Protein AF-0000000079810523 (afdb_homodimer)

InterPro domains:
  IPR029095 NarX-like, N-terminal [PF13675] (162-219)

Sequence (560 aa):
MQNQRPVPTPPSVAACRRGRRTAVRALATVLLVPALPLSAQARMALATAINRTARFRALSQRTAKVYGQLYLNVGAARARDALEHTRRQVHSGFEDMDRQSWPPEVARLLADVRRNADRLDALTAQAPTKEGFQAVSAQADQMLAAANTTTEALERLAQAPTARLVNTAGRQRMLSQRLAKNYELLAAGLDSRTVREQMTGDADEFQRALAQLNKAPISTLAIRSALELGQAQWVFFEAALKRQPDPRGLENVATTSERLLEVTDSLTSLYEVALQDVLGMQNQRPVPTPPSVAACRRGRRTAVRALATVLLVPALPLSAQARMALATAINRTARFRALSQRTAKVYGQLYLNVGAARARDALEHTRRQVHSGFEDMDRQSWPPEVARLLADVRRNADRLDALTAQAPTKEGFQAVSAQADQMLAAANTTTEALERLAQAPTARLVNTAGRQRMLSQRLAKNYELLAAGLDSRTVREQMTGDADEFQRALAQLNKAPISTLAIRSALELGQAQWVFFEAALKRQPDPRGLENVATTSERLLEVTDSLTSLYEVALQDVLG

Nearest PDB structures (foldseek):
  4akk-assembly1_B  TM=6.401E-01  e=1.748E-02  Klebsiella oxytoca
  4k0d-assembly1_B  TM=6.071E-01  e=2.007E+00  Anaeromyxobacter dehalogenans 2CP-C
  4tvq-assembly2_C  TM=4.045E-01  e=5.209E-01  Homo sapiens
  8th4-assembly1_A  TM=2.883E-01  e=1.840E+00  Homo sapiens
  4akk-assembly1_B  TM=6.401E-01  e=1.972E-02  Klebsiella oxytoca

Solvent-accessible surface area (backbone atoms only — not comparable to full-atom values): 29320 Å² total; per-residue (Å²): 137,88,84,77,80,84,81,83,83,84,87,84,85,81,83,81,81,81,77,79,77,78,77,76,75,76,75,74,73,73,73,76,68,70,80,65,35,69,44,51,67,55,46,46,52,40,45,51,48,30,43,51,32,28,43,45,26,18,47,25,25,39,46,29,28,31,48,38,26,48,52,69,61,48,56,47,68,62,22,53,52,49,42,53,52,47,52,51,48,53,51,50,48,50,54,58,61,64,75,54,89,63,60,69,69,58,46,52,34,51,50,50,25,49,54,32,47,52,53,35,53,59,57,64,72,49,80,66,37,72,69,48,40,53,50,32,41,52,36,18,52,52,21,23,52,33,18,47,52,37,27,52,52,44,41,62,71,54,69,35,43,56,40,52,51,36,46,54,36,24,45,45,26,22,41,39,23,40,43,42,26,48,50,48,32,42,55,71,70,63,62,47,71,66,53,52,51,47,43,54,50,40,53,52,48,47,54,52,49,54,53,50,58,71,65,35,44,64,31,39,73,66,46,52,51,36,52,52,50,41,52,55,42,43,55,55,33,52,55,27,67,72,42,68,69,41,74,67,29,48,50,45,30,58,52,36,32,51,52,43,33,52,40,29,49,50,40,26,51,48,46,54,53,41,47,42,58,46,50,78,136,85,81,73,79,78,81,80,83,87,86,83,84,77,81,78,82,80,76,80,76,78,76,77,75,76,76,74,74,75,74,75,68,69,80,64,35,69,44,50,68,53,46,48,52,39,43,53,48,29,43,50,33,28,43,46,25,18,48,26,24,38,46,29,27,30,47,37,25,47,51,69,61,47,56,47,68,61,23,52,52,48,42,52,51,45,52,51,50,53,53,51,45,52,56,59,60,64,75,54,90,63,61,71,70,56,46,52,34,51,50,48,25,50,54,32,47,53,53,36,53,60,56,64,73,48,81,66,38,73,68,49,40,53,50,31,42,54,37,18,51,51,21,22,52,33,18,48,53,38,28,52,52,44,42,62,71,54,69,32,43,56,39,50,52,37,48,54,36,23,45,45,26,21,41,40,24,41,42,42,26,48,50,48,32,42,57,72,69,61,63,47,71,66,52,53,51,48,41,55,49,39,54,52,48,46,53,52,49,53,53,51,56,71,65,35,41,65,31,40,74,68,46,51,52,35,51,51,51,43,54,55,42,46,55,55,33,52,56,27,66,71,42,68,68,41,74,66,29,48,50,45,32,59,52,35,31,51,52,42,34,52,38,29,49,50,39,26,51,46,48,53,52,43,49,43,58,46,50,80

pLDDT: mean 87.55, std 20.69, range [26.06, 98.94]

Organism: NCBI:txid164759

Radius of gyration: 38.06 Å; Cα contacts (8 Å, |Δi|>4): 674; chains: 2; bounding box: 135×91×124 Å

Foldseek 3Di:
DCPDDPDDDDDDDPDPPPPPPPPPPPPPPPPPPPPDDDALVRLLVLLVLLLLLLLLLLLLLLLLLLLLCCQVVQPNVVSVVSNVVSLVSNVVSVVVVVVDDDPPVLVVLSVQLVVLSVVLNVLSVDRRDLVSSVVSNVSSVSSNVSSVVSSVVSCVVSVDVLSVLLNLLSNLSNLLSLLSSLLSCVVSVVDDPVSVVSNVVSLVSNVVSLVVNVPDPQDDPVLVVLSVVLVVLSVQLVVLSPDRPDSVSNNSSVVSSVVNSVSSSVNSVVSSVSSSVVSD/DCPPPDPDDDDDPPPPDPPPPPPPPPPPPPPPPPPPDDALVRLLVLLVLLLLLLLLLLLLLLLLLLLLCCQVVQPNVVSVVSNVVSLVSNVVSVVVVVVDDDDPVLVVLSVQLVVLSVVLNVLSVDRRDLVSSVVSNVSSVSSNVSSVVSSVVSCVVSVDVLSVLLNLLSNLSNLLSLLSSLLSCVVSVVDDPVSVVSNVVSLVSNVVSLVVNVPDPQDDPQLVVLSVVLVVLSVQLVVLSPDRPDSVSNNSSVVSSVVNSVSSSVNSVVSSVSSSVVSD

Structure (mmCIF, N/CA/C/O backbone):
data_AF-0000000079810523-model_v1
#
loop_
_entity.id
_entity.type
_entity.pdbx_description
1 polymer 'PilJ/NarX-like methyl-accepting chemotaxis transducer'
#
loop_
_atom_site.group_PDB
_atom_site.id
_atom_site.type_symbol
_atom_site.label_atom_id
_atom_site.label_alt_id
_atom_site.label_comp_id
_atom_site.label_asym_id
_atom_site.label_entity_id
_atom_site.label_seq_id
_atom_site.pdbx_PDB_ins_code
_atom_site.Cartn_x
_atom_site.Cartn_y
_atom_site.Cartn_z
_atom_site.occupancy
_atom_site.B_iso_or_equiv
_atom_site.auth_seq_id
_atom_site.auth_comp_id
_atom_site.auth_asym_id
_atom_site.auth_atom_id
_atom_site.pdbx_PDB_model_num
ATOM 1 N N . MET A 1 1 ? -113.562 -27.031 -37.625 1 29.75 1 MET A N 1
ATOM 2 C CA . MET A 1 1 ? -113.375 -26.75 -36.188 1 29.75 1 MET A CA 1
ATOM 3 C C . MET A 1 1 ? -111.938 -26.484 -35.844 1 29.75 1 MET A C 1
ATOM 5 O O . MET A 1 1 ? -111.062 -27.219 -36.281 1 29.75 1 MET A O 1
ATOM 9 N N . GLN A 1 2 ? -111.625 -25.156 -35.406 1 27.56 2 GLN A N 1
ATOM 10 C CA . GLN A 1 2 ? -110.625 -24.047 -35.438 1 27.56 2 GLN A CA 1
ATOM 11 C C . GLN A 1 2 ? -109.5 -24.281 -34.469 1 27.56 2 GLN A C 1
ATOM 13 O O . GLN A 1 2 ? -109.688 -24.109 -33.25 1 27.56 2 GLN A O 1
ATOM 18 N N . ASN A 1 3 ? -108.75 -25.406 -34.656 1 32.06 3 ASN A N 1
ATOM 19 C CA . ASN A 1 3 ? -107.75 -26.047 -33.812 1 32.06 3 ASN A CA 1
ATOM 20 C C . ASN A 1 3 ? -106.562 -25.109 -33.562 1 32.06 3 ASN A C 1
ATOM 22 O O . ASN A 1 3 ? -105.688 -24.938 -34.406 1 32.06 3 ASN A O 1
ATOM 26 N N . GLN A 1 4 ? -106.875 -23.875 -32.812 1 29.27 4 GLN A N 1
ATOM 27 C CA . GLN A 1 4 ? -106.125 -22.672 -32.562 1 29.27 4 GLN A CA 1
ATOM 28 C C . GLN A 1 4 ? -104.875 -22.984 -31.766 1 29.27 4 GLN A C 1
ATOM 30 O O . GLN A 1 4 ? -104.875 -23.734 -30.797 1 29.27 4 GLN A O 1
ATOM 35 N N . ARG A 1 5 ? -103.625 -22.812 -32.375 1 35.59 5 ARG A N 1
ATOM 36 C CA . ARG A 1 5 ? -102.188 -23.078 -32.281 1 35.59 5 ARG A CA 1
ATOM 37 C C . ARG A 1 5 ? -101.562 -22.328 -31.109 1 35.59 5 ARG A C 1
ATOM 39 O O . ARG A 1 5 ? -101.5 -21.094 -31.109 1 35.59 5 ARG A O 1
ATOM 46 N N . PRO A 1 6 ? -101.625 -22.812 -29.703 1 33.97 6 PRO A N 1
ATOM 47 C CA . PRO A 1 6 ? -101.312 -21.938 -28.547 1 33.97 6 PRO A CA 1
ATOM 48 C C . PRO A 1 6 ? -99.875 -21.516 -28.484 1 33.97 6 PRO A C 1
ATOM 50 O O . PRO A 1 6 ? -98.938 -22.344 -28.703 1 33.97 6 PRO A O 1
ATOM 53 N N . VAL A 1 7 ? -99.375 -20.25 -28.828 1 36.75 7 VAL A N 1
ATOM 54 C CA . VAL A 1 7 ? -98.062 -19.625 -29.047 1 36.75 7 VAL A CA 1
ATOM 55 C C . VAL A 1 7 ? -97.375 -19.516 -27.719 1 36.75 7 VAL A C 1
ATOM 57 O O . VAL A 1 7 ? -97.812 -18.891 -26.781 1 36.75 7 VAL A O 1
ATOM 60 N N . PRO A 1 8 ? -96.438 -20.547 -27.391 1 32.78 8 PRO A N 1
ATOM 61 C CA . PRO A 1 8 ? -95.812 -20.672 -26.047 1 32.78 8 PRO A CA 1
ATOM 62 C C . PRO A 1 8 ? -95 -19.469 -25.656 1 32.78 8 PRO A C 1
ATOM 64 O O . PRO A 1 8 ? -94.562 -18.703 -26.516 1 32.78 8 PRO A O 1
ATOM 67 N N . THR A 1 9 ? -94.938 -19.062 -24.266 1 32.5 9 THR A N 1
ATOM 68 C CA . THR A 1 9 ? -94.625 -18 -23.328 1 32.5 9 THR A CA 1
ATOM 69 C C . THR A 1 9 ? -93.125 -17.797 -23.25 1 32.5 9 THR A C 1
ATOM 71 O O . THR A 1 9 ? -92.375 -18.766 -23.25 1 32.5 9 THR A O 1
ATOM 74 N N . PRO A 1 10 ? -92.562 -16.531 -23.469 1 34.78 10 PRO A N 1
ATOM 75 C CA . PRO A 1 10 ? -91.25 -15.969 -23.719 1 34.78 10 PRO A CA 1
ATOM 76 C C . PRO A 1 10 ? -90.312 -16.109 -22.531 1 34.78 10 PRO A C 1
ATOM 78 O O . PRO A 1 10 ? -90.75 -16.141 -21.375 1 34.78 10 PRO A O 1
ATOM 81 N N . PRO A 1 11 ? -89.062 -16.875 -22.656 1 30.28 11 PRO A N 1
ATOM 82 C CA . PRO A 1 11 ? -88.125 -17.281 -21.609 1 30.28 11 PRO A CA 1
ATOM 83 C C . PRO A 1 11 ? -87.5 -16.094 -20.891 1 30.28 11 PRO A C 1
ATOM 85 O O . PRO A 1 11 ? -87.438 -14.992 -21.438 1 30.28 11 PRO A O 1
ATOM 88 N N . SER A 1 12 ? -87.438 -16.078 -19.5 1 26.06 12 SER A N 1
ATOM 89 C CA . SER A 1 12 ? -87.062 -15.203 -18.406 1 26.06 12 SER A CA 1
ATOM 90 C C . SER A 1 12 ? -85.562 -14.898 -18.453 1 26.06 12 SER A C 1
ATOM 92 O O . SER A 1 12 ? -84.75 -15.758 -18.828 1 26.06 12 SER A O 1
ATOM 94 N N . VAL A 1 13 ? -85.062 -13.539 -18.391 1 27.91 13 VAL A N 1
ATOM 95 C CA . VAL A 1 13 ? -83.875 -12.711 -18.578 1 27.91 13 VAL A CA 1
ATOM 96 C C . VAL A 1 13 ? -82.938 -12.93 -17.422 1 27.91 13 VAL A C 1
ATOM 98 O O . VAL A 1 13 ? -83.188 -12.539 -16.281 1 27.91 13 VAL A O 1
ATOM 101 N N . ALA A 1 14 ? -82.312 -14.164 -17.125 1 31.27 14 ALA A N 1
ATOM 102 C CA . ALA A 1 14 ? -81.438 -14.289 -15.961 1 31.27 14 ALA A CA 1
ATOM 103 C C . ALA A 1 14 ? -80.25 -13.328 -16.047 1 31.27 14 ALA A C 1
ATOM 105 O O . ALA A 1 14 ? -79.562 -13.242 -17.078 1 31.27 14 ALA A O 1
ATOM 106 N N . ALA A 1 15 ? -80.125 -12.172 -15.266 1 28.94 15 ALA A N 1
ATOM 107 C CA . ALA A 1 15 ? -79.188 -11.062 -15.062 1 28.94 15 ALA A CA 1
ATOM 108 C C . ALA A 1 15 ? -77.812 -11.555 -14.516 1 28.94 15 ALA A C 1
ATOM 110 O O . ALA A 1 15 ? -77.75 -12.156 -13.438 1 28.94 15 ALA A O 1
ATOM 111 N N . CYS A 1 16 ? -76.812 -12.078 -15.305 1 27.58 16 CYS A N 1
ATOM 112 C CA . CYS A 1 16 ? -75.5 -12.508 -14.898 1 27.58 16 CYS A CA 1
ATOM 113 C C . CYS A 1 16 ? -74.688 -11.359 -14.281 1 27.58 16 CYS A C 1
ATOM 115 O O . CYS A 1 16 ? -74.562 -10.305 -14.906 1 27.58 16 CYS A O 1
ATOM 117 N N . ARG A 1 17 ? -74.562 -11.164 -12.914 1 26.25 17 ARG A N 1
ATOM 118 C CA . ARG A 1 17 ? -73.812 -10.25 -12.062 1 26.25 17 ARG A CA 1
ATOM 119 C C . ARG A 1 17 ? -72.312 -10.375 -12.305 1 26.25 17 ARG A C 1
ATOM 121 O O . ARG A 1 17 ? -71.75 -11.469 -12.266 1 26.25 17 ARG A O 1
ATOM 128 N N . ARG A 1 18 ? -71.688 -9.492 -13.102 1 28.91 18 ARG A N 1
ATOM 129 C CA . ARG A 1 18 ? -70.25 -9.281 -13.445 1 28.91 18 ARG A CA 1
ATOM 130 C C . ARG A 1 18 ? -69.438 -8.945 -12.203 1 28.91 18 ARG A C 1
ATOM 132 O O . ARG A 1 18 ? -69.625 -7.891 -11.594 1 28.91 18 ARG A O 1
ATOM 139 N N . GLY A 1 19 ? -69.188 -9.852 -11.25 1 27.91 19 GLY A N 1
ATOM 140 C CA . GLY A 1 19 ? -68.312 -9.57 -10.125 1 27.91 19 GLY A CA 1
ATOM 141 C C . GLY A 1 19 ? -66.938 -9.125 -10.547 1 27.91 19 GLY A C 1
ATOM 142 O O . GLY A 1 19 ? -66.312 -9.766 -11.383 1 27.91 19 GLY A O 1
ATOM 143 N N . ARG A 1 20 ? -66.562 -7.758 -10.617 1 34.97 20 ARG A N 1
ATOM 144 C CA . ARG A 1 20 ? -65.312 -7.09 -10.852 1 34.97 20 ARG A CA 1
ATOM 145 C C . ARG A 1 20 ? -64.25 -7.547 -9.844 1 34.97 20 ARG A C 1
ATOM 147 O O . ARG A 1 20 ? -64.375 -7.32 -8.641 1 34.97 20 ARG A O 1
ATOM 154 N N . ARG A 1 21 ? -63.625 -8.734 -9.898 1 34.66 21 ARG A N 1
ATOM 155 C CA . ARG A 1 21 ? -62.469 -9.094 -9.102 1 34.66 21 ARG A CA 1
ATOM 156 C C . ARG A 1 21 ? -61.344 -8.086 -9.281 1 34.66 21 ARG A C 1
ATOM 158 O O . ARG A 1 21 ? -60.906 -7.824 -10.406 1 34.66 21 ARG A O 1
ATOM 165 N N . THR A 1 22 ? -61.375 -7.016 -8.492 1 33.88 22 THR A N 1
ATOM 166 C CA . THR A 1 22 ? -60.219 -6.125 -8.43 1 33.88 22 THR A CA 1
ATOM 167 C C . THR A 1 22 ? -58.969 -6.906 -8.109 1 33.88 22 THR A C 1
ATOM 169 O O . THR A 1 22 ? -58.906 -7.629 -7.109 1 33.88 22 THR A O 1
ATOM 172 N N . ALA A 1 23 ? -58.188 -7.395 -9.094 1 41.56 23 ALA A N 1
ATOM 173 C CA . ALA A 1 23 ? -56.844 -7.93 -8.977 1 41.56 23 ALA A CA 1
ATOM 174 C C . ALA A 1 23 ? -55.938 -6.957 -8.242 1 41.56 23 ALA A C 1
ATOM 176 O O . ALA A 1 23 ? -55.688 -5.848 -8.719 1 41.56 23 ALA A O 1
ATOM 177 N N . VAL A 1 24 ? -55.906 -6.957 -6.918 1 39.84 24 VAL A N 1
ATOM 178 C CA . VAL A 1 24 ? -54.906 -6.234 -6.145 1 39.84 24 VAL A CA 1
ATOM 179 C C . VAL A 1 24 ? -53.5 -6.668 -6.582 1 39.84 24 VAL A C 1
ATOM 181 O O . VAL A 1 24 ? -53.156 -7.844 -6.469 1 39.84 24 VAL A O 1
ATOM 184 N N . ARG A 1 25 ? -52.906 -6.086 -7.547 1 40.44 25 ARG A N 1
ATOM 185 C CA . ARG A 1 25 ? -51.469 -6.203 -7.879 1 40.44 25 ARG A CA 1
ATOM 186 C C . ARG A 1 25 ? -50.594 -5.945 -6.656 1 40.44 25 ARG A C 1
ATOM 188 O O . ARG A 1 25 ? -50.625 -4.848 -6.102 1 40.44 25 ARG A O 1
ATOM 195 N N . ALA A 1 26 ? -50.406 -6.906 -5.828 1 41.88 26 ALA A N 1
ATOM 196 C CA . ALA A 1 26 ? -49.344 -6.832 -4.824 1 41.88 26 ALA A CA 1
ATOM 197 C C . ALA A 1 26 ? -48.031 -6.395 -5.445 1 41.88 26 ALA A C 1
ATOM 199 O O . ALA A 1 26 ? -47.469 -7.109 -6.273 1 41.88 26 ALA A O 1
ATOM 200 N N . LEU A 1 27 ? -47.812 -5.137 -5.66 1 42.69 27 LEU A N 1
ATOM 201 C CA . LEU A 1 27 ? -46.5 -4.637 -5.965 1 42.69 27 LEU A CA 1
ATOM 202 C C . LEU A 1 27 ? -45.5 -5.102 -4.914 1 42.69 27 LEU A C 1
ATOM 204 O O . LEU A 1 27 ? -45.562 -4.684 -3.756 1 42.69 27 LEU A O 1
ATOM 208 N N . ALA A 1 28 ? -45 -6.285 -5.008 1 42.84 28 ALA A N 1
ATOM 209 C CA . ALA A 1 28 ? -43.812 -6.684 -4.25 1 42.84 28 ALA A CA 1
ATOM 210 C C . ALA A 1 28 ? -42.688 -5.672 -4.426 1 42.84 28 ALA A C 1
ATOM 212 O O . ALA A 1 28 ? -42.156 -5.52 -5.52 1 42.84 28 ALA A O 1
ATOM 213 N N 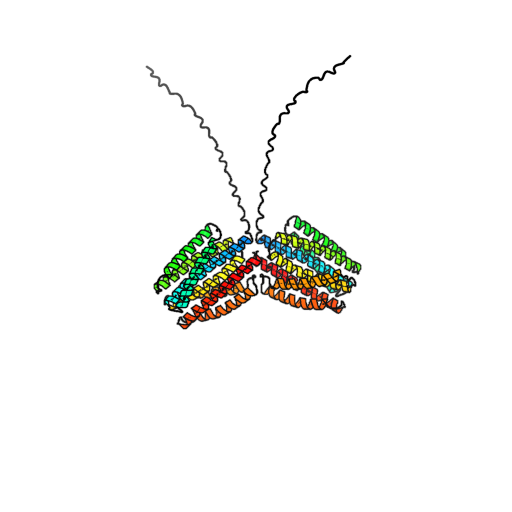. THR A 1 29 ? -42.625 -4.645 -3.682 1 43.81 29 THR A N 1
ATOM 214 C CA . THR A 1 29 ? -41.438 -3.816 -3.607 1 43.81 29 THR A CA 1
ATOM 215 C C . THR A 1 29 ? -40.188 -4.68 -3.389 1 43.81 29 THR A C 1
ATOM 217 O O . THR A 1 29 ? -40.062 -5.336 -2.354 1 43.81 29 THR A O 1
ATOM 220 N N . VAL A 1 30 ? -39.656 -5.195 -4.422 1 42.81 30 VAL A N 1
ATOM 221 C CA . VAL A 1 30 ? -38.312 -5.742 -4.301 1 42.81 30 VAL A CA 1
ATOM 222 C C . VAL A 1 30 ? -37.406 -4.746 -3.572 1 42.81 30 VAL A C 1
ATOM 224 O O . VAL A 1 30 ? -37.125 -3.664 -4.09 1 42.81 30 VAL A O 1
ATOM 227 N N . LEU A 1 31 ? -37.469 -4.766 -2.303 1 42.66 31 LEU A N 1
ATOM 228 C CA . LEU A 1 31 ? -36.438 -4.055 -1.562 1 42.66 31 LEU A CA 1
ATOM 229 C C . LEU A 1 31 ? -35.031 -4.406 -2.094 1 42.66 31 LEU A C 1
ATOM 231 O O . LEU A 1 31 ? -34.562 -5.531 -1.91 1 42.66 31 LEU A O 1
ATOM 235 N N . LEU A 1 32 ? -34.625 -3.701 -3.145 1 43.41 32 LEU A N 1
ATOM 236 C CA . LEU A 1 32 ? -33.219 -3.746 -3.471 1 43.41 32 LEU A CA 1
ATOM 237 C C . LEU A 1 32 ? -32.344 -3.482 -2.232 1 43.41 32 LEU A C 1
ATOM 239 O O . LEU A 1 32 ? -32.25 -2.342 -1.776 1 43.41 32 LEU A O 1
ATOM 243 N N . VAL A 1 33 ? -32.219 -4.422 -1.438 1 45.78 33 VAL A N 1
ATOM 244 C CA . VAL A 1 33 ? -31.234 -4.297 -0.375 1 45.78 33 VAL A CA 1
ATOM 245 C C . VAL A 1 33 ? -29.891 -3.883 -0.97 1 45.78 33 VAL A C 1
ATOM 247 O O . VAL A 1 33 ? -29.312 -4.609 -1.784 1 45.78 33 VAL A O 1
ATOM 250 N N . PRO A 1 34 ? -29.531 -2.67 -1.006 1 49.44 34 PRO A N 1
ATOM 251 C CA . PRO A 1 34 ? -28.203 -2.301 -1.472 1 49.44 34 PRO A CA 1
ATOM 252 C C . PRO A 1 34 ? -27.109 -3.215 -0.919 1 49.44 34 PRO A C 1
ATOM 254 O O . PRO A 1 34 ? -27.234 -3.725 0.198 1 49.44 34 PRO A O 1
ATOM 257 N N . ALA A 1 35 ? -26.453 -3.805 -1.784 1 51.62 35 ALA A N 1
ATOM 258 C CA . ALA A 1 35 ? -25.297 -4.609 -1.4 1 51.62 35 ALA A CA 1
ATOM 259 C C . ALA A 1 35 ? -24.469 -3.904 -0.334 1 51.62 35 ALA A C 1
ATOM 261 O O . ALA A 1 35 ? -23.891 -2.842 -0.587 1 51.62 35 ALA A O 1
ATOM 262 N N . LEU A 1 36 ? -24.656 -4.117 0.828 1 58.84 36 LEU A N 1
ATOM 263 C CA . LEU A 1 36 ? -23.891 -3.598 1.953 1 58.84 36 LEU A CA 1
ATOM 264 C C . LEU A 1 36 ? -22.391 -3.775 1.719 1 58.84 36 LEU A C 1
ATOM 266 O O . LEU A 1 36 ? -21.953 -4.836 1.271 1 58.84 36 LEU A O 1
ATOM 270 N N . PRO A 1 37 ? -21.625 -2.688 1.693 1 64.88 37 PRO A N 1
ATOM 271 C CA . PRO A 1 37 ? -20.172 -2.816 1.516 1 64.88 37 PRO A CA 1
ATOM 272 C C . PRO A 1 37 ? -19.547 -3.83 2.473 1 64.88 37 PRO A C 1
ATOM 274 O O . PRO A 1 37 ? -20 -3.969 3.611 1 64.88 37 PRO A O 1
ATOM 277 N N . LEU A 1 38 ? -18.625 -4.637 1.929 1 71.5 38 LEU A N 1
ATOM 278 C CA . LEU A 1 38 ? -17.953 -5.656 2.721 1 71.5 38 LEU A CA 1
ATOM 279 C C . LEU A 1 38 ? -17.125 -5.023 3.838 1 71.5 38 LEU A C 1
ATOM 281 O O . LEU A 1 38 ? -16.5 -3.984 3.635 1 71.5 38 LEU A O 1
ATOM 285 N N . SER A 1 39 ? -17.141 -5.602 5.031 1 75 39 SER A N 1
ATOM 286 C CA . SER A 1 39 ? -16.297 -5.207 6.156 1 75 39 SER A CA 1
ATOM 287 C C . SER A 1 39 ? -14.828 -5.461 5.859 1 75 39 SER A C 1
ATOM 289 O O . SER A 1 39 ? -14.492 -6.195 4.93 1 75 39 SER A O 1
ATOM 291 N N . ALA A 1 40 ? -13.93 -4.883 6.605 1 73.94 40 ALA A N 1
ATOM 292 C CA . ALA A 1 40 ? -12.5 -5.133 6.508 1 73.94 40 ALA A CA 1
ATOM 293 C C . ALA A 1 40 ? -12.18 -6.613 6.715 1 73.94 40 ALA A C 1
ATOM 295 O O . ALA A 1 40 ? -11.336 -7.176 6.02 1 73.94 40 ALA A O 1
ATOM 296 N N . GLN A 1 41 ? -12.82 -7.195 7.633 1 76.25 41 GLN A N 1
ATOM 297 C CA . GLN A 1 41 ? -12.617 -8.609 7.934 1 76.25 41 GLN A CA 1
ATOM 298 C C . GLN A 1 41 ? -13.008 -9.484 6.75 1 76.25 41 GLN A C 1
ATOM 300 O O . GLN A 1 41 ? -12.312 -10.453 6.426 1 76.25 41 GLN A O 1
ATOM 305 N N . ALA A 1 42 ? -14.07 -9.094 6.152 1 80.69 42 ALA A N 1
ATOM 306 C CA . ALA A 1 42 ? -14.516 -9.844 4.984 1 80.69 42 ALA A CA 1
ATOM 307 C C . ALA A 1 42 ? -13.531 -9.711 3.828 1 80.69 42 ALA A C 1
ATOM 309 O O . ALA A 1 42 ? -13.266 -10.68 3.109 1 80.69 42 ALA A O 1
ATOM 310 N N . ARG A 1 43 ? -12.984 -8.648 3.672 1 82.19 43 ARG A N 1
ATOM 311 C CA . ARG A 1 43 ? -12.023 -8.414 2.598 1 82.19 43 ARG A CA 1
ATOM 312 C C . ARG A 1 43 ? -10.734 -9.203 2.834 1 82.19 43 ARG A C 1
ATOM 314 O O . ARG A 1 43 ? -10.164 -9.766 1.895 1 82.19 43 ARG A O 1
ATOM 321 N N . MET A 1 44 ? -10.352 -9.273 4.113 1 81.69 44 MET A N 1
ATOM 322 C CA . MET A 1 44 ? -9.164 -10.047 4.457 1 81.69 44 MET A CA 1
ATOM 323 C C . MET A 1 44 ? -9.391 -11.531 4.211 1 81.69 44 MET A C 1
ATOM 325 O O . MET A 1 44 ? -8.516 -12.227 3.693 1 81.69 44 MET A O 1
ATOM 329 N N . ALA A 1 45 ? -10.492 -11.938 4.535 1 85.06 45 ALA A N 1
ATOM 330 C CA . ALA A 1 45 ? -10.828 -13.344 4.328 1 85.06 45 ALA A CA 1
ATOM 331 C C . ALA A 1 45 ? -10.852 -13.688 2.84 1 85.06 45 ALA A C 1
ATOM 333 O O . ALA A 1 45 ? -10.422 -14.766 2.441 1 85.06 45 ALA A O 1
ATOM 334 N N . LEU A 1 46 ? -11.297 -12.797 2.09 1 87.44 46 LEU A N 1
ATOM 335 C CA . LEU A 1 46 ? -11.367 -13.023 0.65 1 87.44 46 LEU A CA 1
ATOM 336 C C . LEU A 1 46 ? -9.969 -13.023 0.036 1 87.44 46 LEU A C 1
ATOM 338 O O . LEU A 1 46 ? -9.68 -13.812 -0.867 1 87.44 46 LEU A O 1
ATOM 342 N N . ALA A 1 47 ? -9.125 -12.156 0.524 1 87.69 47 ALA A N 1
ATOM 343 C CA . ALA A 1 47 ? -7.742 -12.148 0.041 1 87.69 47 ALA A CA 1
ATOM 344 C C . ALA A 1 47 ? -7.051 -13.469 0.344 1 87.69 47 ALA A C 1
ATOM 346 O O . ALA A 1 47 ? -6.332 -14.016 -0.502 1 87.69 47 ALA A O 1
ATOM 347 N N . THR A 1 48 ? -7.309 -13.984 1.501 1 90.62 48 THR A N 1
ATOM 348 C CA . THR A 1 48 ? -6.727 -15.266 1.894 1 90.62 48 THR A CA 1
ATOM 349 C C . THR A 1 48 ? -7.27 -16.391 1.023 1 90.62 48 THR A C 1
ATOM 351 O O . THR A 1 48 ? -6.512 -17.266 0.586 1 90.62 48 THR A O 1
ATOM 354 N N . ALA A 1 49 ? -8.523 -16.328 0.756 1 94.12 49 ALA A N 1
ATOM 355 C CA . ALA A 1 49 ? -9.141 -17.344 -0.089 1 94.12 49 ALA A CA 1
ATOM 356 C C . ALA A 1 49 ? -8.594 -17.281 -1.512 1 94.12 49 ALA A C 1
ATOM 358 O O . ALA A 1 49 ? -8.352 -18.312 -2.137 1 94.12 49 ALA A O 1
ATOM 359 N N . ILE A 1 50 ? -8.422 -16.125 -2.008 1 95 50 ILE A N 1
ATOM 360 C CA . ILE A 1 50 ? -7.859 -15.938 -3.34 1 95 50 ILE A CA 1
ATOM 361 C C . ILE A 1 50 ? -6.449 -16.516 -3.391 1 95 50 ILE A C 1
ATOM 363 O O . ILE A 1 50 ? -6.094 -17.219 -4.34 1 95 50 ILE A O 1
ATOM 367 N N . ASN A 1 51 ? -5.668 -16.281 -2.346 1 95.88 51 ASN A N 1
ATOM 368 C CA . ASN A 1 51 ? -4.324 -16.844 -2.285 1 95.88 51 ASN A CA 1
ATOM 369 C C . ASN A 1 51 ? -4.359 -18.375 -2.309 1 95.88 51 ASN A C 1
ATOM 371 O O . ASN A 1 51 ? -3.582 -19 -3.025 1 95.88 51 ASN A O 1
ATOM 375 N N . ARG A 1 52 ? -5.246 -18.906 -1.604 1 96.06 52 ARG A N 1
ATOM 376 C CA . ARG A 1 52 ? -5.316 -20.359 -1.493 1 96.06 52 ARG A CA 1
ATOM 377 C C . ARG A 1 52 ? -5.777 -20.984 -2.805 1 96.06 52 ARG A C 1
ATOM 379 O O . ARG A 1 52 ? -5.188 -21.953 -3.273 1 96.06 52 ARG A O 1
ATOM 386 N N . THR A 1 53 ? -6.754 -20.422 -3.387 1 97.44 53 THR A N 1
ATOM 387 C CA . THR A 1 53 ? -7.262 -21 -4.629 1 97.44 53 THR A CA 1
ATOM 388 C C . THR A 1 53 ? -6.273 -20.781 -5.77 1 97.44 53 THR A C 1
ATOM 390 O O . THR A 1 53 ? -6.125 -21.641 -6.641 1 97.44 53 THR A O 1
ATOM 393 N N . ALA A 1 54 ? -5.641 -19.625 -5.742 1 97.81 54 ALA A N 1
ATOM 394 C CA . ALA A 1 54 ? -4.59 -19.391 -6.727 1 97.81 54 ALA A CA 1
ATOM 395 C C . ALA A 1 54 ? -3.463 -20.406 -6.586 1 97.81 54 ALA A C 1
ATOM 397 O O . ALA A 1 54 ? -2.865 -20.828 -7.578 1 97.81 54 ALA A O 1
ATOM 398 N N . ARG A 1 55 ? -3.189 -20.859 -5.391 1 98.44 55 ARG A N 1
ATOM 399 C CA . ARG A 1 55 ? -2.141 -21.844 -5.168 1 98.44 55 ARG A CA 1
ATOM 400 C C . ARG A 1 55 ? -2.498 -23.172 -5.816 1 98.44 55 ARG A C 1
ATOM 402 O O . ARG A 1 55 ? -1.617 -23.906 -6.27 1 98.44 55 ARG A O 1
ATOM 409 N N . PHE A 1 56 ? -3.797 -23.469 -5.844 1 98.81 56 PHE A N 1
ATOM 410 C CA . PHE A 1 56 ? -4.211 -24.703 -6.496 1 98.81 56 PHE A CA 1
ATOM 411 C C . PHE A 1 56 ? -3.801 -24.703 -7.965 1 98.81 56 PHE A C 1
ATOM 413 O O . PHE A 1 56 ? -3.473 -25.75 -8.523 1 98.81 56 PHE A O 1
ATOM 420 N N . ARG A 1 57 ? -3.781 -23.5 -8.586 1 98.88 57 ARG A N 1
ATOM 421 C CA . ARG A 1 57 ? -3.318 -23.406 -9.961 1 98.88 57 ARG A CA 1
ATOM 422 C C . ARG A 1 57 ? -1.879 -23.891 -10.094 1 98.88 57 ARG A C 1
ATOM 424 O O . ARG A 1 57 ? -1.576 -24.734 -10.938 1 98.88 57 ARG A O 1
ATOM 431 N N . ALA A 1 58 ? -1.07 -23.406 -9.18 1 98.94 58 ALA A N 1
ATOM 432 C CA . ALA A 1 58 ? 0.345 -23.766 -9.227 1 98.94 58 ALA A CA 1
ATOM 433 C C . ALA A 1 58 ? 0.548 -25.234 -8.898 1 98.94 58 ALA A C 1
ATOM 435 O O . ALA A 1 58 ? 1.352 -25.922 -9.539 1 98.94 58 ALA A O 1
ATOM 436 N N . LEU A 1 59 ? -0.214 -25.734 -7.945 1 98.94 59 LEU A N 1
ATOM 437 C CA . LEU A 1 59 ? -0.027 -27.109 -7.484 1 98.94 59 LEU A CA 1
ATOM 438 C C . LEU A 1 59 ? -0.456 -28.094 -8.562 1 98.94 59 LEU A C 1
ATOM 440 O O . LEU A 1 59 ? 0.133 -29.172 -8.688 1 98.94 59 LEU A O 1
ATOM 444 N N . SER A 1 60 ? -1.474 -27.734 -9.352 1 98.94 60 SER A N 1
ATOM 445 C CA . SER A 1 60 ? -1.876 -28.594 -10.469 1 98.94 60 SER A CA 1
ATOM 446 C C . SER A 1 60 ? -0.741 -28.766 -11.477 1 98.94 60 SER A C 1
ATOM 448 O O . SER A 1 60 ? -0.42 -29.875 -11.875 1 98.94 60 SER A O 1
ATOM 450 N N . GLN A 1 61 ? -0.091 -27.672 -11.758 1 98.94 61 GLN A N 1
ATOM 451 C CA . GLN A 1 61 ? 0.987 -27.703 -12.742 1 98.94 61 GLN A CA 1
ATOM 452 C C . GLN A 1 61 ? 2.242 -28.344 -12.172 1 98.94 61 GLN A C 1
ATOM 454 O O . GLN A 1 61 ? 2.951 -29.062 -12.875 1 98.94 61 GLN A O 1
ATOM 459 N N . ARG A 1 62 ? 2.445 -28.094 -10.898 1 98.94 62 ARG A N 1
ATOM 460 C CA . ARG A 1 62 ? 3.588 -28.719 -10.234 1 98.94 62 ARG A CA 1
ATOM 461 C C . ARG A 1 62 ? 3.451 -30.234 -10.219 1 98.94 62 ARG A C 1
ATOM 463 O O . ARG A 1 62 ? 4.434 -30.953 -10.406 1 98.94 62 ARG A O 1
ATOM 470 N N . THR A 1 63 ? 2.283 -30.719 -10.016 1 98.94 63 THR A N 1
ATOM 471 C CA . THR A 1 63 ? 2.037 -32.156 -10.039 1 98.94 63 THR A CA 1
ATOM 472 C C . THR A 1 63 ? 2.438 -32.75 -11.383 1 98.94 63 THR A C 1
ATOM 474 O O . THR A 1 63 ? 3.176 -33.75 -11.43 1 98.94 63 THR A O 1
ATOM 477 N N . ALA A 1 64 ? 1.957 -32.125 -12.43 1 98.88 64 ALA A N 1
ATOM 478 C CA . ALA A 1 64 ? 2.281 -32.625 -13.766 1 98.88 64 ALA A CA 1
ATOM 479 C C . ALA A 1 64 ? 3.777 -32.5 -14.047 1 98.88 64 ALA A C 1
ATOM 481 O O . ALA A 1 64 ? 4.379 -33.406 -14.617 1 98.88 64 ALA A O 1
ATOM 482 N N . LYS A 1 65 ? 4.344 -31.422 -13.648 1 98.81 65 LYS A N 1
ATOM 483 C CA . LYS A 1 65 ? 5.773 -31.203 -13.828 1 98.81 65 LYS A CA 1
ATOM 484 C C . LYS A 1 65 ? 6.594 -32.312 -13.164 1 98.81 65 LYS A C 1
ATOM 486 O O . LYS A 1 65 ? 7.461 -32.906 -13.797 1 98.81 65 LYS A O 1
ATOM 491 N N . VAL A 1 66 ? 6.281 -32.594 -11.93 1 98.69 66 VAL A N 1
ATOM 492 C CA . VAL A 1 66 ? 7.094 -33.531 -11.18 1 98.69 66 VAL A CA 1
ATOM 493 C C . VAL A 1 66 ? 6.836 -34.938 -11.695 1 98.69 66 VAL A C 1
ATOM 495 O O . VAL A 1 66 ? 7.742 -35.781 -11.711 1 98.69 66 VAL A O 1
ATOM 498 N N . TYR A 1 67 ? 5.645 -35.25 -12.125 1 98.69 67 TYR A N 1
ATOM 499 C CA . TYR A 1 67 ? 5.375 -36.531 -12.789 1 98.69 67 TYR A CA 1
ATOM 500 C C . TYR A 1 67 ? 6.207 -36.656 -14.055 1 98.69 67 TYR A C 1
ATOM 502 O O . TYR A 1 67 ? 6.762 -37.75 -14.32 1 98.69 67 TYR A O 1
ATOM 510 N N . GLY A 1 68 ? 6.23 -35.594 -14.82 1 98.5 68 GLY A N 1
ATOM 511 C CA . GLY A 1 68 ? 7.07 -35.594 -16 1 98.5 68 GLY A CA 1
ATOM 512 C C . GLY A 1 68 ? 8.531 -35.844 -15.703 1 98.5 68 GLY A C 1
ATOM 513 O O . GLY A 1 68 ? 9.219 -36.531 -16.453 1 98.5 68 GLY A O 1
ATOM 514 N N . GLN A 1 69 ? 8.984 -35.312 -14.641 1 98.69 69 GLN A N 1
ATOM 515 C CA . GLN A 1 69 ? 10.367 -35.562 -14.227 1 98.69 69 GLN A CA 1
ATOM 516 C C . GLN A 1 69 ? 10.609 -37.031 -13.898 1 98.69 69 GLN A C 1
ATOM 518 O O . GLN A 1 69 ? 11.688 -37.562 -14.188 1 98.69 69 GLN A O 1
ATOM 523 N N . LEU A 1 70 ? 9.641 -37.625 -13.281 1 98.31 70 LEU A N 1
ATOM 524 C CA . LEU A 1 70 ? 9.75 -39.062 -13.008 1 98.31 70 LEU A CA 1
ATOM 525 C C . LEU A 1 70 ? 9.82 -39.844 -14.312 1 98.31 70 LEU A C 1
ATOM 527 O O . LEU A 1 70 ? 10.633 -40.75 -14.438 1 98.31 70 LEU A O 1
ATOM 531 N N . TYR A 1 71 ? 8.992 -39.469 -15.25 1 98.31 71 TYR A N 1
ATOM 532 C CA . TYR A 1 71 ? 8.984 -40.156 -16.547 1 98.31 71 TYR A CA 1
ATOM 533 C C . TYR A 1 71 ? 10.328 -39.969 -17.25 1 98.31 71 TYR A C 1
ATOM 535 O O . TYR A 1 71 ? 10.867 -40.938 -17.797 1 98.31 71 TYR A O 1
ATOM 543 N N . LEU A 1 72 ? 10.891 -38.75 -17.141 1 98 72 LEU A N 1
ATOM 544 C CA . LEU A 1 72 ? 12.109 -38.438 -17.875 1 98 72 LEU A CA 1
ATOM 545 C C . LEU A 1 72 ? 13.344 -38.781 -17.062 1 98 72 LEU A C 1
ATOM 547 O O . LEU A 1 72 ? 14.477 -38.594 -17.516 1 98 72 LEU A O 1
ATOM 551 N N . ASN A 1 73 ? 13.141 -39.312 -15.82 1 97.12 73 ASN A N 1
ATOM 552 C CA . ASN A 1 73 ? 14.203 -39.719 -14.906 1 97.12 73 ASN A CA 1
ATOM 553 C C . ASN A 1 73 ? 15.125 -38.531 -14.57 1 97.12 73 ASN A C 1
ATOM 555 O O . ASN A 1 73 ? 16.344 -38.656 -14.688 1 97.12 73 ASN A O 1
ATOM 559 N N . VAL A 1 74 ? 14.547 -37.469 -14.305 1 97.69 74 VAL A N 1
ATOM 560 C CA . VAL A 1 74 ? 15.242 -36.25 -13.867 1 97.69 74 VAL A CA 1
ATOM 561 C C . VAL A 1 74 ? 15.094 -36.094 -12.359 1 97.69 74 VAL A C 1
ATOM 563 O O . VAL A 1 74 ? 14.031 -35.719 -11.867 1 97.69 74 VAL A O 1
ATOM 566 N N . GLY A 1 75 ? 16.141 -36.406 -11.648 1 95.94 75 GLY A N 1
ATOM 567 C CA . GLY A 1 75 ? 16.078 -36.281 -10.203 1 95.94 75 GLY A CA 1
ATOM 568 C C . GLY A 1 75 ? 14.953 -37.094 -9.586 1 95.94 75 GLY A C 1
ATOM 569 O O . GLY A 1 75 ? 14.133 -36.562 -8.836 1 95.94 75 GLY A O 1
ATOM 570 N N . ALA A 1 76 ? 15 -38.344 -9.797 1 95.56 76 ALA A N 1
ATOM 571 C CA . ALA A 1 76 ? 13.883 -39.219 -9.477 1 95.56 76 ALA A CA 1
ATOM 572 C C . ALA A 1 76 ? 13.523 -39.125 -7.996 1 95.56 76 ALA A C 1
ATOM 574 O O . ALA A 1 76 ? 12.344 -39.031 -7.641 1 95.56 76 ALA A O 1
ATOM 575 N N . ALA A 1 77 ? 14.461 -39.156 -7.113 1 96.69 77 ALA A N 1
ATOM 576 C CA . ALA A 1 77 ? 14.18 -39.094 -5.684 1 96.69 77 ALA A CA 1
ATOM 577 C C . ALA A 1 77 ? 13.562 -37.75 -5.293 1 96.69 77 ALA A C 1
ATOM 579 O O . ALA A 1 77 ? 12.562 -37.719 -4.57 1 96.69 77 ALA A O 1
ATOM 580 N N . ARG A 1 78 ? 14.211 -36.719 -5.789 1 97.31 78 ARG A N 1
ATOM 581 C CA . ARG A 1 78 ? 13.695 -35.375 -5.539 1 97.31 78 ARG A CA 1
ATOM 582 C C . ARG A 1 78 ? 12.281 -35.219 -6.09 1 97.31 78 ARG A C 1
ATOM 584 O O . ARG A 1 78 ? 11.43 -34.594 -5.465 1 97.31 78 ARG A O 1
ATOM 591 N N . ALA A 1 79 ? 12.039 -35.75 -7.234 1 98.06 79 ALA A N 1
ATOM 592 C CA . ALA A 1 79 ? 10.727 -35.656 -7.875 1 98.06 79 ALA A CA 1
ATOM 593 C C . ALA A 1 79 ? 9.664 -36.375 -7.062 1 98.06 79 ALA A C 1
ATOM 595 O O . ALA A 1 79 ? 8.539 -35.875 -6.914 1 98.06 79 ALA A O 1
ATOM 596 N N . ARG A 1 80 ? 9.992 -37.562 -6.547 1 97.38 80 ARG A N 1
ATOM 597 C CA . ARG A 1 80 ? 9.055 -38.312 -5.715 1 97.38 80 ARG A CA 1
ATOM 598 C C . ARG A 1 80 ? 8.703 -37.531 -4.453 1 97.38 80 ARG A C 1
ATOM 600 O O . ARG A 1 80 ? 7.531 -37.469 -4.074 1 97.38 80 ARG A O 1
ATOM 607 N N . ASP A 1 81 ? 9.695 -37 -3.865 1 97.94 81 ASP A N 1
ATOM 608 C CA . ASP A 1 81 ? 9.461 -36.156 -2.678 1 97.94 81 ASP A CA 1
ATOM 609 C C . ASP A 1 81 ? 8.57 -34.969 -3.004 1 97.94 81 ASP A C 1
ATOM 611 O O . ASP A 1 81 ? 7.664 -34.625 -2.242 1 97.94 81 ASP A O 1
ATOM 615 N N . ALA A 1 82 ? 8.852 -34.312 -4.105 1 98.38 82 ALA A N 1
ATOM 616 C CA . ALA A 1 82 ? 8.086 -33.156 -4.52 1 98.38 82 ALA A CA 1
ATOM 617 C C . ALA A 1 82 ? 6.633 -33.531 -4.809 1 98.38 82 ALA A C 1
ATOM 619 O O . ALA A 1 82 ? 5.723 -32.75 -4.512 1 98.38 82 ALA A O 1
ATOM 620 N N . LEU A 1 83 ? 6.406 -34.656 -5.383 1 98.19 83 LEU A N 1
ATOM 621 C CA . LEU A 1 83 ? 5.047 -35.125 -5.668 1 98.19 83 LEU A CA 1
ATOM 622 C C . LEU A 1 83 ? 4.262 -35.312 -4.375 1 98.19 83 LEU A C 1
ATOM 624 O O . LEU A 1 83 ? 3.111 -34.875 -4.273 1 98.19 83 LEU A O 1
ATOM 628 N N . GLU A 1 84 ? 4.91 -35.906 -3.414 1 97.88 84 GLU A N 1
ATOM 629 C CA . GLU A 1 84 ? 4.262 -36.125 -2.123 1 97.88 84 GLU A CA 1
ATOM 630 C C . GLU A 1 84 ? 3.996 -34.812 -1.413 1 97.88 84 GLU A C 1
ATOM 632 O O . GLU A 1 84 ? 2.932 -34.594 -0.824 1 97.88 84 GLU A O 1
ATOM 637 N N . HIS A 1 85 ? 4.984 -33.938 -1.449 1 98.31 85 HIS A N 1
ATOM 638 C CA . HIS A 1 85 ? 4.82 -32.625 -0.856 1 98.31 85 HIS A CA 1
ATOM 639 C C . HIS A 1 85 ? 3.652 -31.875 -1.493 1 98.31 85 HIS A C 1
ATOM 641 O O . HIS A 1 85 ? 2.852 -31.266 -0.792 1 98.31 85 HIS A O 1
ATOM 647 N N . THR A 1 86 ? 3.547 -31.953 -2.801 1 98.69 86 THR A N 1
ATOM 648 C CA . THR A 1 86 ? 2.475 -31.281 -3.529 1 98.69 86 THR A CA 1
ATOM 649 C C . THR A 1 86 ? 1.115 -31.844 -3.129 1 98.69 86 THR A C 1
ATOM 651 O O . THR A 1 86 ? 0.161 -31.094 -2.92 1 98.69 86 THR A O 1
ATOM 654 N N . ARG A 1 87 ? 1.047 -33.156 -2.986 1 98.19 87 ARG A N 1
ATOM 655 C CA . ARG A 1 87 ? -0.185 -33.812 -2.549 1 98.19 87 ARG A CA 1
ATOM 656 C C . ARG A 1 87 ? -0.62 -33.281 -1.181 1 98.19 87 ARG A C 1
ATOM 658 O O . ARG A 1 87 ? -1.796 -33 -0.971 1 98.19 87 ARG A O 1
ATOM 665 N N . ARG A 1 88 ? 0.312 -33.188 -0.311 1 98.25 88 ARG A N 1
ATOM 666 C CA . ARG A 1 88 ? 0.012 -32.688 1.033 1 98.25 88 ARG A CA 1
ATOM 667 C C . ARG A 1 88 ? -0.472 -31.25 0.999 1 98.25 88 ARG A C 1
ATOM 669 O O . ARG A 1 88 ? -1.387 -30.875 1.736 1 98.25 88 ARG A O 1
ATOM 676 N N . GLN A 1 89 ? 0.141 -30.5 0.146 1 98.44 89 GLN A N 1
ATOM 677 C CA . GLN A 1 89 ? -0.251 -29.094 0.034 1 98.44 89 GLN A CA 1
ATOM 678 C C . GLN A 1 89 ? -1.664 -28.969 -0.527 1 98.44 89 GLN A C 1
ATOM 680 O O . GLN A 1 89 ? -2.428 -28.094 -0.1 1 98.44 89 GLN A O 1
ATOM 685 N N . VAL A 1 90 ? -2.031 -29.766 -1.48 1 98.62 90 VAL A N 1
ATOM 686 C CA . VAL A 1 90 ? -3.383 -29.766 -2.027 1 98.62 90 VAL A CA 1
ATOM 687 C C . VAL A 1 90 ? -4.387 -30.109 -0.929 1 98.62 90 VAL A C 1
ATOM 689 O O . VAL A 1 90 ? -5.391 -29.406 -0.754 1 98.62 90 VAL A O 1
ATOM 692 N N . HIS A 1 91 ? -4.066 -31.109 -0.198 1 97.69 91 HIS A N 1
ATOM 693 C CA . HIS A 1 91 ? -4.949 -31.531 0.881 1 97.69 91 HIS A CA 1
ATOM 694 C C . HIS A 1 91 ? -5.113 -30.438 1.928 1 97.69 91 HIS A C 1
ATOM 696 O O . HIS A 1 91 ? -6.238 -30.094 2.305 1 97.69 91 HIS A O 1
ATOM 702 N N . SER A 1 92 ? -4.004 -29.906 2.363 1 97.56 92 SER A N 1
ATOM 703 C CA . SER A 1 92 ? -4.039 -28.844 3.363 1 97.56 92 SER A CA 1
ATOM 704 C C . SER A 1 92 ? -4.797 -27.625 2.848 1 97.56 92 SER A C 1
ATOM 706 O O . SER A 1 92 ? -5.465 -26.938 3.617 1 97.56 92 SER A O 1
ATOM 708 N N . GLY A 1 93 ? -4.641 -27.312 1.541 1 97.25 93 GLY A N 1
ATOM 709 C CA . GLY A 1 93 ? -5.371 -26.219 0.938 1 97.25 93 GLY A CA 1
ATOM 710 C C . GLY A 1 93 ? -6.879 -26.359 1.054 1 97.25 93 GLY A C 1
ATOM 711 O O . GLY A 1 93 ? -7.574 -25.422 1.414 1 97.25 93 GLY A O 1
ATOM 712 N N . PHE A 1 94 ? -7.371 -27.531 0.815 1 97.56 94 PHE A N 1
ATOM 713 C CA . PHE A 1 94 ? -8.805 -27.781 0.915 1 97.56 94 PHE A CA 1
ATOM 714 C C . PHE A 1 94 ? -9.266 -27.719 2.367 1 97.56 94 PHE A C 1
ATOM 716 O O . PHE A 1 94 ? -10.352 -27.234 2.66 1 97.56 94 PHE A O 1
ATOM 723 N N . GLU A 1 95 ? -8.461 -28.219 3.299 1 96.56 95 GLU A N 1
ATOM 724 C CA . GLU A 1 95 ? -8.797 -28.109 4.715 1 96.56 95 GLU A CA 1
ATOM 725 C C . GLU A 1 95 ? -8.969 -26.656 5.148 1 96.56 95 GLU A C 1
ATOM 727 O O . GLU A 1 95 ? -9.891 -26.328 5.891 1 96.56 95 GLU A O 1
ATOM 732 N N . ASP A 1 96 ? -8.055 -25.875 4.68 1 94.19 96 ASP A N 1
ATOM 733 C CA . ASP A 1 96 ? -8.125 -24.453 4.996 1 94.19 96 ASP A CA 1
ATOM 734 C C . ASP A 1 96 ? -9.406 -23.828 4.453 1 94.19 96 ASP A C 1
ATOM 736 O O . ASP A 1 96 ? -10.07 -23.062 5.148 1 94.19 96 ASP A O 1
ATOM 740 N N . MET A 1 97 ? -9.758 -24.141 3.201 1 95.5 97 MET A N 1
ATOM 741 C CA . MET A 1 97 ? -10.945 -23.578 2.568 1 95.5 97 MET A CA 1
ATOM 742 C C . MET A 1 97 ? -12.211 -24.062 3.271 1 95.5 97 MET A C 1
ATOM 744 O O . MET A 1 97 ? -13.219 -23.344 3.301 1 95.5 97 MET A O 1
ATOM 748 N N . ASP A 1 98 ? -12.164 -25.172 3.877 1 94.94 98 ASP A N 1
ATOM 749 C CA . ASP A 1 98 ? -13.336 -25.781 4.496 1 94.94 98 ASP A CA 1
ATOM 750 C C . ASP A 1 98 ? -13.609 -25.188 5.871 1 94.94 98 ASP A C 1
ATOM 752 O O . ASP A 1 98 ? -14.656 -25.438 6.469 1 94.94 98 ASP A O 1
ATOM 756 N N . ARG A 1 99 ? -12.688 -24.391 6.406 1 91.88 99 ARG A N 1
ATOM 757 C CA . ARG A 1 99 ? -12.828 -23.828 7.742 1 91.88 99 ARG A CA 1
ATOM 758 C C . ARG A 1 99 ? -13.852 -22.688 7.754 1 91.88 99 ARG A C 1
ATOM 760 O O . ARG A 1 99 ? -14.273 -22.234 8.82 1 91.88 99 ARG A O 1
ATOM 767 N N . GLN A 1 100 ? -14.297 -22.219 6.625 1 88 100 GLN A N 1
ATOM 768 C CA . GLN A 1 100 ? -15.281 -21.141 6.566 1 88 100 GLN A CA 1
ATOM 769 C C . GLN A 1 100 ? -16.406 -21.484 5.598 1 88 100 GLN A C 1
ATOM 771 O O . GLN A 1 100 ? -16.297 -22.422 4.805 1 88 100 GLN A O 1
ATOM 776 N N . SER A 1 101 ? -17.5 -20.719 5.777 1 90.62 101 SER A N 1
ATOM 777 C CA . SER A 1 101 ? -18.641 -20.906 4.883 1 90.62 101 SER A CA 1
ATOM 778 C C . SER A 1 101 ? -18.547 -19.984 3.666 1 90.62 101 SER A C 1
ATOM 780 O O . SER A 1 101 ? -18.062 -18.859 3.771 1 90.62 101 SER A O 1
ATOM 782 N N . TRP A 1 102 ? -18.891 -20.609 2.57 1 93.69 102 TRP A N 1
ATOM 783 C CA . TRP A 1 102 ? -18.828 -19.859 1.318 1 93.69 102 TRP A CA 1
ATOM 784 C C . TRP A 1 102 ? -20.219 -19.75 0.694 1 93.69 102 TRP A C 1
ATOM 786 O O . TRP A 1 102 ? -21.078 -20.609 0.903 1 93.69 102 TRP A O 1
ATOM 796 N N . PRO A 1 103 ? -20.484 -18.578 -0.099 1 93.31 103 PRO A N 1
ATOM 797 C CA . PRO A 1 103 ? -21.688 -18.562 -0.918 1 93.31 103 PRO A CA 1
ATOM 798 C C . PRO A 1 103 ? -21.828 -19.797 -1.804 1 93.31 103 PRO A C 1
ATOM 800 O O . PRO A 1 103 ? -20.828 -20.391 -2.191 1 93.31 103 PRO A O 1
ATOM 803 N N . PRO A 1 104 ? -23.016 -20.188 -2.127 1 96.06 104 PRO A N 1
ATOM 804 C CA . PRO A 1 104 ? -23.266 -21.422 -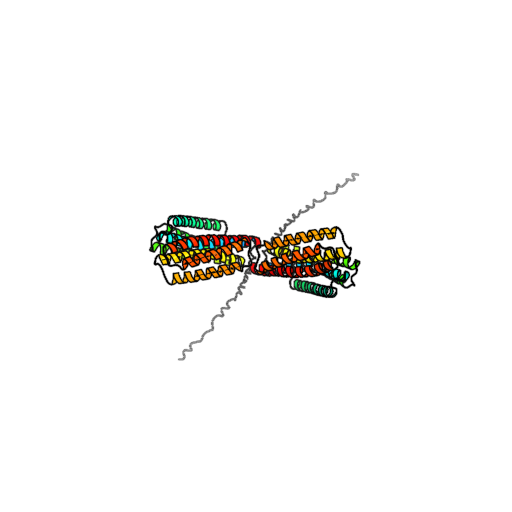2.854 1 96.06 104 PRO A CA 1
ATOM 805 C C . PRO A 1 104 ? -22.453 -21.531 -4.148 1 96.06 104 PRO A C 1
ATOM 807 O O . PRO A 1 104 ? -21.953 -22.594 -4.48 1 96.06 104 PRO A O 1
ATOM 810 N N . GLU A 1 105 ? -22.281 -20.469 -4.883 1 96.75 105 GLU A N 1
ATOM 811 C CA . GLU A 1 105 ? -21.531 -20.5 -6.133 1 96.75 105 GLU A CA 1
ATOM 812 C C . GLU A 1 105 ? -20.078 -20.859 -5.891 1 96.75 105 GLU A C 1
ATOM 814 O O . GLU A 1 105 ? -19.516 -21.719 -6.574 1 96.75 105 GLU A O 1
ATOM 819 N N . VAL A 1 106 ? -19.453 -20.266 -4.902 1 97.12 106 VAL A N 1
ATOM 820 C CA . VAL A 1 106 ? -18.047 -20.516 -4.594 1 97.12 106 VAL A CA 1
ATOM 821 C C . VAL A 1 106 ? -17.875 -21.938 -4.086 1 97.12 106 VAL A C 1
ATOM 823 O O . VAL A 1 106 ? -16.906 -22.625 -4.445 1 97.12 106 VAL A O 1
ATOM 826 N N . ALA A 1 107 ? -18.844 -22.375 -3.307 1 97.38 107 ALA A N 1
ATOM 827 C CA . ALA A 1 107 ? -18.781 -23.734 -2.787 1 97.38 107 ALA A CA 1
ATOM 828 C C . ALA A 1 107 ? -18.797 -24.75 -3.92 1 97.38 107 ALA A C 1
ATOM 830 O O . ALA A 1 107 ? -18.062 -25.734 -3.893 1 97.38 107 ALA A O 1
ATOM 831 N N . ARG A 1 108 ? -19.625 -24.484 -4.859 1 98.25 108 ARG A N 1
ATOM 832 C CA . ARG A 1 108 ? -19.734 -25.375 -6.008 1 98.25 108 ARG A CA 1
ATOM 833 C C . ARG A 1 108 ? -18.422 -25.391 -6.809 1 98.25 108 ARG A C 1
ATOM 835 O O . ARG A 1 108 ? -17.969 -26.453 -7.227 1 98.25 108 ARG A O 1
ATOM 842 N N . LEU A 1 109 ? -17.844 -24.234 -7.008 1 98.56 109 LEU A N 1
ATOM 843 C CA . LEU A 1 109 ? -16.609 -24.125 -7.762 1 98.56 109 LEU A CA 1
ATOM 844 C C . LEU A 1 109 ? -15.461 -24.828 -7.031 1 98.56 109 LEU A C 1
ATOM 846 O O . LEU A 1 109 ? -14.633 -25.5 -7.656 1 98.56 109 LEU A O 1
ATOM 850 N N . LEU A 1 110 ? -15.445 -24.734 -5.691 1 98.25 110 LEU A N 1
ATOM 851 C CA . LEU A 1 110 ? -14.422 -25.406 -4.895 1 98.25 110 LEU A CA 1
ATOM 852 C C . LEU A 1 110 ? -14.562 -26.922 -4.996 1 98.25 110 LEU A C 1
ATOM 854 O O . LEU A 1 110 ? -13.562 -27.625 -5.055 1 98.25 110 LEU A O 1
ATOM 858 N N . ALA A 1 111 ? -15.789 -27.359 -5.051 1 98.5 111 ALA A N 1
ATOM 859 C CA . ALA A 1 111 ? -16.031 -28.797 -5.223 1 98.5 111 ALA A CA 1
ATOM 860 C C . ALA A 1 111 ? -15.492 -29.281 -6.566 1 98.5 111 ALA A C 1
ATOM 862 O O . ALA A 1 111 ? -14.961 -30.391 -6.668 1 98.5 111 ALA A O 1
ATOM 863 N N . ASP A 1 112 ? -15.641 -28.453 -7.543 1 98.81 112 ASP A N 1
ATOM 864 C CA . ASP A 1 112 ? -15.117 -28.797 -8.859 1 98.81 112 ASP A CA 1
ATOM 865 C C . ASP A 1 112 ? -13.594 -28.906 -8.844 1 98.81 112 ASP A C 1
ATOM 867 O O . ASP A 1 112 ? -13.016 -29.797 -9.461 1 98.81 112 ASP A O 1
ATOM 871 N N . VAL A 1 113 ? -12.953 -27.953 -8.164 1 98.88 113 VAL A N 1
ATOM 872 C CA . VAL A 1 113 ? -11.5 -28.031 -8.031 1 98.88 113 VAL A CA 1
ATOM 873 C C . VAL A 1 113 ? -11.102 -29.328 -7.355 1 98.88 113 VAL A C 1
ATOM 875 O O . VAL A 1 113 ? -10.172 -30.016 -7.793 1 98.88 113 VAL A O 1
ATOM 878 N N . ARG A 1 114 ? -11.844 -29.688 -6.336 1 98.75 114 ARG A N 1
ATOM 879 C CA . ARG A 1 114 ? -11.539 -30.891 -5.574 1 98.75 114 ARG A CA 1
ATOM 880 C C . ARG A 1 114 ? -11.672 -32.156 -6.445 1 98.75 114 ARG A C 1
ATOM 882 O O . ARG A 1 114 ? -10.812 -33.031 -6.41 1 98.75 114 ARG A O 1
ATOM 889 N N . ARG A 1 115 ? -12.703 -32.188 -7.215 1 98.81 115 ARG A N 1
ATOM 890 C CA . ARG A 1 115 ? -12.906 -33.312 -8.102 1 98.81 115 ARG A CA 1
ATOM 891 C C . ARG A 1 115 ? -11.758 -33.438 -9.102 1 98.81 115 ARG A C 1
ATOM 893 O O . ARG A 1 115 ? -11.258 -34.531 -9.344 1 98.81 115 ARG A O 1
ATOM 900 N N . ASN A 1 116 ? -11.391 -32.344 -9.617 1 98.94 116 ASN A N 1
ATOM 901 C CA . ASN A 1 116 ? -10.289 -32.344 -10.57 1 98.94 116 ASN A CA 1
ATOM 902 C C . ASN A 1 116 ? -8.977 -32.75 -9.898 1 98.94 116 ASN A C 1
ATOM 904 O O . ASN A 1 116 ? -8.156 -33.438 -10.492 1 98.94 116 ASN A O 1
ATOM 908 N N . ALA A 1 117 ? -8.797 -32.281 -8.672 1 98.94 117 ALA A N 1
ATOM 909 C CA . ALA A 1 117 ? -7.594 -32.625 -7.922 1 98.94 117 ALA A CA 1
ATOM 910 C C . ALA A 1 117 ? -7.539 -34.125 -7.637 1 98.94 117 ALA A C 1
ATOM 912 O O . ALA A 1 117 ? -6.477 -34.75 -7.738 1 98.94 117 ALA A O 1
ATOM 913 N N . ASP A 1 118 ? -8.672 -34.688 -7.316 1 98.75 118 ASP A N 1
ATOM 914 C CA . ASP A 1 118 ? -8.742 -36.125 -7.039 1 98.75 118 ASP A CA 1
ATOM 915 C C . ASP A 1 118 ? -8.406 -36.938 -8.289 1 98.75 118 ASP A C 1
ATOM 917 O O . ASP A 1 118 ? -7.68 -37.938 -8.203 1 98.75 118 ASP A O 1
ATOM 921 N N . ARG A 1 119 ? -8.945 -36.5 -9.383 1 98.75 119 ARG A N 1
ATOM 922 C CA . ARG A 1 119 ? -8.648 -37.188 -10.633 1 98.75 119 ARG A CA 1
ATOM 923 C C . ARG A 1 119 ? -7.164 -37.094 -10.969 1 98.75 119 ARG A C 1
ATOM 925 O O . ARG A 1 119 ? -6.566 -38.062 -11.422 1 98.75 119 ARG A O 1
ATOM 932 N N . LEU A 1 120 ? -6.613 -35.938 -10.781 1 98.81 120 LEU A N 1
ATOM 933 C CA . LEU A 1 120 ? -5.191 -35.75 -11.047 1 98.81 120 LEU A CA 1
ATOM 934 C C . LEU A 1 120 ? -4.34 -36.656 -10.164 1 98.81 120 LEU A C 1
ATOM 936 O O . LEU A 1 120 ? -3.414 -37.312 -10.641 1 98.81 120 LEU A O 1
ATOM 940 N N . ASP A 1 121 ? -4.703 -36.688 -8.914 1 98.56 121 ASP A N 1
ATOM 941 C CA . ASP A 1 121 ? -3.971 -37.531 -7.965 1 98.56 121 ASP A CA 1
ATOM 942 C C . ASP A 1 121 ? -4.039 -39 -8.367 1 98.56 121 ASP A C 1
ATOM 944 O O . ASP A 1 121 ? -3.031 -39.719 -8.32 1 98.56 121 ASP A O 1
ATOM 948 N N . ALA A 1 122 ? -5.152 -39.469 -8.828 1 98.25 122 ALA A N 1
ATOM 949 C CA . ALA A 1 122 ? -5.34 -40.844 -9.234 1 98.25 122 ALA A CA 1
ATOM 950 C C . ALA A 1 122 ? -4.453 -41.188 -10.422 1 98.25 122 ALA A C 1
ATOM 952 O O . ALA A 1 122 ? -3.908 -42.312 -10.5 1 98.25 122 ALA A O 1
ATOM 953 N N . LEU A 1 123 ? -4.309 -40.281 -11.312 1 98.25 123 LEU A N 1
ATOM 954 C CA . LEU A 1 123 ? -3.498 -40.5 -12.5 1 98.25 123 LEU A CA 1
ATOM 955 C C . LEU A 1 123 ? -2.023 -40.656 -12.133 1 98.25 123 LEU A C 1
ATOM 957 O O . LEU A 1 123 ? -1.278 -41.375 -12.789 1 98.25 123 LEU A O 1
ATOM 961 N N . THR A 1 124 ? -1.607 -39.969 -11.07 1 97.94 124 THR A N 1
ATOM 962 C CA . THR A 1 124 ? -0.188 -39.938 -10.734 1 97.94 124 THR A CA 1
ATOM 963 C C . THR A 1 124 ? 0.2 -41.188 -9.922 1 97.94 124 THR A C 1
ATOM 965 O O . THR A 1 124 ? 1.38 -41.375 -9.633 1 97.94 124 THR A O 1
ATOM 968 N N . ALA A 1 125 ? -0.779 -41.969 -9.5 1 93.88 125 ALA A N 1
ATOM 969 C CA . ALA A 1 125 ? -0.511 -43.188 -8.727 1 93.88 125 ALA A CA 1
ATOM 970 C C . ALA A 1 125 ? 0.105 -44.281 -9.609 1 93.88 125 ALA A C 1
ATOM 972 O O . ALA A 1 125 ? 0.693 -45.219 -9.102 1 93.88 125 ALA A O 1
ATOM 973 N N . GLN A 1 126 ? 0.007 -44.125 -10.875 1 92 126 GLN A N 1
ATOM 974 C CA . GLN A 1 126 ? 0.538 -45.125 -11.812 1 92 126 GLN A CA 1
ATOM 975 C C . GLN A 1 126 ? 1.988 -44.812 -12.172 1 92 126 GLN A C 1
ATOM 977 O O . GLN A 1 126 ? 2.418 -43.656 -12.102 1 92 126 GLN A O 1
ATOM 982 N N . ALA A 1 127 ? 2.721 -45.875 -12.555 1 94.44 127 ALA A N 1
ATOM 983 C CA . ALA A 1 127 ? 4.09 -45.656 -13.023 1 94.44 127 ALA A CA 1
ATOM 984 C C . ALA A 1 127 ? 4.121 -44.75 -14.234 1 94.44 127 ALA A C 1
ATOM 986 O O . ALA A 1 127 ? 3.268 -44.844 -15.117 1 94.44 127 ALA A O 1
ATOM 987 N N . PRO A 1 128 ? 5.039 -43.875 -14.273 1 97.25 128 PRO A N 1
ATOM 988 C CA . PRO A 1 128 ? 5.066 -42.875 -15.352 1 97.25 128 PRO A CA 1
ATOM 989 C C . PRO A 1 128 ? 5.301 -43.5 -16.719 1 97.25 128 PRO A C 1
ATOM 991 O O . PRO A 1 128 ? 6.125 -44.406 -16.875 1 97.25 128 PRO A O 1
ATOM 994 N N . THR A 1 129 ? 4.559 -43.125 -17.656 1 97.75 129 THR A N 1
ATOM 995 C CA . THR A 1 129 ? 4.691 -43.406 -19.078 1 97.75 129 THR A CA 1
ATOM 996 C C . THR A 1 129 ? 4.461 -42.125 -19.906 1 97.75 129 THR A C 1
ATOM 998 O O . THR A 1 129 ? 4.055 -41.094 -19.375 1 97.75 129 THR A O 1
ATOM 1001 N N . LYS A 1 130 ? 4.828 -42.25 -21.156 1 97.62 130 LYS A N 1
ATOM 1002 C CA . LYS A 1 130 ? 4.594 -41.125 -22.031 1 97.62 130 LYS A CA 1
ATOM 1003 C C . LYS A 1 130 ? 3.111 -40.75 -22.078 1 97.62 130 LYS A C 1
ATOM 1005 O O . LYS A 1 130 ? 2.746 -39.594 -21.938 1 97.62 130 LYS A O 1
ATOM 1010 N N . GLU A 1 131 ? 2.281 -41.75 -22.266 1 97.38 131 GLU A N 1
ATOM 1011 C CA . GLU A 1 131 ? 0.835 -41.562 -22.297 1 97.38 131 GLU A CA 1
ATOM 1012 C C . GLU A 1 131 ? 0.324 -41.031 -20.953 1 97.38 131 GLU A C 1
ATOM 1014 O O . GLU A 1 131 ? -0.58 -40.219 -20.891 1 97.38 131 GLU A O 1
ATOM 1019 N N . GLY A 1 132 ? 0.898 -41.594 -19.922 1 98.06 132 GLY A N 1
ATOM 1020 C CA . GLY A 1 132 ? 0.558 -41.125 -18.594 1 98.06 132 GLY A CA 1
ATOM 1021 C C . GLY A 1 132 ? 0.878 -39.656 -18.391 1 98.06 132 GLY A C 1
ATOM 1022 O O . GLY A 1 132 ? 0.077 -38.906 -17.812 1 98.06 132 GLY A O 1
ATOM 1023 N N . PHE A 1 133 ? 2.109 -39.281 -18.875 1 98.5 133 PHE A N 1
ATOM 1024 C CA . PHE A 1 133 ? 2.516 -37.875 -18.75 1 98.5 133 PHE A CA 1
ATOM 1025 C C . PHE A 1 133 ? 1.556 -36.969 -19.516 1 98.5 133 PHE A C 1
ATOM 1027 O O . PHE A 1 133 ? 1.164 -35.906 -19.016 1 98.5 133 PHE A O 1
ATOM 1034 N N . GLN A 1 134 ? 1.16 -37.375 -20.672 1 98.06 134 GLN A N 1
ATOM 1035 C CA . GLN A 1 134 ? 0.201 -36.625 -21.453 1 98.06 134 GLN A CA 1
ATOM 1036 C C . GLN A 1 134 ? -1.134 -36.5 -20.734 1 98.06 134 GLN A C 1
ATOM 1038 O O . GLN A 1 134 ? -1.719 -35.406 -20.672 1 98.06 134 GLN A O 1
ATOM 1043 N N . ALA A 1 135 ? -1.613 -37.562 -20.156 1 98.44 135 ALA A N 1
ATOM 1044 C CA . ALA A 1 135 ? -2.893 -37.594 -19.453 1 98.44 135 ALA A CA 1
ATOM 1045 C C . ALA A 1 135 ? -2.834 -36.719 -18.188 1 98.44 135 ALA A C 1
ATOM 1047 O O . ALA A 1 135 ? -3.768 -35.969 -17.906 1 98.44 135 ALA A O 1
ATOM 1048 N N . VAL A 1 136 ? -1.756 -36.906 -17.453 1 98.81 136 VAL A N 1
ATOM 1049 C CA . VAL A 1 136 ? -1.568 -36.125 -16.219 1 98.81 136 VAL A CA 1
ATOM 1050 C C . VAL A 1 136 ? -1.517 -34.656 -16.562 1 98.81 136 VAL A C 1
ATOM 1052 O O . VAL A 1 136 ? -2.125 -33.812 -15.875 1 98.81 136 VAL A O 1
ATOM 1055 N N . SER A 1 137 ? -0.772 -34.281 -17.641 1 98.75 137 SER A N 1
ATOM 1056 C CA . SER A 1 137 ? -0.673 -32.875 -18.062 1 98.75 137 SER A CA 1
ATOM 1057 C C . SER A 1 137 ? -2.043 -32.312 -18.422 1 98.75 137 SER A C 1
ATOM 1059 O O . SER A 1 137 ? -2.387 -31.203 -18.016 1 98.75 137 SER A O 1
ATOM 1061 N N . ALA A 1 138 ? -2.812 -33.062 -19.141 1 98.56 138 ALA A N 1
ATOM 1062 C CA . ALA A 1 138 ? -4.145 -32.625 -19.531 1 98.56 138 ALA A CA 1
ATOM 1063 C C . ALA A 1 138 ? -5.055 -32.438 -18.328 1 98.56 138 ALA A C 1
ATOM 1065 O O . ALA A 1 138 ? -5.801 -31.453 -18.234 1 98.56 138 ALA A O 1
ATOM 1066 N N . GLN A 1 139 ? -4.984 -33.375 -17.422 1 98.81 139 GLN A N 1
ATOM 1067 C CA . GLN A 1 139 ? -5.805 -33.281 -16.219 1 98.81 139 GLN A CA 1
ATOM 1068 C C . GLN A 1 139 ? -5.367 -32.094 -15.344 1 98.81 139 GLN A C 1
ATOM 1070 O O . GLN A 1 139 ? -6.199 -31.469 -14.695 1 98.81 139 GLN A O 1
ATOM 1075 N N . ALA A 1 140 ? -4.055 -31.906 -15.227 1 98.94 140 ALA A N 1
ATOM 1076 C CA . ALA A 1 140 ? -3.545 -30.75 -14.508 1 98.94 140 ALA A CA 1
ATOM 1077 C C . ALA A 1 140 ? -4.117 -29.453 -15.078 1 98.94 140 ALA A C 1
ATOM 1079 O O . ALA A 1 140 ? -4.469 -28.531 -14.328 1 98.94 140 ALA A O 1
ATOM 1080 N N . ASP A 1 141 ? -4.223 -29.391 -16.422 1 98.88 141 ASP A N 1
ATOM 1081 C CA . ASP A 1 141 ? -4.793 -28.219 -17.078 1 98.88 141 ASP A CA 1
ATOM 1082 C C . ASP A 1 141 ? -6.27 -28.047 -16.719 1 98.88 141 ASP A C 1
ATOM 1084 O O . ASP A 1 141 ? -6.754 -26.922 -16.547 1 98.88 141 ASP A O 1
ATOM 1088 N N . GLN A 1 142 ? -6.949 -29.141 -16.594 1 98.88 142 GLN A N 1
ATOM 1089 C CA . GLN A 1 142 ? -8.352 -29.078 -16.188 1 98.88 142 GLN A CA 1
ATOM 1090 C C . GLN A 1 142 ? -8.484 -28.562 -14.758 1 98.88 142 GLN A C 1
ATOM 1092 O O . GLN A 1 142 ? -9.352 -27.734 -14.469 1 98.88 142 GLN A O 1
ATOM 1097 N N . MET A 1 143 ? -7.652 -29.031 -13.836 1 98.94 143 MET A N 1
ATOM 1098 C CA . MET A 1 143 ? -7.668 -28.547 -12.461 1 98.94 143 MET A CA 1
ATOM 1099 C C . MET A 1 143 ? -7.32 -27.062 -12.406 1 98.94 143 MET A C 1
ATOM 1101 O O . MET A 1 143 ? -7.926 -26.312 -11.633 1 98.94 143 MET A O 1
ATOM 1105 N N . LEU A 1 144 ? -6.348 -26.703 -13.195 1 98.94 144 LEU A N 1
ATOM 1106 C CA . LEU A 1 144 ? -5.969 -25.297 -13.266 1 98.94 144 LEU A CA 1
ATOM 1107 C C . LEU A 1 144 ? -7.152 -24.422 -13.688 1 98.94 144 LEU A C 1
ATOM 1109 O O . LEU A 1 144 ? -7.402 -23.375 -13.094 1 98.94 144 LEU A O 1
ATOM 1113 N N . ALA A 1 145 ? -7.855 -24.859 -14.711 1 98.81 145 ALA A N 1
ATOM 1114 C CA . ALA A 1 145 ? -9.008 -24.094 -15.203 1 98.81 145 ALA A CA 1
ATOM 1115 C C . ALA A 1 145 ? -10.07 -23.953 -14.117 1 98.81 145 ALA A C 1
ATOM 1117 O O . ALA A 1 145 ? -10.656 -22.891 -13.953 1 98.81 145 ALA A O 1
ATOM 1118 N N . ALA A 1 146 ? -10.328 -25.016 -13.414 1 98.81 146 ALA A N 1
ATOM 1119 C CA . ALA A 1 146 ? -11.297 -24.984 -12.328 1 98.81 146 ALA A CA 1
ATOM 1120 C C . ALA A 1 146 ? -10.844 -24.031 -11.227 1 98.81 146 ALA A C 1
ATOM 1122 O O . ALA A 1 146 ? -11.633 -23.219 -10.727 1 98.81 146 ALA A O 1
ATOM 1123 N N . ALA A 1 147 ? -9.594 -24.156 -10.844 1 98.81 147 ALA A N 1
ATOM 1124 C CA . ALA A 1 147 ? -9.039 -23.281 -9.812 1 98.81 147 ALA A CA 1
ATOM 1125 C C . ALA A 1 147 ? -9.086 -21.812 -10.258 1 98.81 147 ALA A C 1
ATOM 1127 O O . ALA A 1 147 ? -9.375 -20.922 -9.453 1 98.81 147 ALA A O 1
ATOM 1128 N N . ASN A 1 148 ? -8.797 -21.578 -11.516 1 98.62 148 ASN A N 1
ATOM 1129 C CA . ASN A 1 148 ? -8.844 -20.219 -12.062 1 98.62 148 ASN A CA 1
ATOM 1130 C C . ASN A 1 148 ? -10.258 -19.641 -11.992 1 98.62 148 ASN A C 1
ATOM 1132 O O . ASN A 1 148 ? -10.438 -18.484 -11.586 1 98.62 148 ASN A O 1
ATOM 1136 N N . THR A 1 149 ? -11.164 -20.422 -12.367 1 98.5 149 THR A N 1
ATOM 1137 C CA . THR A 1 149 ? -12.555 -19.969 -12.312 1 98.5 149 THR A CA 1
ATOM 1138 C C . THR A 1 149 ? -12.961 -19.641 -10.883 1 98.5 149 THR A C 1
ATOM 1140 O O . THR A 1 149 ? -13.633 -18.625 -10.641 1 98.5 149 THR A O 1
ATOM 1143 N N . THR A 1 150 ? -12.562 -20.422 -9.953 1 98.38 150 THR A N 1
ATOM 1144 C CA . THR A 1 150 ? -12.859 -20.203 -8.539 1 98.38 150 THR A CA 1
ATOM 1145 C C . THR A 1 150 ? -12.203 -18.906 -8.055 1 98.38 150 THR A C 1
ATOM 1147 O O . THR A 1 150 ? -12.836 -18.109 -7.375 1 98.38 150 THR A O 1
ATOM 1150 N N . THR A 1 151 ? -10.922 -18.734 -8.383 1 97.69 151 THR A N 1
ATOM 1151 C CA . THR A 1 151 ? -10.172 -17.547 -7.973 1 97.69 151 THR A CA 1
ATOM 1152 C C . THR A 1 151 ? -10.828 -16.281 -8.523 1 97.69 151 THR A C 1
ATOM 1154 O O . THR A 1 151 ? -10.969 -15.297 -7.812 1 97.69 151 THR A O 1
ATOM 1157 N N . GLU A 1 152 ? -11.266 -16.375 -9.773 1 96.5 152 GLU A N 1
ATOM 1158 C CA . GLU A 1 152 ? -11.922 -15.227 -10.398 1 96.5 152 GLU A CA 1
ATOM 1159 C C . GLU A 1 152 ? -13.258 -14.922 -9.727 1 96.5 152 GLU A C 1
ATOM 1161 O O . GLU A 1 152 ? -13.633 -13.758 -9.578 1 96.5 152 GLU A O 1
ATOM 1166 N N . ALA A 1 153 ? -13.984 -15.914 -9.352 1 96.06 153 ALA A N 1
ATOM 1167 C CA . ALA A 1 153 ? -15.242 -15.719 -8.633 1 96.06 153 ALA A CA 1
ATOM 1168 C C . ALA A 1 153 ? -15 -15.031 -7.297 1 96.06 153 ALA A C 1
ATOM 1170 O O . ALA A 1 153 ? -15.75 -14.125 -6.914 1 96.06 153 ALA A O 1
ATOM 1171 N N . LEU A 1 154 ? -14.008 -15.453 -6.582 1 95.38 154 LEU A N 1
ATOM 1172 C CA . LEU A 1 154 ? -13.656 -14.844 -5.301 1 95.38 154 LEU A CA 1
ATOM 1173 C C . LEU A 1 154 ? -13.227 -13.391 -5.492 1 95.38 154 LEU A C 1
ATOM 1175 O O . LEU A 1 154 ? -13.562 -12.531 -4.676 1 95.38 154 LEU A O 1
ATOM 1179 N N . GLU A 1 155 ? -12.469 -13.141 -6.559 1 93.06 155 GLU A N 1
ATOM 1180 C CA . GLU A 1 155 ? -12.047 -11.773 -6.859 1 93.06 155 GLU A CA 1
ATOM 1181 C C . GLU A 1 155 ? -13.242 -10.867 -7.129 1 93.06 155 GLU A C 1
ATOM 1183 O O . GLU A 1 155 ? -13.266 -9.711 -6.695 1 93.06 155 GLU A O 1
ATOM 1188 N N . ARG A 1 156 ? -14.219 -11.391 -7.82 1 90.94 156 ARG A N 1
ATOM 1189 C CA . ARG A 1 156 ? -15.43 -10.625 -8.102 1 90.94 156 ARG A CA 1
ATOM 1190 C C . ARG A 1 156 ? -16.188 -10.289 -6.816 1 90.94 156 ARG A C 1
ATOM 1192 O O . ARG A 1 156 ? -16.734 -9.195 -6.672 1 90.94 156 ARG A O 1
ATOM 1199 N N . LEU A 1 157 ? -16.188 -11.227 -5.891 1 88.62 157 LEU A N 1
ATOM 1200 C CA . LEU A 1 157 ? -16.828 -11.008 -4.602 1 88.62 157 LEU A CA 1
ATOM 1201 C C . LEU A 1 157 ? -16.109 -9.93 -3.805 1 88.62 157 LEU A C 1
ATOM 1203 O O . LEU A 1 157 ? -16.75 -9.133 -3.117 1 88.62 157 LEU A O 1
ATOM 1207 N N . ALA A 1 158 ? -14.812 -9.938 -3.82 1 84.88 158 ALA A N 1
ATOM 1208 C CA . ALA A 1 158 ? -14.008 -8.992 -3.045 1 84.88 158 ALA A CA 1
ATOM 1209 C C . ALA A 1 158 ? -14.141 -7.578 -3.596 1 84.88 158 ALA A C 1
ATOM 1211 O O . ALA A 1 158 ? -14.203 -6.609 -2.832 1 84.88 158 ALA A O 1
ATOM 1212 N N . GLN A 1 159 ? -14.211 -7.391 -4.949 1 78.25 159 GLN A N 1
ATOM 1213 C CA . GLN A 1 159 ? -14.359 -6.121 -5.656 1 78.25 159 GLN A CA 1
ATOM 1214 C C . GLN A 1 159 ? -13.328 -5.105 -5.176 1 78.25 159 GLN A C 1
ATOM 1216 O O . GLN A 1 159 ? -13.664 -3.955 -4.887 1 78.25 159 GLN A O 1
ATOM 1221 N N . ALA A 1 160 ? -12.148 -5.473 -4.965 1 78.5 160 ALA A N 1
ATOM 1222 C CA . ALA A 1 160 ? -11.094 -4.578 -4.488 1 78.5 160 ALA A CA 1
ATOM 1223 C C . ALA A 1 160 ? -9.805 -4.777 -5.281 1 78.5 160 ALA A C 1
ATOM 1225 O O . ALA A 1 160 ? -9.422 -5.91 -5.59 1 78.5 160 ALA A O 1
ATOM 1226 N N . PRO A 1 161 ? -9.172 -3.676 -5.645 1 80 161 PRO A N 1
ATOM 1227 C CA . PRO A 1 161 ? -7.883 -3.771 -6.328 1 80 161 PRO A CA 1
ATOM 1228 C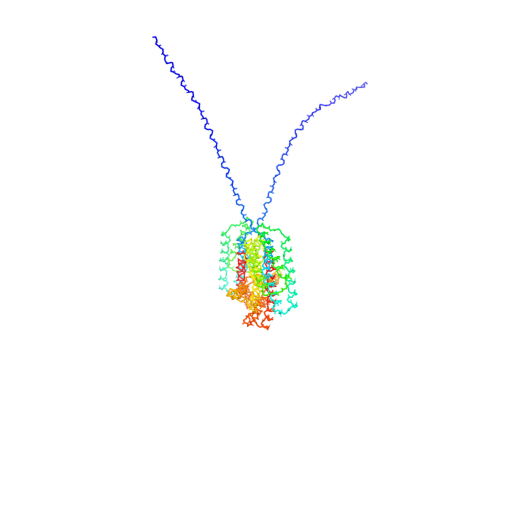 C . PRO A 1 161 ? -6.863 -4.598 -5.551 1 80 161 PRO A C 1
ATOM 1230 O O . PRO A 1 161 ? -5.98 -5.219 -6.148 1 80 161 PRO A O 1
ATOM 1233 N N . THR A 1 162 ? -7.039 -4.629 -4.301 1 81.25 162 THR A N 1
ATOM 1234 C CA . THR A 1 162 ? -6.102 -5.379 -3.475 1 81.25 162 THR A CA 1
ATOM 1235 C C . THR A 1 162 ? -6.23 -6.879 -3.734 1 81.25 162 THR A C 1
ATOM 1237 O O . THR A 1 162 ? -5.238 -7.609 -3.674 1 81.25 162 THR A O 1
ATOM 1240 N N . ALA A 1 163 ? -7.418 -7.301 -4.074 1 86.31 163 ALA A N 1
ATOM 1241 C CA . ALA A 1 163 ? -7.633 -8.703 -4.434 1 86.31 163 ALA A CA 1
ATOM 1242 C C . ALA A 1 163 ? -6.93 -9.047 -5.742 1 86.31 163 ALA A C 1
ATOM 1244 O O . ALA A 1 163 ? -6.363 -10.133 -5.883 1 86.31 163 ALA A O 1
ATOM 1245 N N . ARG A 1 164 ? -6.91 -8.125 -6.578 1 89.81 164 ARG A N 1
ATOM 1246 C CA . ARG A 1 164 ? -6.262 -8.32 -7.871 1 89.81 164 ARG A CA 1
ATOM 1247 C C . ARG A 1 164 ? -4.75 -8.469 -7.707 1 89.81 164 ARG A C 1
ATOM 1249 O O . ARG A 1 164 ? -4.113 -9.227 -8.438 1 89.81 164 ARG A O 1
ATOM 1256 N N . LEU A 1 165 ? -4.25 -7.719 -6.797 1 91.19 165 LEU A N 1
ATOM 1257 C CA . LEU A 1 165 ? -2.816 -7.785 -6.535 1 91.19 165 LEU A CA 1
ATOM 1258 C C . LEU A 1 165 ? -2.42 -9.172 -6.039 1 91.19 165 LEU A C 1
ATOM 1260 O O . LEU A 1 165 ? -1.446 -9.75 -6.523 1 91.19 165 LEU A O 1
ATOM 1264 N N . VAL A 1 166 ? -3.164 -9.781 -5.129 1 93.25 166 VAL A N 1
ATOM 1265 C CA . VAL A 1 166 ? -2.891 -11.109 -4.602 1 93.25 166 VAL A CA 1
ATOM 1266 C C . VAL A 1 166 ? -3.035 -12.148 -5.715 1 93.25 166 VAL A C 1
ATOM 1268 O O . VAL A 1 166 ? -2.207 -13.055 -5.84 1 93.25 166 VAL A O 1
ATOM 1271 N N . ASN A 1 167 ? -4.035 -11.93 -6.535 1 94.5 167 ASN A N 1
ATOM 1272 C CA . ASN A 1 167 ? -4.258 -12.844 -7.656 1 94.5 167 ASN A CA 1
ATOM 1273 C C . ASN A 1 167 ? -3.096 -12.812 -8.641 1 94.5 167 ASN A C 1
ATOM 1275 O O . ASN A 1 167 ? -2.646 -13.852 -9.117 1 94.5 167 ASN A O 1
ATOM 1279 N N . THR A 1 168 ? -2.617 -11.594 -8.914 1 96.25 168 THR A N 1
ATOM 1280 C CA . THR A 1 168 ? -1.502 -11.43 -9.844 1 96.25 168 THR A CA 1
ATOM 1281 C C . THR A 1 168 ? -0.242 -12.094 -9.289 1 96.25 168 THR A C 1
ATOM 1283 O O . THR A 1 168 ? 0.441 -12.828 -10.008 1 96.25 168 THR A O 1
ATOM 1286 N N . ALA A 1 169 ? 0.041 -11.891 -8.039 1 96.75 169 ALA A N 1
ATOM 1287 C CA . ALA A 1 169 ? 1.198 -12.516 -7.406 1 96.75 169 ALA A CA 1
ATOM 1288 C C . ALA A 1 169 ? 1.061 -14.031 -7.387 1 96.75 169 ALA A C 1
ATOM 1290 O O . ALA A 1 169 ? 2.014 -14.75 -7.695 1 96.75 169 ALA A O 1
ATOM 1291 N N . GLY A 1 170 ? -0.134 -14.477 -7.055 1 97.5 170 GLY A N 1
ATOM 1292 C CA . GLY A 1 170 ? -0.381 -15.914 -7.023 1 97.5 170 GLY A CA 1
ATOM 1293 C C . GLY A 1 170 ? -0.228 -16.578 -8.383 1 97.5 170 GLY A C 1
ATOM 1294 O O . GLY A 1 170 ? 0.228 -17.719 -8.477 1 97.5 170 GLY A O 1
ATOM 1295 N N . ARG A 1 171 ? -0.579 -15.875 -9.453 1 97.94 171 ARG A N 1
ATOM 1296 C CA . ARG A 1 171 ? -0.482 -16.406 -10.805 1 97.94 171 ARG A CA 1
ATOM 1297 C C . ARG A 1 171 ? 0.971 -16.656 -11.195 1 97.94 171 ARG A C 1
ATOM 1299 O O . ARG A 1 171 ? 1.257 -17.531 -12.008 1 97.94 171 ARG A O 1
ATOM 1306 N N . GLN A 1 172 ? 1.867 -15.922 -10.609 1 98.38 172 GLN A N 1
ATOM 1307 C CA . GLN A 1 172 ? 3.285 -16.094 -10.906 1 98.38 172 GLN A CA 1
ATOM 1308 C C . GLN A 1 172 ? 3.748 -17.516 -10.562 1 98.38 172 GLN A C 1
ATOM 1310 O O . GLN A 1 172 ? 4.562 -18.094 -11.281 1 98.38 172 GLN A O 1
ATOM 1315 N N . ARG A 1 173 ? 3.199 -18.031 -9.43 1 98.56 173 ARG A N 1
ATOM 1316 C CA . ARG A 1 173 ? 3.521 -19.406 -9.055 1 98.56 173 ARG A CA 1
ATOM 1317 C C . ARG A 1 173 ? 3.139 -20.375 -10.164 1 98.56 173 ARG A C 1
ATOM 1319 O O . ARG A 1 173 ? 3.963 -21.188 -10.602 1 98.56 173 ARG A O 1
ATOM 1326 N N . MET A 1 174 ? 1.895 -20.203 -10.586 1 98.81 174 MET A N 1
ATOM 1327 C CA . MET A 1 174 ? 1.348 -21.109 -11.602 1 98.81 174 MET A CA 1
ATOM 1328 C C . MET A 1 174 ? 2.15 -21.016 -12.891 1 98.81 174 MET A C 1
ATOM 1330 O O . MET A 1 174 ? 2.518 -22.031 -13.477 1 98.81 174 MET A O 1
ATOM 1334 N N . LEU A 1 175 ? 2.498 -19.797 -13.336 1 98.88 175 LEU A N 1
ATOM 1335 C CA . LEU A 1 175 ? 3.223 -19.594 -14.586 1 98.88 175 LEU A CA 1
ATOM 1336 C C . LEU A 1 175 ? 4.578 -20.297 -14.547 1 98.88 175 LEU A C 1
ATOM 1338 O O . LEU A 1 175 ? 4.984 -20.922 -15.531 1 98.88 175 LEU A O 1
ATOM 1342 N N . SER A 1 176 ? 5.273 -20.234 -13.422 1 98.81 176 SER A N 1
ATOM 1343 C CA . SER A 1 176 ? 6.59 -20.859 -13.289 1 98.81 176 SER A CA 1
ATOM 1344 C C . SER A 1 176 ? 6.504 -22.359 -13.453 1 98.81 176 SER A C 1
ATOM 1346 O O . SER A 1 176 ? 7.32 -22.969 -14.148 1 98.81 176 SER A O 1
ATOM 1348 N N . GLN A 1 177 ? 5.477 -22.922 -12.867 1 98.81 177 GLN A N 1
ATOM 1349 C CA . GLN A 1 177 ? 5.34 -24.375 -12.891 1 98.81 177 GLN A CA 1
ATOM 1350 C C . GLN A 1 177 ? 4.855 -24.875 -14.25 1 98.81 177 GLN A C 1
ATOM 1352 O O . GLN A 1 177 ? 5.32 -25.891 -14.742 1 98.81 177 GLN A O 1
ATOM 1357 N N . ARG A 1 178 ? 3.963 -24.078 -14.891 1 98.88 178 ARG A N 1
ATOM 1358 C CA . ARG A 1 178 ? 3.451 -24.5 -16.188 1 98.88 178 ARG A CA 1
ATOM 1359 C C . ARG A 1 178 ? 4.531 -24.406 -17.266 1 98.88 178 ARG A C 1
ATOM 1361 O O . ARG A 1 178 ? 4.605 -25.25 -18.156 1 98.88 178 ARG A O 1
ATOM 1368 N N . LEU A 1 179 ? 5.34 -23.422 -17.156 1 98.88 179 LEU A N 1
ATOM 1369 C CA . LEU A 1 179 ? 6.465 -23.297 -18.078 1 98.88 179 LEU A CA 1
ATOM 1370 C C . LEU A 1 179 ? 7.387 -24.5 -17.984 1 98.88 179 LEU A C 1
ATOM 1372 O O . LEU A 1 179 ? 7.793 -25.078 -19 1 98.88 179 LEU A O 1
ATOM 1376 N N . ALA A 1 180 ? 7.684 -24.875 -16.75 1 98.81 180 ALA A N 1
ATOM 1377 C CA . ALA A 1 180 ? 8.555 -26.031 -16.531 1 98.81 180 ALA A CA 1
ATOM 1378 C C . ALA A 1 180 ? 7.91 -27.312 -17.047 1 98.81 180 ALA A C 1
ATOM 1380 O O . ALA A 1 180 ? 8.562 -28.125 -17.703 1 98.81 180 ALA A O 1
ATOM 1381 N N . LYS A 1 181 ? 6.656 -27.5 -16.766 1 98.81 181 LYS A N 1
ATOM 1382 C CA . LYS A 1 181 ? 5.914 -28.656 -17.25 1 98.81 181 LYS A CA 1
ATOM 1383 C C . LYS A 1 181 ? 5.961 -28.734 -18.766 1 98.81 181 LYS A C 1
ATOM 1385 O O . LYS A 1 181 ? 6.254 -29.797 -19.328 1 98.81 181 LYS A O 1
ATOM 1390 N N . ASN A 1 182 ? 5.695 -27.625 -19.422 1 98.56 182 ASN A N 1
ATOM 1391 C CA . ASN A 1 182 ? 5.645 -27.594 -20.875 1 98.56 182 ASN A CA 1
ATOM 1392 C C . ASN A 1 182 ? 7.02 -27.844 -21.484 1 98.56 182 ASN A C 1
ATOM 1394 O O . ASN A 1 182 ? 7.133 -28.484 -22.531 1 98.56 182 ASN A O 1
ATOM 1398 N N . TYR A 1 183 ? 8.07 -27.391 -20.844 1 98.5 183 TYR A N 1
ATOM 1399 C CA . TYR A 1 183 ? 9.438 -27.703 -21.25 1 98.5 183 TYR A CA 1
ATOM 1400 C C . TYR A 1 183 ? 9.688 -29.203 -21.219 1 98.5 183 TYR A C 1
ATOM 1402 O O . TYR A 1 183 ? 10.297 -29.75 -22.141 1 98.5 183 TYR A O 1
ATOM 1410 N N . GLU A 1 184 ? 9.195 -29.812 -20.234 1 98.31 184 GLU A N 1
ATOM 1411 C CA . GLU A 1 184 ? 9.375 -31.266 -20.078 1 98.31 184 GLU A CA 1
ATOM 1412 C C . GLU A 1 184 ? 8.539 -32.031 -21.109 1 98.31 184 GLU A C 1
ATOM 1414 O O . GLU A 1 184 ? 8.938 -33.094 -21.547 1 98.31 184 GLU A O 1
ATOM 1419 N N . LEU A 1 185 ? 7.359 -31.453 -21.422 1 98.19 185 LEU A N 1
ATOM 1420 C CA . LEU A 1 185 ? 6.582 -32.062 -22.5 1 98.19 185 LEU A CA 1
ATOM 1421 C C . LEU A 1 185 ? 7.371 -32.062 -23.812 1 98.19 185 LEU A C 1
ATOM 1423 O O . LEU A 1 185 ? 7.367 -33.062 -24.531 1 98.19 185 LEU A O 1
ATOM 1427 N N . LEU A 1 186 ? 8.047 -31.016 -24.094 1 96.94 186 LEU A N 1
ATOM 1428 C CA . LEU A 1 186 ? 8.906 -30.969 -25.281 1 96.94 186 LEU A CA 1
ATOM 1429 C C . LEU A 1 186 ? 9.969 -32.062 -25.219 1 96.94 186 LEU A C 1
ATOM 1431 O O . LEU A 1 186 ? 10.195 -32.75 -26.203 1 96.94 186 LEU A O 1
ATOM 1435 N N . ALA A 1 187 ? 10.586 -32.188 -24.125 1 97.19 187 ALA A N 1
ATOM 1436 C CA . ALA A 1 187 ? 11.656 -33.156 -23.938 1 97.19 187 ALA A CA 1
ATOM 1437 C C . ALA A 1 187 ? 11.133 -34.594 -24.156 1 97.19 187 ALA A C 1
ATOM 1439 O O . ALA A 1 187 ? 11.875 -35.469 -24.594 1 97.19 187 ALA A O 1
ATOM 1440 N N . ALA A 1 188 ? 9.867 -34.781 -23.828 1 97.31 188 ALA A N 1
ATOM 1441 C CA . ALA A 1 188 ? 9.258 -36.125 -23.906 1 97.31 188 ALA A CA 1
ATOM 1442 C C . ALA A 1 188 ? 8.758 -36.406 -25.312 1 97.31 188 ALA A C 1
ATOM 1444 O O . ALA A 1 188 ? 8.18 -37.469 -25.578 1 97.31 188 ALA A O 1
ATOM 1445 N N . GLY A 1 189 ? 8.984 -35.406 -26.234 1 96.56 189 GLY A N 1
ATOM 1446 C CA . GLY A 1 189 ? 8.5 -35.594 -27.594 1 96.56 189 GLY A CA 1
ATOM 1447 C C . GLY A 1 189 ? 7.02 -35.312 -27.75 1 96.56 189 GLY A C 1
ATOM 1448 O O . GLY A 1 189 ? 6.391 -35.75 -28.703 1 96.56 189 GLY A O 1
ATOM 1449 N N . LEU A 1 190 ? 6.461 -34.688 -26.766 1 96.06 190 LEU A N 1
ATOM 1450 C CA . LEU A 1 190 ? 5.051 -34.312 -26.781 1 96.06 190 LEU A CA 1
ATOM 1451 C C . LEU A 1 190 ? 4.887 -32.844 -27.141 1 96.06 190 LEU A C 1
ATOM 1453 O O . LEU A 1 190 ? 4.008 -32.156 -26.609 1 96.06 190 LEU A O 1
ATOM 1457 N N . ASP A 1 191 ? 5.758 -32.438 -28 1 89.81 191 ASP A N 1
ATOM 1458 C CA . ASP A 1 191 ? 5.793 -31.062 -28.484 1 89.81 191 ASP A CA 1
ATOM 1459 C C . ASP A 1 191 ? 4.602 -30.766 -29.391 1 89.81 191 ASP A C 1
ATOM 1461 O O . ASP A 1 191 ? 4.137 -31.641 -30.109 1 89.81 191 ASP A O 1
ATOM 1465 N N . SER A 1 192 ? 3.988 -29.672 -29.281 1 94.25 192 SER A N 1
ATOM 1466 C CA . SER A 1 192 ? 2.941 -29.156 -30.156 1 94.25 192 SER A CA 1
ATOM 1467 C C . SER A 1 192 ? 3.002 -27.641 -30.266 1 94.25 192 SER A C 1
ATOM 1469 O O . SER A 1 192 ? 3.662 -26.984 -29.469 1 94.25 192 SER A O 1
ATOM 1471 N N . ARG A 1 193 ? 2.389 -27.125 -31.312 1 95.69 193 ARG A N 1
ATOM 1472 C CA . ARG A 1 193 ? 2.305 -25.688 -31.5 1 95.69 193 ARG A CA 1
ATOM 1473 C C . ARG A 1 193 ? 1.63 -25.031 -30.297 1 95.69 193 ARG A C 1
ATOM 1475 O O . ARG A 1 193 ? 2.059 -23.953 -29.844 1 95.69 193 ARG A O 1
ATOM 1482 N N . THR A 1 194 ? 0.645 -25.656 -29.797 1 95.56 194 THR A N 1
ATOM 1483 C CA . THR A 1 194 ? -0.099 -25.125 -28.656 1 95.56 194 THR A CA 1
ATOM 1484 C C . THR A 1 194 ? 0.802 -25 -27.422 1 95.56 194 THR A C 1
ATOM 1486 O O . THR A 1 194 ? 0.786 -23.984 -26.734 1 95.56 194 THR A O 1
ATOM 1489 N N . VAL A 1 195 ? 1.596 -26.016 -27.188 1 96.69 195 VAL A N 1
ATOM 1490 C CA . VAL A 1 195 ? 2.506 -26.016 -26.047 1 96.69 195 VAL A CA 1
ATOM 1491 C C . VAL A 1 195 ? 3.533 -24.891 -26.203 1 96.69 195 VAL A C 1
ATOM 1493 O O . VAL A 1 195 ? 3.789 -24.141 -25.25 1 96.69 195 VAL A O 1
ATOM 1496 N N . ARG A 1 196 ? 4.055 -24.734 -27.391 1 95.94 196 ARG A N 1
ATOM 1497 C CA . ARG A 1 196 ? 5.062 -23.703 -27.641 1 95.94 196 ARG A CA 1
ATOM 1498 C C . ARG A 1 196 ? 4.469 -22.312 -27.5 1 95.94 196 ARG A C 1
ATOM 1500 O O . ARG A 1 196 ? 5.09 -21.422 -26.906 1 95.94 196 ARG A O 1
ATOM 1507 N N . GLU A 1 197 ? 3.334 -22.141 -28.031 1 97.44 197 GLU A N 1
ATOM 1508 C CA . GLU A 1 197 ? 2.664 -20.844 -27.922 1 97.44 197 GLU A CA 1
ATOM 1509 C C . GLU A 1 197 ? 2.332 -20.516 -26.469 1 97.44 197 GLU A C 1
ATOM 1511 O O . GLU A 1 197 ? 2.453 -19.375 -26.047 1 97.44 197 GLU A O 1
ATOM 1516 N N . GLN A 1 198 ? 1.926 -21.5 -25.766 1 97.88 198 GLN A N 1
ATOM 1517 C CA . GLN A 1 198 ? 1.629 -21.297 -24.359 1 97.88 198 GLN A CA 1
ATOM 1518 C C . GLN A 1 198 ? 2.887 -20.938 -23.578 1 97.88 198 GLN A C 1
ATOM 1520 O O . GLN A 1 198 ? 2.846 -20.078 -22.688 1 97.88 198 GLN A O 1
ATOM 1525 N N . MET A 1 199 ? 4 -21.547 -23.859 1 98.06 199 MET A N 1
ATOM 1526 C CA . MET A 1 199 ? 5.258 -21.219 -23.188 1 98.06 199 MET A CA 1
ATOM 1527 C C . MET A 1 199 ? 5.656 -19.781 -23.438 1 98.06 199 MET A C 1
ATOM 1529 O O . MET A 1 199 ? 6.047 -19.062 -22.516 1 98.06 199 MET A O 1
ATOM 1533 N N . THR A 1 200 ? 5.523 -19.359 -24.703 1 97.88 200 THR A N 1
ATOM 1534 C CA . THR A 1 200 ? 5.848 -17.969 -25.047 1 97.88 200 THR A CA 1
ATOM 1535 C C . THR A 1 200 ? 4.922 -17 -24.312 1 97.88 200 THR A C 1
ATOM 1537 O O . THR A 1 200 ? 5.383 -16.031 -23.719 1 97.88 200 THR A O 1
ATOM 1540 N N . GLY A 1 201 ? 3.654 -17.328 -24.359 1 98.5 201 GLY A N 1
ATOM 1541 C CA . GLY A 1 201 ? 2.68 -16.5 -23.672 1 98.5 201 GLY A CA 1
ATOM 1542 C C . GLY A 1 201 ? 2.895 -16.453 -22.172 1 98.5 201 GLY A C 1
ATOM 1543 O O . GLY A 1 201 ? 2.793 -15.383 -21.562 1 98.5 201 GLY A O 1
ATOM 1544 N N . ASP A 1 202 ? 3.201 -17.578 -21.594 1 98.75 202 ASP A N 1
ATOM 1545 C CA . ASP A 1 202 ? 3.424 -17.656 -20.141 1 98.75 202 ASP A CA 1
ATOM 1546 C C . ASP A 1 202 ? 4.66 -16.859 -19.75 1 98.75 202 ASP A C 1
ATOM 1548 O O . ASP A 1 202 ? 4.648 -16.156 -18.734 1 98.75 202 ASP A O 1
ATOM 1552 N N . ALA A 1 203 ? 5.738 -16.953 -20.5 1 98.38 203 ALA A N 1
ATOM 1553 C CA . ALA A 1 203 ? 6.957 -16.203 -20.203 1 98.38 203 ALA A CA 1
ATOM 1554 C C . ALA A 1 203 ? 6.707 -14.695 -20.266 1 98.38 203 ALA A C 1
ATOM 1556 O O . ALA A 1 203 ? 7.133 -13.945 -19.391 1 98.38 203 ALA A O 1
ATOM 1557 N N . ASP A 1 204 ? 6.004 -14.297 -21.266 1 98.38 204 ASP A N 1
ATOM 1558 C CA . ASP A 1 204 ? 5.672 -12.883 -21.422 1 98.38 204 ASP A CA 1
ATOM 1559 C C . ASP A 1 204 ? 4.809 -12.391 -20.266 1 98.38 204 ASP A C 1
ATOM 1561 O O . ASP A 1 204 ? 5.047 -11.305 -19.719 1 98.38 204 ASP A O 1
ATOM 1565 N N . GLU A 1 205 ? 3.824 -13.156 -19.938 1 98.5 205 GLU A N 1
ATOM 1566 C CA . GLU A 1 205 ? 2.934 -12.781 -18.844 1 98.5 205 GLU A CA 1
ATOM 1567 C C . GLU A 1 205 ? 3.689 -12.695 -17.516 1 98.5 205 GLU A C 1
ATOM 1569 O O . GLU A 1 205 ? 3.439 -11.797 -16.719 1 98.5 205 GLU A O 1
ATOM 1574 N N . PHE A 1 206 ? 4.574 -13.602 -17.281 1 98.69 206 PHE A N 1
ATOM 1575 C CA . PHE A 1 206 ? 5.352 -13.609 -16.047 1 98.69 206 PHE A CA 1
ATOM 1576 C C . PHE A 1 206 ? 6.121 -12.297 -15.891 1 98.69 206 PHE A C 1
ATOM 1578 O O . PHE A 1 206 ? 6.051 -11.656 -14.836 1 98.69 206 PHE A O 1
ATOM 1585 N N . GLN A 1 207 ? 6.746 -11.891 -16.953 1 97.88 207 GLN A N 1
ATOM 1586 C CA . GLN A 1 207 ? 7.559 -10.68 -16.906 1 97.88 207 GLN A CA 1
ATOM 1587 C C . GLN A 1 207 ? 6.688 -9.438 -16.719 1 97.88 207 GLN A C 1
ATOM 1589 O O . GLN A 1 207 ? 7.012 -8.555 -15.93 1 97.88 207 GLN A O 1
ATOM 1594 N N . ARG A 1 208 ? 5.617 -9.406 -17.438 1 97.75 208 ARG A N 1
ATOM 1595 C CA . ARG A 1 208 ? 4.707 -8.273 -17.328 1 97.75 208 ARG A CA 1
ATOM 1596 C C . ARG A 1 208 ? 4.133 -8.172 -15.922 1 97.75 208 ARG A C 1
ATOM 1598 O O . ARG A 1 208 ? 4.02 -7.074 -15.367 1 97.75 208 ARG A O 1
ATOM 1605 N N . ALA A 1 209 ? 3.773 -9.273 -15.375 1 97.69 209 ALA A N 1
ATOM 1606 C CA . ALA A 1 209 ? 3.193 -9.297 -14.031 1 97.69 209 ALA A CA 1
ATOM 1607 C C . ALA A 1 209 ? 4.215 -8.867 -12.984 1 97.69 209 ALA A C 1
ATOM 1609 O O . ALA A 1 209 ? 3.881 -8.164 -12.031 1 97.69 209 ALA A O 1
ATOM 1610 N N . LEU A 1 210 ? 5.441 -9.305 -13.18 1 96.44 210 LEU A N 1
ATOM 1611 C CA . LEU A 1 210 ? 6.5 -8.891 -12.266 1 96.44 210 LEU A CA 1
ATOM 1612 C C . LEU A 1 210 ? 6.676 -7.375 -12.297 1 96.44 210 LEU A C 1
ATOM 1614 O O . LEU A 1 210 ? 6.816 -6.742 -11.242 1 96.44 210 LEU A O 1
ATOM 1618 N N . ALA A 1 211 ? 6.598 -6.809 -13.461 1 95.69 211 ALA A N 1
ATOM 1619 C CA . ALA A 1 211 ? 6.703 -5.359 -13.602 1 95.69 211 ALA A CA 1
ATOM 1620 C C . ALA A 1 211 ? 5.516 -4.652 -12.961 1 95.69 211 ALA A C 1
ATOM 1622 O O . ALA A 1 211 ? 5.684 -3.619 -12.305 1 95.69 211 ALA A O 1
ATOM 1623 N N . GLN A 1 212 ? 4.391 -5.207 -13.148 1 95 212 GLN A N 1
ATOM 1624 C CA . GLN A 1 212 ? 3.184 -4.645 -12.555 1 95 212 GLN A CA 1
ATOM 1625 C C . GLN A 1 212 ? 3.266 -4.656 -11.031 1 95 212 GLN A C 1
ATOM 1627 O O . GLN A 1 212 ? 2.92 -3.672 -10.375 1 95 212 GLN A O 1
ATOM 1632 N N . LEU A 1 213 ? 3.695 -5.715 -10.445 1 95.94 213 LEU A N 1
ATOM 1633 C CA . LEU A 1 213 ? 3.826 -5.84 -9 1 95.94 213 LEU A CA 1
ATOM 1634 C C . LEU A 1 213 ? 4.848 -4.844 -8.461 1 95.94 213 LEU A C 1
ATOM 1636 O O . LEU A 1 213 ? 4.66 -4.285 -7.379 1 95.94 213 LEU A O 1
ATOM 1640 N N . ASN A 1 214 ? 5.848 -4.617 -9.266 1 93.81 214 ASN A N 1
ATOM 1641 C CA . ASN A 1 214 ? 6.883 -3.67 -8.867 1 93.81 214 ASN A CA 1
ATOM 1642 C C . ASN A 1 214 ? 6.34 -2.244 -8.805 1 93.81 214 ASN A C 1
ATOM 1644 O O . ASN A 1 214 ? 6.844 -1.42 -8.031 1 93.81 214 ASN A O 1
ATOM 1648 N N . LYS A 1 215 ? 5.316 -1.979 -9.523 1 92.12 215 LYS A N 1
ATOM 1649 C CA . LYS A 1 215 ? 4.777 -0.625 -9.609 1 92.12 215 LYS A CA 1
ATOM 1650 C C . LYS A 1 215 ? 3.598 -0.445 -8.656 1 92.12 215 LYS A C 1
ATOM 1652 O O . LYS A 1 215 ? 3.082 0.665 -8.508 1 92.12 215 LYS A O 1
ATOM 1657 N N . ALA A 1 216 ? 3.15 -1.54 -8.039 1 91.81 216 ALA A N 1
ATOM 1658 C CA . ALA A 1 216 ? 1.971 -1.484 -7.18 1 91.81 216 ALA A CA 1
ATOM 1659 C C . ALA A 1 216 ? 2.229 -0.618 -5.949 1 91.81 216 ALA A C 1
ATOM 1661 O O . ALA A 1 216 ? 3.34 -0.596 -5.422 1 91.81 216 ALA A O 1
ATOM 1662 N N . PRO A 1 217 ? 1.2 0.038 -5.48 1 91.12 217 PRO A N 1
ATOM 1663 C CA . PRO A 1 217 ? 1.381 0.946 -4.344 1 91.12 217 PRO A CA 1
ATOM 1664 C C . PRO A 1 217 ? 1.397 0.217 -3.004 1 91.12 217 PRO A C 1
ATOM 1666 O O . PRO A 1 217 ? 1.457 0.856 -1.95 1 91.12 217 PRO A O 1
ATOM 1669 N N . ILE A 1 218 ? 1.311 -0.976 -2.953 1 91.19 218 ILE A N 1
ATOM 1670 C CA . ILE A 1 218 ? 1.523 -1.798 -1.767 1 91.19 218 ILE A CA 1
ATOM 1671 C C . ILE A 1 218 ? 2.928 -2.398 -1.8 1 91.19 218 ILE A C 1
ATOM 1673 O O . ILE A 1 218 ? 3.229 -3.24 -2.646 1 91.19 218 ILE A O 1
ATOM 1677 N N . SER A 1 219 ? 3.715 -1.884 -0.909 1 91.62 219 SER A N 1
ATOM 1678 C CA . SER A 1 219 ? 5.109 -2.309 -0.942 1 91.62 219 SER A CA 1
ATOM 1679 C C . SER A 1 219 ? 5.77 -2.152 0.425 1 91.62 219 SER A C 1
ATOM 1681 O O . SER A 1 219 ? 5.473 -1.204 1.156 1 91.62 219 SER A O 1
ATOM 1683 N N . THR A 1 220 ? 6.523 -3.057 0.801 1 91.88 220 THR A N 1
ATOM 1684 C CA . THR A 1 220 ? 7.414 -3.039 1.955 1 91.88 220 THR A CA 1
ATOM 1685 C C . THR A 1 220 ? 8.844 -3.391 1.543 1 91.88 220 THR A C 1
ATOM 1687 O O . THR A 1 220 ? 9.078 -3.785 0.4 1 91.88 220 THR A O 1
ATOM 1690 N N . LEU A 1 221 ? 9.758 -3.221 2.453 1 92.06 221 LEU A N 1
ATOM 1691 C CA . LEU A 1 221 ? 11.133 -3.623 2.17 1 92.06 221 LEU A CA 1
ATOM 1692 C C . LEU A 1 221 ? 11.203 -5.105 1.822 1 92.06 221 LEU A C 1
ATOM 1694 O O . LEU A 1 221 ? 11.93 -5.496 0.903 1 92.06 221 LEU A O 1
ATOM 1698 N N . ALA A 1 222 ? 10.422 -5.891 2.518 1 95.25 222 ALA A N 1
ATOM 1699 C CA . ALA A 1 222 ? 10.406 -7.328 2.27 1 95.25 222 ALA A CA 1
ATOM 1700 C C . ALA A 1 222 ? 9.852 -7.641 0.883 1 95.25 222 ALA A C 1
ATOM 1702 O O . ALA A 1 222 ? 10.375 -8.5 0.176 1 95.25 222 ALA A O 1
ATOM 1703 N N . ILE A 1 223 ? 8.781 -6.914 0.496 1 96.19 223 ILE A N 1
ATOM 1704 C CA . ILE A 1 223 ? 8.164 -7.121 -0.813 1 96.19 223 ILE A CA 1
ATOM 1705 C C . ILE A 1 223 ? 9.156 -6.742 -1.911 1 96.19 223 ILE A C 1
ATOM 1707 O O . ILE A 1 223 ? 9.344 -7.492 -2.873 1 96.19 223 ILE A O 1
ATOM 1711 N N . ARG A 1 224 ? 9.812 -5.668 -1.732 1 95.31 224 ARG A N 1
ATOM 1712 C CA . ARG A 1 224 ? 10.781 -5.223 -2.73 1 95.31 224 ARG A CA 1
ATOM 1713 C C . ARG A 1 224 ? 11.938 -6.207 -2.852 1 95.31 224 ARG A C 1
ATOM 1715 O O . ARG A 1 224 ? 12.398 -6.504 -3.959 1 95.31 224 ARG A O 1
ATOM 1722 N N . SER A 1 225 ? 12.414 -6.699 -1.75 1 96.94 225 SER A N 1
ATOM 1723 C CA . SER A 1 225 ? 13.484 -7.695 -1.756 1 96.94 225 SER A CA 1
ATOM 1724 C C . SER A 1 225 ? 13.039 -8.977 -2.461 1 96.94 225 SER A C 1
ATOM 1726 O O . SER A 1 225 ? 13.797 -9.547 -3.248 1 96.94 225 SER A O 1
ATOM 1728 N N . ALA A 1 226 ? 11.82 -9.383 -2.164 1 97.44 226 ALA A N 1
ATOM 1729 C CA . ALA A 1 226 ? 11.289 -10.578 -2.814 1 97.44 226 ALA A CA 1
ATOM 1730 C C . ALA A 1 226 ? 11.141 -10.367 -4.316 1 97.44 226 ALA A C 1
ATOM 1732 O O . ALA A 1 226 ? 11.414 -11.273 -5.109 1 97.44 226 ALA A O 1
ATOM 1733 N N . LEU A 1 227 ? 10.688 -9.156 -4.703 1 97.56 227 LEU A N 1
ATOM 1734 C CA . LEU A 1 227 ? 10.547 -8.836 -6.121 1 97.56 227 LEU A CA 1
ATOM 1735 C C . LEU A 1 227 ? 11.906 -8.859 -6.816 1 97.56 227 LEU A C 1
ATOM 1737 O O . LEU A 1 227 ? 12.031 -9.375 -7.93 1 97.56 227 LEU A O 1
ATOM 1741 N N . GLU A 1 228 ? 12.93 -8.375 -6.172 1 97.31 228 GLU A N 1
ATOM 1742 C CA . GLU A 1 228 ? 14.281 -8.398 -6.723 1 97.31 228 GLU A CA 1
ATOM 1743 C C . GLU A 1 228 ? 14.789 -9.828 -6.875 1 97.31 228 GLU A C 1
ATOM 1745 O O . GLU A 1 228 ? 15.367 -10.18 -7.906 1 97.31 228 GLU A O 1
ATOM 1750 N N . LEU A 1 229 ? 14.57 -10.562 -5.875 1 97.75 229 LEU A N 1
ATOM 1751 C CA . LEU A 1 229 ? 14.969 -11.969 -5.934 1 97.75 229 LEU A CA 1
ATOM 1752 C C . LEU A 1 229 ? 14.211 -12.703 -7.031 1 97.75 229 LEU A C 1
ATOM 1754 O O . LEU A 1 229 ? 14.781 -13.516 -7.758 1 97.75 229 LEU A O 1
ATOM 1758 N N . GLY A 1 230 ? 12.906 -12.414 -7.129 1 97.94 230 GLY A N 1
ATOM 1759 C CA . GLY A 1 230 ? 12.109 -13 -8.195 1 97.94 230 GLY A CA 1
ATOM 1760 C C . GLY A 1 230 ? 12.625 -12.664 -9.578 1 97.94 230 GLY A C 1
ATOM 1761 O O . GLY A 1 230 ? 12.688 -13.531 -10.453 1 97.94 230 GLY A O 1
ATOM 1762 N N . GLN A 1 231 ? 13.039 -11.43 -9.742 1 97.69 231 GLN A N 1
ATOM 1763 C CA . GLN A 1 231 ? 13.586 -11 -11.023 1 97.69 231 GLN A CA 1
ATOM 1764 C C . GLN A 1 231 ? 14.891 -11.727 -11.336 1 97.69 231 GLN A C 1
ATOM 1766 O O . GLN A 1 231 ? 15.102 -12.18 -12.469 1 97.69 231 GLN A O 1
ATOM 1771 N N . ALA A 1 232 ? 15.711 -11.867 -10.391 1 97.69 232 ALA A N 1
ATOM 1772 C CA . ALA A 1 232 ? 16.984 -12.57 -10.578 1 97.69 232 ALA A CA 1
ATOM 1773 C C . ALA A 1 232 ? 16.75 -14.039 -10.914 1 97.69 232 ALA A C 1
ATOM 1775 O O . ALA A 1 232 ? 17.359 -14.57 -11.836 1 97.69 232 ALA A O 1
ATOM 1776 N N . GLN A 1 233 ? 15.836 -14.625 -10.172 1 97.56 233 GLN A N 1
ATOM 1777 C CA . GLN A 1 233 ? 15.531 -16.031 -10.422 1 97.56 233 GLN A CA 1
ATOM 1778 C C . GLN A 1 233 ? 14.891 -16.219 -11.797 1 97.56 233 GLN A C 1
ATOM 1780 O O . GLN A 1 233 ? 15.117 -17.25 -12.453 1 97.56 233 GLN A O 1
ATOM 1785 N N . TRP A 1 234 ? 14.117 -15.281 -12.211 1 98.25 234 TRP A N 1
ATOM 1786 C CA . TRP A 1 234 ? 13.508 -15.359 -13.531 1 98.25 234 TRP A CA 1
ATOM 1787 C C . TRP A 1 234 ? 14.57 -15.406 -14.617 1 98.25 234 TRP A C 1
ATOM 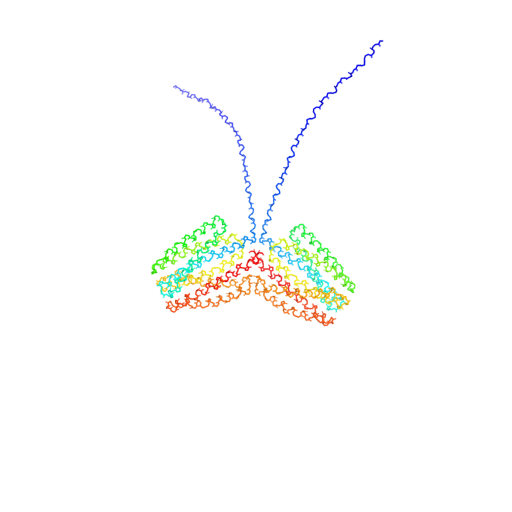1789 O O . TRP A 1 234 ? 14.469 -16.188 -15.562 1 98.25 234 TRP A O 1
ATOM 1799 N N . VAL A 1 235 ? 15.578 -14.633 -14.5 1 97.44 235 VAL A N 1
ATOM 1800 C CA . VAL A 1 235 ? 16.641 -14.586 -15.492 1 97.44 235 VAL A CA 1
ATOM 1801 C C . VAL A 1 235 ? 17.281 -15.969 -15.641 1 97.44 235 VAL A C 1
ATOM 1803 O O . VAL A 1 235 ? 17.469 -16.453 -16.75 1 97.44 235 VAL A O 1
ATOM 1806 N N . PHE A 1 236 ? 17.5 -16.609 -14.531 1 96.5 236 PHE A N 1
ATOM 1807 C CA . PHE A 1 236 ? 18.078 -17.953 -14.555 1 96.5 236 PHE A CA 1
ATOM 1808 C C . PHE A 1 236 ? 17.109 -18.953 -15.156 1 96.5 236 PHE A C 1
ATOM 1810 O O . PHE A 1 236 ? 17.484 -19.797 -15.969 1 96.5 236 PHE A O 1
ATOM 1817 N N . PHE A 1 237 ? 15.906 -18.844 -14.82 1 98.44 237 PHE A N 1
ATOM 1818 C CA . PHE A 1 237 ? 14.875 -19.75 -15.297 1 98.44 237 PHE A CA 1
ATOM 1819 C C . PHE A 1 237 ? 14.656 -19.594 -16.797 1 98.44 237 PHE A C 1
ATOM 1821 O O . PHE A 1 237 ? 14.578 -20.578 -17.531 1 98.44 237 PHE A O 1
ATOM 1828 N N . GLU A 1 238 ? 14.578 -18.375 -17.172 1 97.31 238 GLU A N 1
ATOM 1829 C CA . GLU A 1 238 ? 14.383 -18.094 -18.594 1 97.31 238 GLU A CA 1
ATOM 1830 C C . GLU A 1 238 ? 15.539 -18.641 -19.438 1 97.31 238 GLU A C 1
ATOM 1832 O O . GLU A 1 238 ? 15.32 -19.188 -20.516 1 97.31 238 GLU A O 1
ATOM 1837 N N . ALA A 1 239 ? 16.734 -18.484 -18.953 1 96.88 239 ALA A N 1
ATOM 1838 C CA . ALA A 1 239 ? 17.906 -19.031 -19.641 1 96.88 239 ALA A CA 1
ATOM 1839 C C . ALA A 1 239 ? 17.812 -20.547 -19.75 1 96.88 239 ALA A C 1
ATOM 1841 O O . ALA A 1 239 ? 18.156 -21.125 -20.781 1 96.88 239 ALA A O 1
ATOM 1842 N N . ALA A 1 240 ? 17.375 -21.156 -18.703 1 97.31 240 ALA A N 1
ATOM 1843 C CA . ALA A 1 240 ? 17.219 -22.609 -18.719 1 97.31 240 ALA A CA 1
ATOM 1844 C C . ALA A 1 240 ? 16.188 -23.031 -19.75 1 97.31 240 ALA A C 1
ATOM 1846 O O . ALA A 1 240 ? 16.375 -24.016 -20.469 1 97.31 240 ALA A O 1
ATOM 1847 N N . LEU A 1 241 ? 15.078 -22.281 -19.844 1 97.69 241 LEU A N 1
ATOM 1848 C CA . LEU A 1 241 ? 13.984 -22.609 -20.75 1 97.69 241 LEU A CA 1
ATOM 1849 C C . LEU A 1 241 ? 14.43 -22.484 -22.203 1 97.69 241 LEU A C 1
ATOM 1851 O O . LEU A 1 241 ? 13.852 -23.109 -23.094 1 97.69 241 LEU A O 1
ATOM 1855 N N . LYS A 1 242 ? 15.383 -21.672 -22.453 1 95.75 242 LYS A N 1
ATOM 1856 C CA . LYS A 1 242 ? 15.836 -21.406 -23.812 1 95.75 242 LYS A CA 1
ATOM 1857 C C . LYS A 1 242 ? 16.797 -22.484 -24.297 1 95.75 242 LYS A C 1
ATOM 1859 O O . LYS A 1 242 ? 17.062 -22.609 -25.484 1 95.75 242 LYS A O 1
ATOM 1864 N N . ARG A 1 243 ? 17.234 -23.25 -23.406 1 93.12 243 ARG A N 1
ATOM 1865 C CA . ARG A 1 243 ? 18.109 -24.359 -23.766 1 93.12 243 ARG A CA 1
ATOM 1866 C C . ARG A 1 243 ? 17.328 -25.516 -24.344 1 93.12 243 ARG A C 1
ATOM 1868 O O . ARG A 1 243 ? 16.188 -25.781 -23.922 1 93.12 243 ARG A O 1
ATOM 1875 N N . GLN A 1 244 ? 18.016 -26.281 -25.234 1 90.94 244 GLN A N 1
ATOM 1876 C CA . GLN A 1 244 ? 17.406 -27.516 -25.688 1 90.94 244 GLN A CA 1
ATOM 1877 C C . GLN A 1 244 ? 17.234 -28.516 -24.547 1 90.94 244 GLN A C 1
ATOM 1879 O O . GLN A 1 244 ? 18.094 -28.578 -23.656 1 90.94 244 GLN A O 1
ATOM 1884 N N . PRO A 1 245 ? 16.141 -29.25 -24.656 1 91.31 245 PRO A N 1
ATOM 1885 C CA . PRO A 1 245 ? 15.875 -30.156 -23.531 1 91.31 245 PRO A CA 1
ATOM 1886 C C . PRO A 1 245 ? 16.844 -31.344 -23.484 1 91.31 245 PRO A C 1
ATOM 1888 O O . PRO A 1 245 ? 16.484 -32.469 -23.859 1 91.31 245 PRO A O 1
ATOM 1891 N N . ASP A 1 246 ? 18.062 -31.156 -23.016 1 91.88 246 ASP A N 1
ATOM 1892 C CA . ASP A 1 246 ? 19.047 -32.188 -22.688 1 91.88 246 ASP A CA 1
ATOM 1893 C C . ASP A 1 246 ? 19.109 -32.406 -21.172 1 91.88 246 ASP A C 1
ATOM 1895 O O . ASP A 1 246 ? 18.391 -31.75 -20.406 1 91.88 246 ASP A O 1
ATOM 1899 N N . PRO A 1 247 ? 19.812 -33.375 -20.797 1 94 247 PRO A N 1
ATOM 1900 C CA . PRO A 1 247 ? 19.812 -33.688 -19.359 1 94 247 PRO A CA 1
ATOM 1901 C C . PRO A 1 247 ? 20.172 -32.5 -18.484 1 94 247 PRO A C 1
ATOM 1903 O O . PRO A 1 247 ? 19.547 -32.281 -17.438 1 94 247 PRO A O 1
ATOM 1906 N N . ARG A 1 248 ? 21.109 -31.719 -18.938 1 94.69 248 ARG A N 1
ATOM 1907 C CA . ARG A 1 248 ? 21.484 -30.547 -18.156 1 94.69 248 ARG A CA 1
ATOM 1908 C C . ARG A 1 248 ? 20.359 -29.516 -18.156 1 94.69 248 ARG A C 1
ATOM 1910 O O . ARG A 1 248 ? 20.062 -28.906 -17.125 1 94.69 248 ARG A O 1
ATOM 1917 N N . GLY A 1 249 ? 19.781 -29.25 -19.266 1 96.44 249 GLY A N 1
ATOM 1918 C CA . GLY A 1 249 ? 18.641 -28.344 -19.359 1 96.44 249 GLY A CA 1
ATOM 1919 C C . GLY A 1 249 ? 17.484 -28.766 -18.5 1 96.44 249 GLY A C 1
ATOM 1920 O O . GLY A 1 249 ? 16.891 -27.938 -17.797 1 96.44 249 GLY A O 1
ATOM 1921 N N . LEU A 1 250 ? 17.234 -30.062 -18.547 1 97.81 250 LEU A N 1
ATOM 1922 C CA . LEU A 1 250 ? 16.125 -30.609 -17.75 1 97.81 250 LEU A CA 1
ATOM 1923 C C . LEU A 1 250 ? 16.391 -30.406 -16.266 1 97.81 250 LEU A C 1
ATOM 1925 O O . LEU A 1 250 ? 15.484 -30.016 -15.516 1 97.81 250 LEU A O 1
ATOM 1929 N N . GLU A 1 251 ? 17.594 -30.625 -15.859 1 97.44 251 GLU A N 1
ATOM 1930 C CA . GLU A 1 251 ? 17.953 -30.453 -14.461 1 97.44 251 GLU A CA 1
ATOM 1931 C C . GLU A 1 251 ? 17.859 -28.984 -14.047 1 97.44 251 GLU A C 1
ATOM 1933 O O . GLU A 1 251 ? 17.344 -28.672 -12.977 1 97.44 251 GLU A O 1
ATOM 1938 N N . ASN A 1 252 ? 18.344 -28.109 -14.906 1 97.69 252 ASN A N 1
ATOM 1939 C CA . ASN A 1 252 ? 18.281 -26.688 -14.617 1 97.69 252 ASN A CA 1
ATOM 1940 C C . ASN A 1 252 ? 16.844 -26.188 -14.508 1 97.69 252 ASN A C 1
ATOM 1942 O O . ASN A 1 252 ? 16.516 -25.422 -13.594 1 97.69 252 ASN A O 1
ATOM 1946 N N . VAL A 1 253 ? 15.984 -26.594 -15.391 1 98.44 253 VAL A N 1
ATOM 1947 C CA . VAL A 1 253 ? 14.586 -26.188 -15.367 1 98.44 253 VAL A CA 1
ATOM 1948 C C . VAL A 1 253 ? 13.906 -26.75 -14.117 1 98.44 253 VAL A C 1
ATOM 1950 O O . VAL A 1 253 ? 13.133 -26.047 -13.453 1 98.44 253 VAL A O 1
ATOM 1953 N N . ALA A 1 254 ? 14.203 -28 -13.766 1 98.06 254 ALA A N 1
ATOM 1954 C CA . ALA A 1 254 ? 13.625 -28.625 -12.578 1 98.06 254 ALA A CA 1
ATOM 1955 C C . ALA A 1 254 ? 13.969 -27.844 -11.32 1 98.06 254 ALA A C 1
ATOM 1957 O O . ALA A 1 254 ? 13.094 -27.547 -10.5 1 98.06 254 ALA A O 1
ATOM 1958 N N . THR A 1 255 ? 15.195 -27.375 -11.211 1 97.5 255 THR A N 1
ATOM 1959 C CA . THR A 1 255 ? 15.648 -26.734 -9.977 1 97.5 255 THR A CA 1
ATOM 1960 C C . THR A 1 255 ? 15.25 -25.25 -9.953 1 97.5 255 THR A C 1
ATOM 1962 O O . THR A 1 255 ? 14.797 -24.75 -8.93 1 97.5 255 THR A O 1
ATOM 1965 N N . THR A 1 256 ? 15.359 -24.594 -11.102 1 97.81 256 THR A N 1
ATOM 1966 C CA . THR A 1 256 ? 15.055 -23.156 -11.125 1 97.81 256 THR A CA 1
ATOM 1967 C C . THR A 1 256 ? 13.555 -22.922 -11 1 97.81 256 THR A C 1
ATOM 1969 O O . THR A 1 256 ? 13.125 -21.922 -10.422 1 97.81 256 THR A O 1
ATOM 1972 N N . SER A 1 257 ? 12.742 -23.844 -11.5 1 98.44 257 SER A N 1
ATOM 1973 C CA . SER A 1 257 ? 11.297 -23.703 -11.352 1 98.44 257 SER A CA 1
ATOM 1974 C C . SER A 1 257 ? 10.883 -23.812 -9.883 1 98.44 257 SER A C 1
ATOM 1976 O O . SER A 1 257 ? 9.969 -23.109 -9.438 1 98.44 257 SER A O 1
ATOM 1978 N N . GLU A 1 258 ? 11.57 -24.641 -9.117 1 98.5 258 GLU A N 1
ATOM 1979 C CA . GLU A 1 258 ? 11.258 -24.781 -7.699 1 98.5 258 GLU A CA 1
ATOM 1980 C C . GLU A 1 258 ? 11.695 -23.562 -6.914 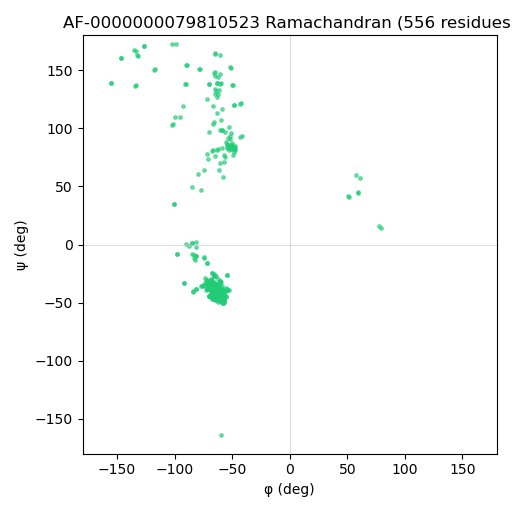1 98.5 258 GLU A C 1
ATOM 1982 O O . GLU A 1 258 ? 10.992 -23.109 -6.008 1 98.5 258 GLU A O 1
ATOM 1987 N N . ARG A 1 259 ? 12.852 -23.031 -7.273 1 97.69 259 ARG A N 1
ATOM 1988 C CA . ARG A 1 259 ? 13.305 -21.797 -6.621 1 97.69 259 ARG A CA 1
ATOM 1989 C C . ARG A 1 259 ? 12.344 -20.641 -6.895 1 97.69 259 ARG A C 1
ATOM 1991 O O . ARG A 1 259 ? 12.008 -19.891 -5.984 1 97.69 259 ARG A O 1
ATOM 1998 N N . LEU A 1 260 ? 11.953 -20.578 -8.109 1 98.44 260 LEU A N 1
ATOM 1999 C CA . LEU A 1 260 ? 11.023 -19.516 -8.484 1 98.44 260 LEU A CA 1
ATOM 2000 C C . LEU A 1 260 ? 9.68 -19.703 -7.789 1 98.44 260 LEU A C 1
ATOM 2002 O O . LEU A 1 260 ? 9.047 -18.719 -7.379 1 98.44 260 LEU A O 1
ATOM 2006 N N . LEU A 1 261 ? 9.203 -20.938 -7.652 1 98.38 261 LEU A N 1
ATOM 2007 C CA . LEU A 1 261 ? 7.977 -21.234 -6.922 1 98.38 261 LEU A CA 1
ATOM 2008 C C . LEU A 1 261 ? 8.07 -20.75 -5.477 1 98.38 261 LEU A C 1
ATOM 2010 O O . LEU A 1 261 ? 7.148 -20.109 -4.969 1 98.38 261 LEU A O 1
ATOM 2014 N N . GLU A 1 262 ? 9.211 -20.984 -4.844 1 98 262 GLU A N 1
ATOM 2015 C CA . GLU A 1 262 ? 9.422 -20.578 -3.457 1 98 262 GLU A CA 1
ATOM 2016 C C . GLU A 1 262 ? 9.391 -19.062 -3.312 1 98 262 GLU A C 1
ATOM 2018 O O . GLU A 1 262 ? 8.734 -18.531 -2.418 1 98 262 GLU A O 1
ATOM 2023 N N . VAL A 1 263 ? 10.102 -18.406 -4.23 1 98.25 263 VAL A N 1
ATOM 2024 C CA . VAL A 1 263 ? 10.203 -16.953 -4.168 1 98.25 263 VAL A CA 1
ATOM 2025 C C . VAL A 1 263 ? 8.828 -16.328 -4.422 1 98.25 263 VAL A C 1
ATOM 2027 O O . VAL A 1 263 ? 8.414 -15.414 -3.705 1 98.25 263 VAL A O 1
ATOM 2030 N N . THR A 1 264 ? 8.102 -16.812 -5.402 1 98.12 264 THR A N 1
ATOM 2031 C CA . THR A 1 264 ? 6.805 -16.234 -5.758 1 98.12 264 THR A CA 1
ATOM 2032 C C . THR A 1 264 ? 5.75 -16.594 -4.711 1 98.12 264 THR A C 1
ATOM 2034 O O . THR A 1 264 ? 4.824 -15.812 -4.473 1 98.12 264 THR A O 1
ATOM 2037 N N . ASP A 1 265 ? 5.879 -17.734 -4.039 1 97.94 265 ASP A N 1
ATOM 2038 C CA . ASP A 1 265 ? 5.004 -18.078 -2.922 1 97.94 265 ASP A CA 1
ATOM 2039 C C . ASP A 1 265 ? 5.223 -17.125 -1.744 1 97.94 265 ASP A C 1
ATOM 2041 O O . ASP A 1 265 ? 4.258 -16.641 -1.152 1 97.94 265 ASP A O 1
ATOM 2045 N N . SER A 1 266 ? 6.453 -16.891 -1.453 1 97.44 266 SER A N 1
ATOM 2046 C CA . SER A 1 266 ? 6.789 -15.945 -0.399 1 97.44 266 SER A CA 1
ATOM 2047 C C . SER A 1 266 ? 6.266 -14.547 -0.727 1 97.44 266 SER A C 1
ATOM 2049 O O . SER A 1 266 ? 5.711 -13.867 0.139 1 97.44 266 SER A O 1
ATOM 2051 N N . LEU A 1 267 ? 6.43 -14.125 -1.938 1 97.44 267 LEU A N 1
ATOM 2052 C CA . LEU A 1 267 ? 5.961 -12.82 -2.393 1 97.44 267 LEU A CA 1
ATOM 2053 C C . LEU A 1 267 ? 4.453 -12.688 -2.199 1 97.44 267 LEU A C 1
ATOM 2055 O O . LEU A 1 267 ? 3.979 -11.672 -1.687 1 97.44 267 LEU A O 1
ATOM 2059 N N . THR A 1 268 ? 3.688 -13.711 -2.598 1 97 268 THR A N 1
ATOM 2060 C CA . THR A 1 268 ? 2.234 -13.672 -2.463 1 97 268 THR A CA 1
ATOM 2061 C C . THR A 1 268 ? 1.83 -13.578 -0.996 1 97 268 THR A C 1
ATOM 2063 O O . THR A 1 268 ? 0.926 -12.82 -0.644 1 97 268 THR A O 1
ATOM 2066 N N . SER A 1 269 ? 2.547 -14.281 -0.155 1 95.5 269 SER A N 1
ATOM 2067 C CA . SER A 1 269 ? 2.281 -14.234 1.278 1 95.5 269 SER A CA 1
ATOM 2068 C C . SER A 1 269 ? 2.57 -12.844 1.847 1 95.5 269 SER A C 1
ATOM 2070 O O . SER A 1 269 ? 1.838 -12.359 2.711 1 95.5 269 SER A O 1
ATOM 2072 N N . LEU A 1 270 ? 3.629 -12.273 1.341 1 94.69 270 LEU A N 1
ATOM 2073 C CA . LEU A 1 270 ? 3.979 -10.93 1.794 1 94.69 270 LEU A CA 1
ATOM 2074 C C . LEU A 1 270 ? 2.895 -9.93 1.412 1 94.69 270 LEU A C 1
ATOM 2076 O O . LEU A 1 270 ? 2.562 -9.031 2.195 1 94.69 270 LEU A O 1
ATOM 2080 N N . TYR A 1 271 ? 2.295 -10.055 0.247 1 93.56 271 TYR A N 1
ATOM 2081 C CA . TYR A 1 271 ? 1.187 -9.195 -0.156 1 93.56 271 TYR A CA 1
ATOM 2082 C C . TYR A 1 271 ? -0.028 -9.422 0.736 1 93.56 271 TYR A C 1
ATOM 2084 O O . TYR A 1 271 ? -0.702 -8.461 1.129 1 93.56 271 TYR A O 1
ATOM 2092 N N . GLU A 1 272 ? -0.293 -10.664 0.991 1 90.25 272 GLU A N 1
ATOM 2093 C CA . GLU A 1 272 ? -1.415 -10.977 1.874 1 90.25 272 GLU A CA 1
ATOM 2094 C C . GLU A 1 272 ? -1.266 -10.273 3.221 1 90.25 272 GLU A C 1
ATOM 2096 O O . GLU A 1 272 ? -2.209 -9.648 3.709 1 90.25 272 GLU A O 1
ATOM 2101 N N . VAL A 1 273 ? -0.086 -10.297 3.789 1 88.88 273 VAL A N 1
ATOM 2102 C CA . VAL A 1 273 ? 0.189 -9.688 5.086 1 88.88 273 VAL A CA 1
ATOM 2103 C C . VAL A 1 273 ? 0.083 -8.164 4.969 1 88.88 273 VAL A C 1
ATOM 2105 O O . VAL A 1 273 ? -0.534 -7.516 5.816 1 88.88 273 VAL A O 1
ATOM 2108 N N . ALA A 1 274 ? 0.66 -7.609 3.941 1 89.25 274 ALA A N 1
ATOM 2109 C CA . ALA A 1 274 ? 0.633 -6.164 3.742 1 89.25 274 ALA A CA 1
ATOM 2110 C C . ALA A 1 274 ? -0.799 -5.656 3.598 1 89.25 274 ALA A C 1
ATOM 2112 O O . ALA A 1 274 ? -1.146 -4.598 4.129 1 89.25 274 ALA A O 1
ATOM 2113 N N . LEU A 1 275 ? -1.584 -6.375 2.93 1 84.56 275 LEU A N 1
ATOM 2114 C CA . LEU A 1 275 ? -2.971 -5.977 2.715 1 84.56 275 LEU A CA 1
ATOM 2115 C C . LEU A 1 275 ? -3.764 -6.039 4.016 1 84.56 275 LEU A C 1
ATOM 2117 O O . LEU A 1 275 ? -4.648 -5.215 4.25 1 84.56 275 LEU A O 1
ATOM 2121 N N . GLN A 1 276 ? -3.439 -7.016 4.863 1 82.94 276 GLN A N 1
ATOM 2122 C CA . GLN A 1 276 ? -4.066 -7.074 6.18 1 82.94 276 GLN A CA 1
ATOM 2123 C C . GLN A 1 276 ? -3.744 -5.824 6.996 1 82.94 276 GLN A C 1
ATOM 2125 O O . GLN A 1 276 ? -4.613 -5.293 7.695 1 82.94 276 GLN A O 1
ATOM 2130 N N . ASP A 1 277 ? -2.578 -5.375 6.809 1 80.69 277 ASP A N 1
ATOM 2131 C CA . ASP A 1 277 ? -2.15 -4.188 7.539 1 80.69 277 ASP A CA 1
ATOM 2132 C C . ASP A 1 277 ? -2.861 -2.939 7.02 1 80.69 277 ASP A C 1
ATOM 2134 O O . ASP A 1 277 ? -3.16 -2.023 7.789 1 80.69 277 ASP A O 1
ATOM 2138 N N . VAL A 1 278 ? -3.125 -2.918 5.812 1 80.81 278 VAL A N 1
ATOM 2139 C CA . VAL A 1 278 ? -3.701 -1.739 5.176 1 80.81 278 VAL A CA 1
ATOM 2140 C C . VAL A 1 278 ? -5.207 -1.703 5.418 1 80.81 278 VAL A C 1
ATOM 2142 O O . VAL A 1 278 ? -5.777 -0.636 5.656 1 80.81 278 VAL A O 1
ATOM 2145 N N . LEU A 1 279 ? -5.812 -2.844 5.383 1 74.06 279 LEU A N 1
ATOM 2146 C CA . LEU A 1 279 ? -7.266 -2.916 5.449 1 74.06 279 LEU A CA 1
ATOM 2147 C C . LEU A 1 279 ? -7.738 -3.07 6.891 1 74.06 279 LEU A C 1
ATOM 2149 O O . LEU A 1 279 ? -8.891 -2.771 7.203 1 74.06 279 LEU A O 1
ATOM 2153 N N . GLY A 1 280 ? -6.93 -3.779 7.746 1 68.5 280 GLY A N 1
ATOM 2154 C CA . GLY A 1 280 ? -7.363 -4.09 9.102 1 68.5 280 GLY A CA 1
ATOM 2155 C C . GLY A 1 280 ? -7.156 -2.943 10.07 1 68.5 280 GLY A C 1
ATOM 2156 O O . GLY A 1 280 ? -6.469 -1.97 9.75 1 68.5 280 GLY A O 1
ATOM 2157 N N . MET B 1 1 ? -71.312 5.613 89.188 1 28.08 1 MET B N 1
ATOM 2158 C CA . MET B 1 1 ? -72.188 4.98 88.25 1 28.08 1 MET B CA 1
ATOM 2159 C C . MET B 1 1 ? -71.625 5.066 86.812 1 28.08 1 MET B C 1
ATOM 2161 O O . MET B 1 1 ? -71.188 6.137 86.375 1 28.08 1 MET B O 1
ATOM 2165 N N . GLN B 1 2 ? -71.188 3.844 86.25 1 27.52 2 GLN B N 1
ATOM 2166 C CA . GLN B 1 2 ? -70.188 3.125 85.5 1 27.52 2 GLN B CA 1
ATOM 2167 C C . GLN B 1 2 ? -70.375 3.242 84 1 27.52 2 GLN B C 1
ATOM 2169 O O . GLN B 1 2 ? -71.25 2.525 83.438 1 27.52 2 GLN B O 1
ATOM 2174 N N . ASN B 1 3 ? -70.562 4.602 83.562 1 29.91 3 ASN B N 1
ATOM 2175 C CA . ASN B 1 3 ? -71.062 5.004 82.25 1 29.91 3 ASN B CA 1
ATOM 2176 C C . ASN B 1 3 ? -70.25 4.375 81.125 1 29.91 3 ASN B C 1
ATOM 2178 O O . ASN B 1 3 ? -69.062 4.668 80.938 1 29.91 3 ASN B O 1
ATOM 2182 N N . GLN B 1 4 ? -70.625 3.092 80.75 1 28.59 4 GLN B N 1
ATOM 2183 C CA . GLN B 1 4 ? -70.125 1.997 79.938 1 28.59 4 GLN B CA 1
ATOM 2184 C C . GLN B 1 4 ? -70 2.4 78.438 1 28.59 4 GLN B C 1
ATOM 2186 O O . GLN B 1 4 ? -71 2.744 77.812 1 28.59 4 GLN B O 1
ATOM 2191 N N . ARG B 1 5 ? -68.875 3.094 78.062 1 36.16 5 ARG B N 1
ATOM 2192 C CA . ARG B 1 5 ? -68.562 3.814 76.812 1 36.16 5 ARG B CA 1
ATOM 2193 C C . ARG B 1 5 ? -68.625 2.891 75.562 1 36.16 5 ARG B C 1
ATOM 2195 O O . ARG B 1 5 ? -67.875 1.926 75.5 1 36.16 5 ARG B O 1
ATOM 2202 N N . PRO B 1 6 ? -69.938 2.625 74.938 1 32 6 PRO B N 1
ATOM 2203 C CA . PRO B 1 6 ? -70.125 1.493 74.062 1 32 6 PRO B CA 1
ATOM 2204 C C . PRO B 1 6 ? -69.25 1.587 72.812 1 32 6 PRO B C 1
ATOM 2206 O O . PRO B 1 6 ? -68.938 2.688 72.375 1 32 6 PRO B O 1
ATOM 2209 N N . VAL B 1 7 ? -68.438 0.542 72.375 1 35.22 7 VAL B N 1
ATOM 2210 C CA . VAL B 1 7 ? -67.375 0.201 71.5 1 35.22 7 VAL B CA 1
ATOM 2211 C C . VAL B 1 7 ? -67.875 0.067 70.062 1 35.22 7 VAL B C 1
ATOM 2213 O O . VAL B 1 7 ? -67.938 -1.043 69.562 1 35.22 7 VAL B O 1
ATOM 2216 N N . PRO B 1 8 ? -68.75 1.144 69.562 1 29.69 8 PRO B N 1
ATOM 2217 C CA . PRO B 1 8 ? -69.5 0.549 68.5 1 29.69 8 PRO B CA 1
ATOM 2218 C C . PRO B 1 8 ? -68.625 0.022 67.375 1 29.69 8 PRO B C 1
ATOM 2220 O O . PRO B 1 8 ? -67.438 0.302 67.312 1 29.69 8 PRO B O 1
ATOM 2223 N N . THR B 1 9 ? -69.312 -0.266 66.125 1 32.34 9 THR B N 1
ATOM 2224 C CA . THR B 1 9 ? -69.5 -1.215 65 1 32.34 9 THR B CA 1
ATOM 2225 C C . THR B 1 9 ? -68.625 -0.934 63.844 1 32.34 9 THR B C 1
ATOM 2227 O O . THR B 1 9 ? -68.438 0.221 63.438 1 32.34 9 THR B O 1
ATOM 2230 N N . PRO B 1 10 ? -67.688 -1.931 63.438 1 33.47 10 PRO B N 1
ATOM 2231 C CA . PRO B 1 10 ? -66.5 -1.947 62.594 1 33.47 10 PRO B CA 1
ATOM 2232 C C . PRO B 1 10 ? -66.812 -1.594 61.125 1 33.47 10 PRO B C 1
ATOM 2234 O O . PRO B 1 10 ? -67.938 -1.794 60.688 1 33.47 10 PRO B O 1
ATOM 2237 N N . PRO B 1 11 ? -66.062 -0.558 60.5 1 28.2 11 PRO B N 1
ATOM 2238 C CA . PRO B 1 11 ? -66.312 0.193 59.281 1 28.2 11 PRO B CA 1
ATOM 2239 C C . PRO B 1 11 ? -66.375 -0.705 58.031 1 28.2 11 PRO B C 1
ATOM 2241 O O . PRO B 1 11 ? -65.938 -1.862 58.094 1 28.2 11 PRO B O 1
ATOM 2244 N N . SER B 1 12 ? -66.938 -0.216 56.875 1 27.52 12 SER B N 1
ATOM 2245 C CA . SER B 1 12 ? -67.438 -0.405 55.531 1 27.52 12 SER B CA 1
ATOM 2246 C C . SER B 1 12 ? -66.312 -0.816 54.562 1 27.52 12 SER B C 1
ATOM 2248 O O . SER B 1 12 ? -65.312 -0.167 54.469 1 27.52 12 SER B O 1
ATOM 2250 N N . VAL B 1 13 ? -66.25 -2.188 54.125 1 27.22 13 VAL B N 1
ATOM 2251 C CA . VAL B 1 13 ? -65.25 -2.891 53.312 1 27.22 13 VAL B CA 1
ATOM 2252 C C . VAL B 1 13 ? -65.312 -2.33 51.906 1 27.22 13 VAL B C 1
ATOM 2254 O O . VAL B 1 13 ? -66.312 -2.418 51.219 1 27.22 13 VAL B O 1
ATOM 2257 N N . ALA B 1 14 ? -64.688 -1.125 51.531 1 29.94 14 ALA B N 1
ATOM 2258 C CA . ALA B 1 14 ? -64.562 -0.524 50.219 1 29.94 14 ALA B CA 1
ATOM 2259 C C . ALA B 1 14 ? -63.875 -1.454 49.25 1 29.94 14 ALA B C 1
ATOM 2261 O O . ALA B 1 14 ? -62.688 -1.755 49.406 1 29.94 14 ALA B O 1
ATOM 2262 N N . ALA B 1 15 ? -64.438 -2.537 48.625 1 30.19 15 ALA B N 1
ATOM 2263 C CA . ALA B 1 15 ? -63.781 -3.477 47.719 1 30.19 15 ALA B CA 1
ATOM 2264 C C . ALA B 1 15 ? -63.344 -2.779 46.438 1 30.19 15 ALA B C 1
ATOM 2266 O O . ALA B 1 15 ? -64.188 -2.311 45.656 1 30.19 15 ALA B O 1
ATOM 2267 N N . CYS B 1 16 ? -62.219 -1.943 46.406 1 26.61 16 CYS B N 1
ATOM 2268 C CA . CYS B 1 16 ? -61.75 -1.309 45.188 1 26.61 16 CYS B CA 1
ATOM 2269 C C . CYS B 1 16 ? -61.406 -2.35 44.125 1 26.61 16 CYS B C 1
ATOM 2271 O O . CYS B 1 16 ? -60.719 -3.348 44.406 1 26.61 16 CYS B O 1
ATOM 2273 N N . ARG B 1 17 ? -62.094 -2.445 42.906 1 26.19 17 ARG B N 1
ATOM 2274 C CA . ARG B 1 17 ? -62 -3.193 41.688 1 26.19 17 ARG B CA 1
ATOM 2275 C C . ARG B 1 17 ? -60.656 -2.965 41 1 26.19 17 ARG B C 1
ATOM 2277 O O . ARG B 1 17 ? -60.25 -1.82 40.812 1 26.19 17 ARG B O 1
ATOM 2284 N N . ARG B 1 18 ? -59.688 -3.855 41.156 1 28.5 18 ARG B N 1
ATOM 2285 C CA . ARG B 1 18 ? -58.344 -3.982 40.562 1 28.5 18 ARG B CA 1
ATOM 2286 C C . ARG B 1 18 ? -58.406 -4.055 39.062 1 28.5 18 ARG B C 1
ATOM 2288 O O . ARG B 1 18 ? -58.844 -5.059 38.5 1 28.5 18 ARG B O 1
ATOM 2295 N N . GLY B 1 19 ? -59 -3.031 38.344 1 27.61 19 GLY B N 1
ATOM 2296 C CA . GLY B 1 19 ? -58.875 -3.131 36.875 1 27.61 19 GLY B CA 1
ATOM 2297 C C . GLY B 1 19 ? -57.438 -3.307 36.406 1 27.61 19 GLY B C 1
ATOM 2298 O O . GLY B 1 19 ? -56.562 -2.6 36.844 1 27.61 19 GLY B O 1
ATOM 2299 N N . ARG B 1 20 ? -56.938 -4.574 36.031 1 33.53 20 ARG B N 1
ATOM 2300 C CA . ARG B 1 20 ? -55.656 -5.004 35.469 1 33.53 20 ARG B CA 1
ATOM 2301 C C . ARG B 1 20 ? -55.375 -4.27 34.156 1 33.53 20 ARG B C 1
ATOM 2303 O O . ARG B 1 20 ? -56.062 -4.469 33.156 1 33.53 20 ARG B O 1
ATOM 2310 N N . ARG B 1 21 ? -55.062 -2.938 34.125 1 34.22 21 ARG B N 1
ATOM 2311 C CA . ARG B 1 21 ? -54.5 -2.311 32.938 1 34.22 21 ARG B CA 1
ATOM 2312 C C . ARG B 1 21 ? -53.312 -3.098 32.406 1 34.22 21 ARG B C 1
ATOM 2314 O O . ARG B 1 21 ? -52.344 -3.348 33.156 1 34.22 21 ARG B O 1
ATOM 2321 N N . THR B 1 22 ? -53.562 -4.082 31.547 1 33.41 22 THR B N 1
ATOM 2322 C CA . THR B 1 22 ? -52.5 -4.742 30.812 1 33.41 22 THR B CA 1
ATOM 2323 C C . THR B 1 22 ? -51.656 -3.723 30.047 1 33.41 22 THR B C 1
ATOM 2325 O O . THR B 1 22 ? -52.156 -2.979 29.219 1 33.41 22 THR B O 1
ATOM 2328 N N . ALA B 1 23 ? -50.656 -3.053 30.641 1 38.66 23 ALA B N 1
ATOM 2329 C CA . ALA B 1 23 ? -49.656 -2.27 29.938 1 38.66 23 ALA B CA 1
ATOM 2330 C C . ALA B 1 23 ? -49 -3.084 28.828 1 38.66 23 ALA B C 1
ATOM 2332 O O . ALA B 1 23 ? -48.406 -4.137 29.078 1 38.66 23 ALA B O 1
ATOM 2333 N N . VAL B 1 24 ? -49.5 -3.061 27.609 1 40.41 24 VAL B N 1
ATOM 2334 C CA . VAL B 1 24 ? -48.812 -3.559 26.406 1 40.41 24 VAL B CA 1
ATOM 2335 C C . VAL B 1 24 ? -47.438 -2.893 26.266 1 40.41 24 VAL B C 1
ATOM 2337 O O . VAL B 1 24 ? -47.344 -1.671 26.125 1 40.41 24 VAL B O 1
ATOM 2340 N N . ARG B 1 25 ? -46.438 -3.379 26.859 1 40.06 25 ARG B N 1
ATOM 2341 C CA . ARG B 1 25 ? -45.062 -2.99 26.594 1 40.06 25 ARG B CA 1
ATOM 2342 C C . ARG B 1 25 ? -44.719 -3.1 25.125 1 40.06 25 ARG B C 1
ATOM 2344 O O . ARG B 1 25 ? -44.75 -4.191 24.547 1 40.06 25 ARG B O 1
ATOM 2351 N N . ALA B 1 26 ? -45.031 -2.107 24.312 1 42.28 26 ALA B N 1
ATOM 2352 C CA . ALA B 1 26 ? -44.469 -2.016 22.984 1 42.28 26 ALA B CA 1
ATOM 2353 C C . ALA B 1 26 ? -42.969 -2.182 23.016 1 42.28 26 ALA B C 1
ATOM 2355 O O . ALA B 1 26 ? -42.25 -1.354 23.594 1 42.28 26 ALA B O 1
ATOM 2356 N N . LEU B 1 27 ? -42.469 -3.355 23.047 1 42.06 27 LEU B N 1
ATOM 2357 C CA . LEU B 1 27 ? -41.062 -3.596 22.797 1 42.06 27 LEU B CA 1
ATOM 2358 C C . LEU B 1 27 ? -40.625 -2.936 21.5 1 42.06 27 LEU B C 1
ATOM 2360 O O . LEU B 1 27 ? -41.031 -3.338 20.406 1 42.06 27 LEU B O 1
ATOM 2364 N N . ALA B 1 28 ? -40.312 -1.691 21.5 1 43.38 28 ALA B N 1
ATOM 2365 C CA . ALA B 1 28 ? -39.594 -1.075 20.391 1 43.38 28 ALA B CA 1
ATOM 2366 C C . ALA B 1 28 ? -38.312 -1.874 20.062 1 43.38 28 ALA B C 1
ATOM 2368 O O . ALA B 1 28 ? -37.406 -1.952 20.875 1 43.38 28 ALA B O 1
ATOM 2369 N N . THR B 1 29 ? -38.406 -2.854 19.281 1 43.5 29 THR B N 1
ATOM 2370 C CA . THR B 1 29 ? -37.219 -3.459 18.719 1 43.5 29 THR B CA 1
ATOM 2371 C C . THR B 1 29 ? -36.281 -2.393 18.109 1 43.5 29 THR B C 1
ATOM 2373 O O . THR B 1 29 ? -36.656 -1.728 17.141 1 43.5 29 THR B O 1
ATOM 2376 N N . VAL B 1 30 ? -35.469 -1.786 18.891 1 43.06 30 VAL B N 1
ATOM 2377 C CA . VAL B 1 30 ? -34.375 -1.019 18.312 1 43.06 30 VAL B CA 1
ATOM 2378 C C . VAL B 1 30 ? -33.656 -1.852 17.25 1 43.06 30 VAL B C 1
ATOM 2380 O O . VAL B 1 30 ? -33.031 -2.871 17.562 1 43.06 30 VAL B O 1
ATOM 2383 N N . LEU B 1 31 ? -34.188 -1.83 16.094 1 42.41 31 LEU B N 1
ATOM 2384 C CA . LEU B 1 31 ? -33.406 -2.355 14.984 1 42.41 31 LEU B CA 1
ATOM 2385 C C . LEU B 1 31 ? -31.984 -1.769 15 1 42.41 31 LEU B C 1
ATOM 2387 O O . LEU B 1 31 ? -31.797 -0.584 14.711 1 42.41 31 LEU B O 1
ATOM 2391 N N . LEU B 1 32 ? -31.125 -2.373 15.82 1 43.56 32 LEU B N 1
ATOM 2392 C CA . LEU B 1 32 ? -29.703 -2.088 15.609 1 43.56 32 LEU B CA 1
ATOM 2393 C C . LEU B 1 32 ? -29.344 -2.244 14.133 1 43.56 32 LEU B C 1
ATOM 2395 O O . LEU B 1 32 ? -29.219 -3.365 13.633 1 43.56 32 LEU B O 1
ATOM 2399 N N . VAL B 1 33 ? -29.641 -1.293 13.383 1 45.97 33 VAL B N 1
ATOM 2400 C CA . VAL B 1 33 ? -29.094 -1.276 12.031 1 45.97 33 VAL B CA 1
ATOM 2401 C C . VAL B 1 33 ? -27.578 -1.46 12.086 1 45.97 33 VAL B C 1
ATOM 2403 O O . VAL B 1 33 ? -26.859 -0.631 12.656 1 45.97 33 VAL B O 1
ATOM 2406 N N . PRO B 1 34 ? -27.078 -2.598 11.977 1 49.38 34 PRO B N 1
ATOM 2407 C CA . PRO B 1 34 ? -25.625 -2.74 11.914 1 49.38 34 PRO B CA 1
ATOM 2408 C C . PRO B 1 34 ? -24.969 -1.688 11.023 1 49.38 34 PRO B C 1
ATOM 2410 O O . PRO B 1 34 ? -25.562 -1.242 10.039 1 49.38 34 PRO B O 1
ATOM 2413 N N . ALA B 1 35 ? -24.125 -0.983 11.586 1 52.09 35 ALA B N 1
ATOM 2414 C CA . ALA B 1 35 ? -23.328 -0.024 10.828 1 52.09 35 ALA B CA 1
ATOM 2415 C C . ALA B 1 35 ? -22.844 -0.632 9.516 1 52.09 35 ALA B C 1
ATOM 2417 O O . ALA B 1 35 ? -22.047 -1.577 9.516 1 52.09 35 ALA B O 1
ATOM 2418 N N . LEU B 1 36 ? -23.484 -0.5 8.508 1 59.12 36 LEU B N 1
ATOM 2419 C CA . LEU B 1 36 ? -23.109 -0.934 7.168 1 59.12 36 LEU B CA 1
ATOM 2420 C C . LEU B 1 36 ? -21.688 -0.503 6.84 1 59.12 36 LEU B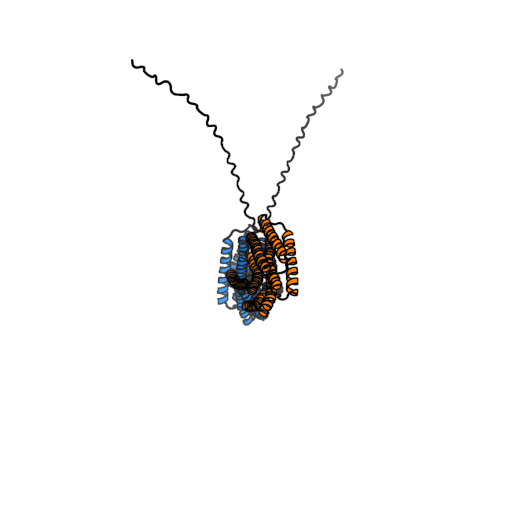 C 1
ATOM 2422 O O . LEU B 1 36 ? -21.297 0.633 7.121 1 59.12 36 LEU B O 1
ATOM 2426 N N . PRO B 1 37 ? -20.781 -1.446 6.559 1 65.06 37 PRO B N 1
ATOM 2427 C CA . PRO B 1 37 ? -19.422 -1.071 6.195 1 65.06 37 PRO B CA 1
ATOM 2428 C C . PRO B 1 37 ? -19.375 -0.003 5.105 1 65.06 37 PRO B C 1
ATOM 2430 O O . PRO B 1 37 ? -20.234 0.018 4.215 1 65.06 37 PRO B O 1
ATOM 2433 N N . LEU B 1 38 ? -18.469 0.97 5.293 1 71.56 38 LEU B N 1
ATOM 2434 C CA . LEU B 1 38 ? -18.312 2.062 4.336 1 71.56 38 LEU B CA 1
ATOM 2435 C C . LEU B 1 38 ? -17.859 1.533 2.979 1 71.56 38 LEU B C 1
ATOM 2437 O O . LEU B 1 38 ? -17.031 0.624 2.902 1 71.56 38 LEU B O 1
ATOM 2441 N N . SER B 1 39 ? -18.422 2.068 1.89 1 75.25 39 SER B N 1
ATOM 2442 C CA . SER B 1 39 ? -18 1.783 0.523 1 75.25 39 SER B CA 1
ATOM 2443 C C . SER B 1 39 ? -16.578 2.295 0.265 1 75.25 39 SER B C 1
ATOM 2445 O O . SER B 1 39 ? -16.062 3.102 1.036 1 75.25 39 SER B O 1
ATOM 2447 N N . ALA B 1 40 ? -15.938 1.85 -0.797 1 74.06 40 ALA B N 1
ATOM 2448 C CA . ALA B 1 40 ? -14.633 2.346 -1.227 1 74.06 40 ALA B CA 1
ATOM 2449 C C . ALA B 1 40 ? -14.68 3.85 -1.486 1 74.06 40 ALA B C 1
ATOM 2451 O O . ALA B 1 40 ? -13.742 4.574 -1.13 1 74.06 40 ALA B O 1
ATOM 2452 N N . GLN B 1 41 ? -15.703 4.289 -2.072 1 76.38 41 GLN B N 1
ATOM 2453 C CA . GLN B 1 41 ? -15.867 5.707 -2.379 1 76.38 41 GLN B CA 1
ATOM 2454 C C . GLN B 1 41 ? -15.938 6.543 -1.104 1 76.38 41 GLN B C 1
ATOM 2456 O O . GLN B 1 41 ? -15.352 7.625 -1.028 1 76.38 41 GLN B O 1
ATOM 2461 N N . ALA B 1 42 ? -16.609 5.992 -0.159 1 80.81 42 ALA B N 1
ATOM 2462 C CA . ALA B 1 42 ? -16.719 6.695 1.117 1 80.81 42 ALA B CA 1
ATOM 2463 C C . ALA B 1 42 ? -15.367 6.766 1.822 1 80.81 42 ALA B C 1
ATOM 2465 O O . ALA B 1 42 ? -15.023 7.785 2.422 1 80.81 42 ALA B O 1
ATOM 2466 N N . ARG B 1 43 ? -14.625 5.816 1.724 1 82.12 43 ARG B N 1
ATOM 2467 C CA . ARG B 1 43 ? -13.312 5.789 2.361 1 82.12 43 ARG B CA 1
ATOM 2468 C C . ARG B 1 43 ? -12.359 6.777 1.697 1 82.12 43 ARG B C 1
ATOM 2470 O O . ARG B 1 43 ? -11.586 7.457 2.377 1 82.12 43 ARG B O 1
ATOM 2477 N N . MET B 1 44 ? -12.5 6.871 0.364 1 81.69 44 MET B N 1
ATOM 2478 C CA . MET B 1 44 ? -11.672 7.824 -0.37 1 81.69 44 MET B CA 1
ATOM 2479 C C . MET B 1 44 ? -12.039 9.258 -0.007 1 81.69 44 MET B C 1
ATOM 2481 O O . MET B 1 44 ? -11.164 10.109 0.167 1 81.69 44 MET B O 1
ATOM 2485 N N . ALA B 1 45 ? -13.234 9.461 0.111 1 84.94 45 ALA B N 1
ATOM 2486 C CA . ALA B 1 45 ? -13.703 10.797 0.475 1 84.94 45 ALA B CA 1
ATOM 2487 C C . ALA B 1 45 ? -13.234 11.18 1.875 1 84.94 45 ALA B C 1
ATOM 2489 O O . ALA B 1 45 ? -12.875 12.336 2.119 1 84.94 45 ALA B O 1
ATOM 2490 N N . LEU B 1 46 ? -13.203 10.25 2.711 1 87.5 46 LEU B N 1
ATOM 2491 C CA . LEU B 1 46 ? -12.773 10.516 4.078 1 87.5 46 LEU B CA 1
ATOM 2492 C C . LEU B 1 46 ? -11.266 10.766 4.133 1 87.5 46 LEU B C 1
ATOM 2494 O O . LEU B 1 46 ? -10.805 11.617 4.895 1 87.5 46 LEU B O 1
ATOM 2498 N N . ALA B 1 47 ? -10.531 10.047 3.338 1 87.81 47 ALA B N 1
ATOM 2499 C CA . ALA B 1 47 ? -9.094 10.289 3.279 1 87.81 47 ALA B CA 1
ATOM 2500 C C . ALA B 1 47 ? -8.789 11.695 2.787 1 87.81 47 ALA B C 1
ATOM 2502 O O . ALA B 1 47 ? -7.91 12.375 3.324 1 87.81 47 ALA B O 1
ATOM 2503 N N . THR B 1 48 ? -9.531 12.125 1.824 1 90.75 48 THR B N 1
ATOM 2504 C CA . THR B 1 48 ? -9.367 13.469 1.285 1 90.75 48 THR B CA 1
ATOM 2505 C C . THR B 1 48 ? -9.727 14.523 2.328 1 90.75 48 THR B C 1
ATOM 2507 O O . THR B 1 48 ? -9.023 15.523 2.48 1 90.75 48 THR B O 1
ATOM 2510 N N . ALA B 1 49 ? -10.766 14.242 3.047 1 94.06 49 ALA B N 1
ATOM 2511 C CA . ALA B 1 49 ? -11.188 15.172 4.094 1 94.06 49 ALA B CA 1
ATOM 2512 C C . ALA B 1 49 ? -10.156 15.25 5.211 1 94.06 49 ALA B C 1
ATOM 2514 O O . ALA B 1 49 ? -9.875 16.328 5.734 1 94.06 49 ALA B O 1
ATOM 2515 N N . ILE B 1 50 ? -9.609 14.156 5.559 1 95 50 ILE B N 1
ATOM 2516 C CA . ILE B 1 50 ? -8.57 14.109 6.582 1 95 50 ILE B CA 1
ATOM 2517 C C . ILE B 1 50 ? -7.363 14.922 6.129 1 95 50 ILE B C 1
ATOM 2519 O O . ILE B 1 50 ? -6.805 15.703 6.902 1 95 50 ILE B O 1
ATOM 2523 N N . ASN B 1 51 ? -7.004 14.789 4.855 1 95.88 51 ASN B N 1
ATOM 2524 C CA . ASN B 1 51 ? -5.895 15.57 4.32 1 95.88 51 ASN B CA 1
ATOM 2525 C C . ASN B 1 51 ? -6.172 17.062 4.406 1 95.88 51 ASN B C 1
ATOM 2527 O O . ASN B 1 51 ? -5.301 17.844 4.805 1 95.88 51 ASN B O 1
ATOM 2531 N N . ARG B 1 52 ? -7.332 17.438 4.102 1 96.06 52 ARG B N 1
ATOM 2532 C CA . ARG B 1 52 ? -7.688 18.844 4.074 1 96.06 52 ARG B CA 1
ATOM 2533 C C . ARG B 1 52 ? -7.727 19.422 5.48 1 96.06 52 ARG B C 1
ATOM 2535 O O . ARG B 1 52 ? -7.176 20.5 5.73 1 96.06 52 ARG B O 1
ATOM 2542 N N . THR B 1 53 ? -8.297 18.719 6.371 1 97.38 53 THR B N 1
ATOM 2543 C CA . THR B 1 53 ? -8.398 19.234 7.734 1 97.38 53 THR B CA 1
ATOM 2544 C C . THR B 1 53 ? -7.031 19.234 8.422 1 97.38 53 THR B C 1
ATOM 2546 O O . THR B 1 53 ? -6.719 20.125 9.203 1 97.38 53 THR B O 1
ATOM 2549 N N . ALA B 1 54 ? -6.27 18.203 8.117 1 97.75 54 ALA B N 1
ATOM 2550 C CA . ALA B 1 54 ? -4.902 18.188 8.625 1 97.75 54 ALA B CA 1
ATOM 2551 C C . ALA B 1 54 ? -4.102 19.375 8.109 1 97.75 54 ALA B C 1
ATOM 2553 O O . ALA B 1 54 ? -3.256 19.922 8.828 1 97.75 54 ALA B O 1
ATOM 2554 N N . ARG B 1 55 ? -4.371 19.812 6.918 1 98.44 55 ARG B N 1
ATOM 2555 C CA . ARG B 1 55 ? -3.664 20.953 6.355 1 98.44 55 ARG B CA 1
ATOM 2556 C C . ARG B 1 55 ? -3.98 22.234 7.129 1 98.44 55 ARG B C 1
ATOM 2558 O O . ARG B 1 55 ? -3.131 23.125 7.25 1 98.44 55 ARG B O 1
ATOM 2565 N N . PHE B 1 56 ? -5.207 22.297 7.645 1 98.88 56 PHE B N 1
ATOM 2566 C CA . PHE B 1 56 ? -5.555 23.469 8.445 1 98.88 56 PHE B CA 1
ATOM 2567 C C . PHE B 1 56 ? -4.637 23.578 9.656 1 98.88 56 PHE B C 1
ATOM 2569 O O . PHE B 1 56 ? -4.309 24.688 10.094 1 98.88 56 PHE B O 1
ATOM 2576 N N . ARG B 1 57 ? -4.176 22.422 10.188 1 98.88 57 ARG B N 1
ATOM 2577 C CA . ARG B 1 57 ? -3.225 22.453 11.297 1 98.88 57 ARG B CA 1
ATOM 2578 C C . ARG B 1 57 ? -1.945 23.172 10.898 1 98.88 57 ARG B C 1
ATOM 2580 O O . ARG B 1 57 ? -1.497 24.078 11.602 1 98.88 57 ARG B O 1
ATOM 2587 N N . ALA B 1 58 ? -1.479 22.812 9.727 1 98.94 58 ALA B N 1
ATOM 2588 C CA . ALA B 1 58 ? -0.23 23.406 9.258 1 98.94 58 ALA B CA 1
ATOM 2589 C C . ALA B 1 58 ? -0.413 24.875 8.93 1 98.94 58 ALA B C 1
ATOM 2591 O O . ALA B 1 58 ? 0.447 25.703 9.25 1 98.94 58 ALA B O 1
ATOM 2592 N N . LEU B 1 59 ? -1.537 25.203 8.352 1 98.94 59 LEU B N 1
ATOM 2593 C CA . LEU B 1 59 ? -1.769 26.578 7.898 1 98.94 59 LEU B CA 1
ATOM 2594 C C . LEU B 1 59 ? -1.929 27.516 9.086 1 98.94 59 LEU B C 1
ATOM 2596 O O . LEU B 1 59 ? -1.526 28.688 9.023 1 98.94 59 LEU B O 1
ATOM 2600 N N . SER B 1 60 ? -2.498 27.016 10.195 1 98.94 60 SER B N 1
ATOM 2601 C CA . SER B 1 60 ? -2.596 27.812 11.406 1 98.94 60 SER B CA 1
ATOM 2602 C C . SER B 1 60 ? -1.216 28.203 11.922 1 98.94 60 SER B C 1
ATOM 2604 O O . SER B 1 60 ? -0.963 29.375 12.211 1 98.94 60 SER B O 1
ATOM 2606 N N . GLN B 1 61 ? -0.335 27.25 11.906 1 98.94 61 GLN B N 1
ATOM 2607 C CA . GLN B 1 61 ? 1.009 27.484 12.422 1 98.94 61 GLN B CA 1
ATOM 2608 C C . GLN B 1 61 ? 1.834 28.328 11.445 1 98.94 61 GLN B C 1
ATOM 2610 O O . GLN B 1 61 ? 2.623 29.172 11.867 1 98.94 61 GLN B O 1
ATOM 2615 N N . ARG B 1 62 ? 1.587 28.078 10.18 1 98.94 62 ARG B N 1
ATOM 2616 C CA . ARG B 1 62 ? 2.281 28.859 9.164 1 98.94 62 ARG B CA 1
ATOM 2617 C C . ARG B 1 62 ? 1.894 30.328 9.242 1 98.94 62 ARG B C 1
ATOM 2619 O O . ARG B 1 62 ? 2.74 31.219 9.078 1 98.94 62 ARG B O 1
ATOM 2626 N N . THR B 1 63 ? 0.68 30.609 9.516 1 98.94 63 THR B N 1
ATOM 2627 C CA . THR B 1 63 ? 0.217 31.984 9.672 1 98.94 63 THR B CA 1
ATOM 2628 C C . THR B 1 63 ? 0.979 32.688 10.797 1 98.94 63 THR B C 1
ATOM 2630 O O . THR B 1 63 ? 1.506 33.781 10.602 1 98.94 63 THR B O 1
ATOM 2633 N N . ALA B 1 64 ? 1.03 32 11.922 1 98.88 64 ALA B N 1
ATOM 2634 C CA . ALA B 1 64 ? 1.732 32.594 13.055 1 98.88 64 ALA B CA 1
ATOM 2635 C C . ALA B 1 64 ? 3.223 32.75 12.758 1 98.88 64 ALA B C 1
ATOM 2637 O O . ALA B 1 64 ? 3.832 33.75 13.109 1 98.88 64 ALA B O 1
ATOM 2638 N N . LYS B 1 65 ? 3.777 31.75 12.141 1 98.81 65 LYS B N 1
ATOM 2639 C CA . LYS B 1 65 ? 5.191 31.781 11.773 1 98.81 65 LYS B CA 1
ATOM 2640 C C . LYS B 1 65 ? 5.508 33 10.891 1 98.81 65 LYS B C 1
ATOM 2642 O O . LYS B 1 65 ? 6.43 33.75 11.18 1 98.81 65 LYS B O 1
ATOM 2647 N N . VAL B 1 66 ? 4.715 33.188 9.875 1 98.69 66 VAL B N 1
ATOM 2648 C CA . VAL B 1 66 ? 5.027 34.219 8.914 1 98.69 66 VAL B CA 1
ATOM 2649 C C . VAL B 1 66 ? 4.738 35.594 9.531 1 98.69 66 VAL B C 1
ATOM 2651 O O . VAL B 1 66 ? 5.434 36.562 9.242 1 98.69 66 VAL B O 1
ATOM 2654 N N . TYR B 1 67 ? 3.758 35.719 10.375 1 98.69 67 TYR B N 1
ATOM 2655 C CA . TYR B 1 67 ? 3.543 36.938 11.133 1 98.69 67 TYR B CA 1
ATOM 2656 C C . TYR B 1 67 ? 4.75 37.25 12.008 1 98.69 67 TYR B C 1
ATOM 2658 O O . TYR B 1 67 ? 5.176 38.406 12.086 1 98.69 67 TYR B O 1
ATOM 2666 N N . GLY B 1 68 ? 5.23 36.219 12.672 1 98.5 68 GLY B N 1
ATOM 2667 C CA . GLY B 1 68 ? 6.441 36.406 13.461 1 98.5 68 GLY B CA 1
ATOM 2668 C C . GLY B 1 68 ? 7.621 36.875 12.641 1 98.5 68 GLY B C 1
ATOM 2669 O O . GLY B 1 68 ? 8.406 37.719 13.102 1 98.5 68 GLY B O 1
ATOM 2670 N N . GLN B 1 69 ? 7.723 36.438 11.477 1 98.69 69 GLN B N 1
ATOM 2671 C CA . GLN B 1 69 ? 8.797 36.875 10.586 1 98.69 69 GLN B CA 1
ATOM 2672 C C . GLN B 1 69 ? 8.648 38.344 10.234 1 98.69 69 GLN B C 1
ATOM 2674 O O . GLN B 1 69 ? 9.648 39.062 10.117 1 98.69 69 GLN B O 1
ATOM 2679 N N . LEU B 1 70 ? 7.441 38.75 10.055 1 98.31 70 LEU B N 1
ATOM 2680 C CA . LEU B 1 70 ? 7.199 40.156 9.812 1 98.31 70 LEU B CA 1
ATOM 2681 C C . LEU B 1 70 ? 7.605 41 11.016 1 98.31 70 LEU B C 1
ATOM 2683 O O . LEU B 1 70 ? 8.242 42.031 10.867 1 98.31 70 LEU B O 1
ATOM 2687 N N . TYR B 1 71 ? 7.262 40.5 12.172 1 98.31 71 TYR B N 1
ATOM 2688 C CA . TYR B 1 71 ? 7.625 41.219 13.398 1 98.31 71 TYR B CA 1
ATOM 2689 C C . TYR B 1 71 ? 9.141 41.312 13.547 1 98.31 71 TYR B C 1
ATOM 2691 O O . TYR B 1 71 ? 9.672 42.375 13.891 1 98.31 71 TYR B O 1
ATOM 2699 N N . LEU B 1 72 ? 9.812 40.188 13.219 1 97.94 72 LEU B N 1
ATOM 2700 C CA . LEU B 1 72 ? 11.258 40.094 13.43 1 97.94 72 LEU B CA 1
ATOM 2701 C C . LEU B 1 72 ? 12.023 40.625 12.227 1 97.94 72 LEU B C 1
ATOM 2703 O O . LEU B 1 72 ? 13.258 40.656 12.227 1 97.94 72 LEU B O 1
ATOM 2707 N N . ASN B 1 73 ? 11.289 41.062 11.156 1 97.12 73 ASN B N 1
ATOM 2708 C CA . ASN B 1 73 ? 11.859 41.594 9.93 1 97.12 73 ASN B CA 1
ATOM 2709 C C . ASN B 1 73 ? 12.773 40.594 9.242 1 97.12 73 ASN B C 1
ATOM 2711 O O . ASN B 1 73 ? 13.914 40.906 8.906 1 97.12 73 ASN B O 1
ATOM 2715 N N . VAL B 1 74 ? 12.328 39.406 9.172 1 97.69 74 VAL B N 1
ATOM 2716 C CA . VAL B 1 74 ? 13.008 38.344 8.469 1 97.69 74 VAL B CA 1
ATOM 2717 C C . VAL B 1 74 ? 12.336 38.094 7.113 1 97.69 74 VAL B C 1
ATOM 2719 O O . VAL B 1 74 ? 11.25 37.531 7.039 1 97.69 74 VAL B O 1
ATOM 2722 N N . GLY B 1 75 ? 12.984 38.594 6.082 1 95.88 75 GLY B N 1
ATOM 2723 C CA . GLY B 1 75 ? 12.398 38.375 4.762 1 95.88 75 GLY B CA 1
ATOM 2724 C C . GLY B 1 75 ? 11.016 39 4.629 1 95.88 75 GLY B C 1
ATOM 2725 O O . GLY B 1 75 ? 10.07 38.312 4.227 1 95.88 75 GLY B O 1
ATOM 2726 N N . ALA B 1 76 ? 10.922 40.219 4.848 1 95.44 76 ALA B N 1
ATOM 2727 C CA . ALA B 1 76 ? 9.633 40.906 4.996 1 95.44 76 ALA B CA 1
ATOM 2728 C C . ALA B 1 76 ? 8.773 40.719 3.752 1 95.44 76 ALA B C 1
ATOM 2730 O O . ALA B 1 76 ? 7.582 40.375 3.852 1 95.44 76 ALA B O 1
ATOM 2731 N N . ALA B 1 77 ? 9.305 40.844 2.586 1 96.62 77 ALA B N 1
ATOM 2732 C CA . ALA B 1 77 ? 8.523 40.719 1.357 1 96.62 77 ALA B CA 1
ATOM 2733 C C . ALA B 1 77 ? 8.047 39.281 1.182 1 96.62 77 ALA B C 1
ATOM 2735 O O . ALA B 1 77 ? 6.871 39.031 0.881 1 96.62 77 ALA B O 1
ATOM 2736 N N . ARG B 1 78 ? 9 38.344 1.374 1 97.31 78 ARG B N 1
ATOM 2737 C CA . ARG B 1 78 ? 8.656 36.938 1.288 1 97.31 78 ARG B CA 1
ATOM 2738 C C . ARG B 1 78 ? 7.598 36.562 2.32 1 97.31 78 ARG B C 1
ATOM 2740 O O . ARG B 1 78 ? 6.691 35.781 2.033 1 97.31 78 ARG B O 1
ATOM 2747 N N . ALA B 1 79 ? 7.699 37.094 3.484 1 98 79 ALA B N 1
ATOM 2748 C CA . ALA B 1 79 ? 6.758 36.781 4.562 1 98 79 ALA B CA 1
ATOM 2749 C C . ALA B 1 79 ? 5.363 37.312 4.227 1 98 79 ALA B C 1
ATOM 2751 O O . ALA B 1 79 ? 4.363 36.625 4.488 1 98 79 ALA B O 1
ATOM 2752 N N . ARG B 1 80 ? 5.285 38.5 3.658 1 97.31 80 ARG B N 1
ATOM 2753 C CA . ARG B 1 80 ? 3.994 39.062 3.258 1 97.31 80 ARG B CA 1
ATOM 2754 C C . ARG B 1 80 ? 3.332 38.188 2.193 1 97.31 80 ARG B C 1
ATOM 2756 O O . ARG B 1 80 ? 2.133 37.906 2.27 1 97.31 80 ARG B O 1
ATOM 2763 N N . ASP B 1 81 ? 4.117 37.812 1.258 1 97.94 81 ASP B N 1
ATOM 2764 C CA . ASP B 1 81 ? 3.596 36.938 0.217 1 97.94 81 ASP B CA 1
ATOM 2765 C C . ASP B 1 81 ? 3.109 35.594 0.807 1 97.94 81 ASP B C 1
ATOM 2767 O O . ASP B 1 81 ? 2.053 35.094 0.424 1 97.94 81 ASP B O 1
ATOM 2771 N N . ALA B 1 82 ? 3.883 35.062 1.714 1 98.31 82 ALA B N 1
ATOM 2772 C CA . ALA B 1 82 ? 3.533 33.781 2.342 1 98.31 82 ALA B CA 1
ATOM 2773 C C . ALA B 1 82 ? 2.25 33.906 3.158 1 98.31 82 ALA B C 1
ATOM 2775 O O . ALA B 1 82 ? 1.437 32.969 3.197 1 98.31 82 ALA B O 1
ATOM 2776 N N . LEU B 1 83 ? 2.057 35.031 3.816 1 98.19 83 LEU B N 1
ATOM 2777 C CA . LEU B 1 83 ? 0.845 35.25 4.594 1 98.19 83 LEU B CA 1
ATOM 2778 C C . LEU B 1 83 ? -0.385 35.281 3.695 1 98.19 83 LEU B C 1
ATOM 2780 O O . LEU B 1 83 ? -1.398 34.656 4.008 1 98.19 83 LEU B O 1
ATOM 2784 N N . GLU B 1 84 ? -0.253 35.938 2.572 1 97.88 84 GLU B N 1
ATOM 2785 C CA . GLU B 1 84 ? -1.359 36 1.621 1 97.88 84 GLU B CA 1
ATOM 2786 C C . GLU B 1 84 ? -1.641 34.625 1.018 1 97.88 84 GLU B C 1
ATOM 2788 O O . GLU B 1 84 ? -2.801 34.219 0.859 1 97.88 84 GLU B O 1
ATOM 2793 N N . HIS B 1 85 ? -0.576 33.969 0.664 1 98.31 85 HIS B N 1
ATOM 2794 C CA . HIS B 1 85 ? -0.726 32.594 0.132 1 98.31 85 HIS B CA 1
ATOM 2795 C C . HIS B 1 85 ? -1.43 31.703 1.133 1 98.31 85 HIS B C 1
ATOM 2797 O O . HIS B 1 85 ? -2.314 30.922 0.758 1 98.31 85 HIS B O 1
ATOM 2803 N N . THR B 1 86 ? -1.051 31.781 2.383 1 98.69 86 THR B N 1
ATOM 2804 C CA . THR B 1 86 ? -1.648 30.969 3.434 1 98.69 86 THR B CA 1
ATOM 2805 C C . THR B 1 86 ? -3.135 31.281 3.584 1 98.69 86 THR B C 1
ATOM 2807 O O . THR B 1 86 ? -3.957 30.375 3.715 1 98.69 86 THR B O 1
ATOM 2810 N N . ARG B 1 87 ? -3.471 32.562 3.527 1 98.19 87 ARG B N 1
ATOM 2811 C CA . ARG B 1 87 ? -4.867 32.969 3.6 1 98.19 87 ARG B CA 1
ATOM 2812 C C . ARG B 1 87 ? -5.684 32.375 2.473 1 98.19 87 ARG B C 1
ATOM 2814 O O . ARG B 1 87 ? -6.785 31.859 2.705 1 98.19 87 ARG B O 1
ATOM 2821 N N . ARG B 1 88 ? -5.137 32.375 1.312 1 98.31 88 ARG B N 1
ATOM 2822 C CA . ARG B 1 88 ? -5.828 31.812 0.16 1 98.31 88 ARG B CA 1
ATOM 2823 C C . ARG B 1 88 ? -6.016 30.312 0.322 1 98.31 88 ARG B C 1
ATOM 2825 O O . ARG B 1 88 ? -7.059 29.766 -0.04 1 98.31 88 ARG B O 1
ATOM 2832 N N . GLN B 1 89 ? -5.012 29.688 0.86 1 98.44 89 GLN B N 1
ATOM 2833 C CA . GLN B 1 89 ? -5.094 28.25 1.063 1 98.44 89 GLN B CA 1
ATOM 2834 C C . GLN B 1 89 ? -6.152 27.891 2.102 1 98.44 89 GLN B C 1
ATOM 2836 O O . GLN B 1 89 ? -6.863 26.891 1.961 1 98.44 89 GLN B O 1
ATOM 2841 N N . VAL B 1 90 ? -6.273 28.656 3.145 1 98.62 90 VAL B N 1
ATOM 2842 C CA . VAL B 1 90 ? -7.305 28.438 4.152 1 98.62 90 VAL B CA 1
ATOM 2843 C C . VAL B 1 90 ? -8.688 28.562 3.516 1 98.62 90 VAL B C 1
ATOM 2845 O O . VAL B 1 90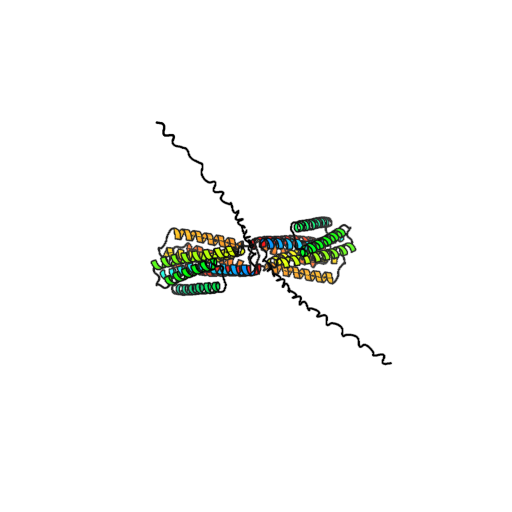 ? -9.547 27.703 3.701 1 98.62 90 VAL B O 1
ATOM 2848 N N . HIS B 1 91 ? -8.844 29.594 2.758 1 97.75 91 HIS B N 1
ATOM 2849 C CA . HIS B 1 91 ? -10.125 29.828 2.098 1 97.75 91 HIS B CA 1
ATOM 2850 C C . HIS B 1 91 ? -10.477 28.688 1.151 1 97.75 91 HIS B C 1
ATOM 2852 O O . HIS B 1 91 ? -11.586 28.156 1.208 1 97.75 91 HIS B O 1
ATOM 2858 N N . SER B 1 92 ? -9.523 28.328 0.323 1 97.5 92 SER B N 1
ATOM 2859 C CA . SER B 1 92 ? -9.75 27.25 -0.627 1 97.5 92 SER B CA 1
ATOM 2860 C C . SER B 1 92 ? -10.039 25.938 0.092 1 97.5 92 SER B C 1
ATOM 2862 O O . SER B 1 92 ? -10.82 25.109 -0.397 1 97.5 92 SER B O 1
ATOM 2864 N N . GLY B 1 93 ? -9.359 25.703 1.233 1 97.25 93 GLY B N 1
ATOM 2865 C CA . GLY B 1 93 ? -9.625 24.516 2.029 1 97.25 93 GLY B CA 1
ATOM 2866 C C . GLY B 1 93 ? -11.062 24.406 2.484 1 97.25 93 GLY B C 1
ATOM 2867 O O . GLY B 1 93 ? -11.672 23.328 2.375 1 97.25 93 GLY B O 1
ATOM 2868 N N . PHE B 1 94 ? -11.617 25.484 2.936 1 97.56 94 PHE B N 1
ATOM 2869 C CA . PHE B 1 94 ? -13.008 25.469 3.381 1 97.56 94 PHE B CA 1
ATOM 2870 C C . PHE B 1 94 ? -13.953 25.297 2.201 1 97.56 94 PHE B C 1
ATOM 2872 O O . PHE B 1 94 ? -14.977 24.609 2.318 1 97.56 94 PHE B O 1
ATOM 2879 N N . GLU B 1 95 ? -13.648 25.875 1.049 1 96.56 95 GLU B N 1
ATOM 2880 C CA . GLU B 1 95 ? -14.469 25.688 -0.144 1 96.56 95 GLU B CA 1
ATOM 2881 C C . GLU B 1 95 ? -14.531 24.203 -0.529 1 96.56 95 GLU B C 1
ATOM 2883 O O . GLU B 1 95 ? -15.602 23.703 -0.889 1 96.56 95 GLU B O 1
ATOM 2888 N N . ASP B 1 96 ? -13.398 23.609 -0.459 1 94.12 96 ASP B N 1
ATOM 2889 C CA . ASP B 1 96 ? -13.336 22.172 -0.771 1 94.12 96 ASP B CA 1
ATOM 2890 C C . ASP B 1 96 ? -14.203 21.375 0.19 1 94.12 96 ASP B C 1
ATOM 2892 O O . ASP B 1 96 ? -14.938 20.469 -0.233 1 94.12 96 ASP B O 1
ATOM 2896 N N . MET B 1 97 ? -14.117 21.641 1.489 1 95.5 97 MET B N 1
ATOM 2897 C CA . MET B 1 97 ? -14.883 20.922 2.5 1 95.5 97 MET B CA 1
ATOM 2898 C C . MET B 1 97 ? -16.375 21.156 2.328 1 95.5 97 MET B C 1
ATOM 2900 O O . MET B 1 97 ? -17.188 20.281 2.646 1 95.5 97 MET B O 1
ATOM 2904 N N . ASP B 1 98 ? -16.734 22.25 1.788 1 95 98 ASP B N 1
ATOM 2905 C CA . ASP B 1 98 ? -18.141 22.625 1.663 1 95 98 ASP B CA 1
ATOM 2906 C C . ASP B 1 98 ? -18.797 21.953 0.467 1 95 98 ASP B C 1
ATOM 2908 O O . ASP B 1 98 ? -20.016 22 0.31 1 95 98 ASP B O 1
ATOM 2912 N N . ARG B 1 99 ? -18.031 21.312 -0.394 1 91.81 99 ARG B N 1
ATOM 2913 C CA . ARG B 1 99 ? -18.547 20.688 -1.601 1 91.81 99 ARG B CA 1
ATOM 2914 C C . ARG B 1 99 ? -19.297 19.391 -1.266 1 91.81 99 ARG B C 1
ATOM 2916 O O . ARG B 1 99 ? -20 18.844 -2.113 1 91.81 99 ARG B O 1
ATOM 2923 N N . GLN B 1 100 ? -19.203 18.891 -0.063 1 87.81 100 GLN B N 1
ATOM 2924 C CA . GLN B 1 100 ? -19.891 17.656 0.321 1 87.81 100 GLN B CA 1
ATOM 2925 C C . GLN B 1 100 ? -20.625 17.844 1.644 1 87.81 100 GLN B C 1
ATOM 2927 O O . GLN B 1 100 ? -20.391 18.812 2.367 1 87.81 100 GLN B O 1
ATOM 2932 N N . SER B 1 101 ? -21.562 16.891 1.838 1 90.5 101 SER B N 1
ATOM 2933 C CA . SER B 1 101 ? -22.312 16.906 3.094 1 90.5 101 SER B CA 1
ATOM 2934 C C . SER B 1 101 ? -21.625 16.062 4.16 1 90.5 101 SER B C 1
ATOM 2936 O O . SER B 1 101 ? -21.047 15.016 3.852 1 90.5 101 SER B O 1
ATOM 2938 N N . TRP B 1 102 ? -21.641 16.656 5.32 1 93.62 102 TRP B N 1
ATOM 2939 C CA . TRP B 1 102 ? -21 15.969 6.441 1 93.62 102 TRP B CA 1
ATOM 2940 C C . TRP B 1 102 ? -22.016 15.641 7.527 1 93.62 102 TRP B C 1
ATOM 2942 O O . TRP B 1 102 ? -23.031 16.344 7.68 1 93.62 102 TRP B O 1
ATOM 2952 N N . PRO B 1 103 ? -21.766 14.5 8.32 1 93.25 103 PRO B N 1
ATOM 2953 C CA . PRO B 1 103 ? -22.562 14.297 9.523 1 93.25 103 PRO B CA 1
ATOM 2954 C C . PRO B 1 103 ? -22.578 15.516 10.445 1 93.25 103 PRO B C 1
ATOM 2956 O O . PRO B 1 103 ? -21.609 16.281 10.453 1 93.25 103 PRO B O 1
ATOM 2959 N N . PRO B 1 104 ? -23.594 15.695 11.203 1 96 104 PRO B N 1
ATOM 2960 C CA . PRO B 1 104 ? -23.766 16.906 12.008 1 96 104 PRO B CA 1
ATOM 2961 C C . PRO B 1 104 ? -22.562 17.172 12.914 1 96 104 PRO B C 1
ATOM 2963 O O . PRO B 1 104 ? -22.156 18.328 13.078 1 96 104 PRO B O 1
ATOM 2966 N N . GLU B 1 105 ? -21.953 16.188 13.492 1 96.69 105 GLU B N 1
ATOM 2967 C CA . GLU B 1 105 ? -20.812 16.375 14.383 1 96.69 105 GLU B CA 1
ATOM 2968 C C . GLU B 1 105 ? -19.625 16.969 13.633 1 96.69 105 GLU B C 1
ATOM 2970 O O . GLU B 1 105 ? -19.016 17.938 14.094 1 96.69 105 GLU B O 1
ATOM 2975 N N . VAL B 1 106 ? -19.328 16.453 12.461 1 97.06 106 VAL B N 1
ATOM 2976 C CA . VAL B 1 106 ? -18.203 16.922 11.664 1 97.06 106 VAL B CA 1
ATOM 2977 C C . VAL B 1 106 ? -18.469 18.344 11.18 1 97.06 106 VAL B C 1
ATOM 2979 O O . VAL B 1 106 ? -17.578 19.203 11.18 1 97.06 106 VAL B O 1
ATOM 2982 N N . ALA B 1 107 ? -19.703 18.594 10.828 1 97.31 107 ALA B N 1
ATOM 2983 C CA . ALA B 1 107 ? -20.078 19.938 10.367 1 97.31 107 ALA B CA 1
ATOM 2984 C C . ALA B 1 107 ? -19.859 20.969 11.461 1 97.31 107 ALA B C 1
ATOM 2986 O O . ALA B 1 107 ? -19.344 22.062 11.195 1 97.31 107 ALA B O 1
ATOM 2987 N N . ARG B 1 108 ? -20.203 20.594 12.633 1 98.25 108 ARG B N 1
ATOM 2988 C CA . ARG B 1 108 ? -20.031 21.484 13.766 1 98.25 108 ARG B CA 1
ATOM 2989 C C . ARG B 1 108 ? -18.547 21.75 14.031 1 98.25 108 ARG B C 1
ATOM 2991 O O . ARG B 1 108 ? -18.141 22.875 14.289 1 98.25 108 ARG B O 1
ATOM 2998 N N . LEU B 1 109 ? -17.75 20.734 13.961 1 98.56 109 LEU B N 1
ATOM 2999 C CA . LEU B 1 109 ? -16.312 20.844 14.195 1 98.56 109 LEU B CA 1
ATOM 3000 C C . LEU B 1 109 ? -15.648 21.703 13.117 1 98.56 109 LEU B C 1
ATOM 3002 O O . LEU B 1 109 ? -14.781 22.516 13.414 1 98.56 109 LEU B O 1
ATOM 3006 N N . LEU B 1 110 ? -16.125 21.562 11.859 1 98.25 110 LEU B N 1
ATOM 3007 C CA . LEU B 1 110 ? -15.594 22.375 10.766 1 98.25 110 LEU B CA 1
ATOM 3008 C C . LEU B 1 110 ? -15.938 23.844 10.961 1 98.25 110 LEU B C 1
ATOM 3010 O O . LEU B 1 110 ? -15.125 24.719 10.664 1 98.25 110 LEU B O 1
ATOM 3014 N N . ALA B 1 111 ? -17.109 24.078 11.492 1 98.5 111 ALA B N 1
ATOM 3015 C CA . ALA B 1 111 ? -17.516 25.453 11.789 1 98.5 111 ALA B CA 1
ATOM 3016 C C . ALA B 1 111 ? -16.609 26.062 12.859 1 98.5 111 ALA B C 1
ATOM 3018 O O . ALA B 1 111 ? -16.266 27.25 12.789 1 98.5 111 ALA B O 1
ATOM 3019 N N . ASP B 1 112 ? -16.219 25.266 13.773 1 98.81 112 ASP B N 1
ATOM 3020 C CA . ASP B 1 112 ? -15.32 25.734 14.82 1 98.81 112 ASP B CA 1
ATOM 3021 C C . ASP B 1 112 ? -13.953 26.094 14.242 1 98.81 112 ASP B C 1
ATOM 3023 O O . ASP B 1 112 ? -13.344 27.094 14.633 1 98.81 112 ASP B O 1
ATOM 3027 N N . VAL B 1 113 ? -13.461 25.25 13.336 1 98.88 113 VAL B N 1
ATOM 3028 C CA . VAL B 1 113 ? -12.195 25.562 12.68 1 98.88 113 VAL B CA 1
ATOM 3029 C C . VAL B 1 113 ? -12.305 26.891 11.945 1 98.88 113 VAL B C 1
ATOM 3031 O O . VAL B 1 113 ? -11.406 27.734 12.031 1 98.88 113 VAL B O 1
ATOM 3034 N N . ARG B 1 114 ? -13.414 27.094 11.289 1 98.75 114 ARG B N 1
ATOM 3035 C CA . ARG B 1 114 ? -13.625 28.297 10.508 1 98.75 114 ARG B CA 1
ATOM 3036 C C . ARG B 1 114 ? -13.633 29.531 11.406 1 98.75 114 ARG B C 1
ATOM 3038 O O . ARG B 1 114 ? -13.016 30.547 11.078 1 98.75 114 ARG B O 1
ATOM 3045 N N . ARG B 1 115 ? -14.297 29.422 12.508 1 98.81 115 ARG B N 1
ATOM 3046 C CA . ARG B 1 115 ? -14.344 30.531 13.445 1 98.81 115 ARG B CA 1
ATOM 3047 C C . ARG B 1 115 ? -12.945 30.891 13.945 1 98.81 115 ARG B C 1
ATOM 3049 O O . ARG B 1 115 ? -12.586 32.062 14.023 1 98.81 115 ARG B O 1
ATOM 3056 N N . ASN B 1 116 ? -12.234 29.875 14.25 1 98.94 116 ASN B N 1
ATOM 3057 C CA . ASN B 1 116 ? -10.875 30.109 14.727 1 98.94 116 ASN B CA 1
ATOM 3058 C C . ASN B 1 116 ? -9.992 30.703 13.633 1 98.94 116 ASN B C 1
ATOM 3060 O O . ASN B 1 116 ? -9.133 31.547 13.906 1 98.94 116 ASN B O 1
ATOM 3064 N N . ALA B 1 117 ? -10.195 30.234 12.406 1 98.94 117 ALA B N 1
ATOM 3065 C CA . ALA B 1 117 ? -9.438 30.75 11.273 1 98.94 117 ALA B CA 1
ATOM 3066 C C . ALA B 1 117 ? -9.75 32.219 11.039 1 98.94 117 ALA B C 1
ATOM 3068 O O . ALA B 1 117 ? -8.844 33.031 10.758 1 98.94 117 ALA B O 1
ATOM 3069 N N . ASP B 1 118 ? -11 32.594 11.188 1 98.75 118 ASP B N 1
ATOM 3070 C CA . ASP B 1 118 ? -11.414 33.969 11.008 1 98.75 118 ASP B CA 1
ATOM 3071 C C . ASP B 1 118 ? -10.781 34.875 12.07 1 98.75 118 ASP B C 1
ATOM 3073 O O . ASP B 1 118 ? -10.312 35.969 11.758 1 98.75 118 AS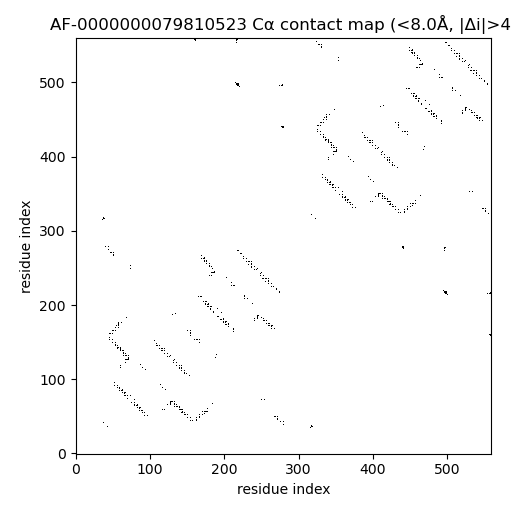P B O 1
ATOM 3077 N N . ARG B 1 119 ? -10.781 34.375 13.266 1 98.75 119 ARG B N 1
ATOM 3078 C CA . ARG B 1 119 ? -10.164 35.156 14.344 1 98.75 119 ARG B CA 1
ATOM 3079 C C . ARG B 1 119 ? -8.664 35.312 14.109 1 98.75 119 ARG B C 1
ATOM 3081 O O . ARG B 1 119 ? -8.117 36.406 14.336 1 98.75 119 ARG B O 1
ATOM 3088 N N . LEU B 1 120 ? -8.039 34.281 13.672 1 98.81 120 LEU B N 1
ATOM 3089 C CA . LEU B 1 120 ? -6.609 34.344 13.391 1 98.81 120 LEU B CA 1
ATOM 3090 C C . LEU B 1 120 ? -6.312 35.344 12.281 1 98.81 120 LEU B C 1
ATOM 3092 O O . LEU B 1 120 ? -5.395 36.156 12.406 1 98.81 120 LEU B O 1
ATOM 3096 N N . ASP B 1 121 ? -7.117 35.281 11.266 1 98.56 121 ASP B N 1
ATOM 3097 C CA . ASP B 1 121 ? -6.941 36.188 10.141 1 98.56 121 ASP B CA 1
ATOM 3098 C C . ASP B 1 121 ? -7.102 37.656 10.586 1 98.56 121 ASP B C 1
ATOM 3100 O O . ASP B 1 121 ? -6.32 38.531 10.195 1 98.56 121 ASP B O 1
ATOM 3104 N N . ALA B 1 122 ? -8.023 37.938 11.438 1 98.25 122 ALA B N 1
ATOM 3105 C CA . ALA B 1 122 ? -8.281 39.281 11.938 1 98.25 122 ALA B CA 1
ATOM 3106 C C . ALA B 1 122 ? -7.086 39.812 12.727 1 98.25 122 ALA B C 1
ATOM 3108 O O . ALA B 1 122 ? -6.75 41 12.625 1 98.25 122 ALA B O 1
ATOM 3109 N N . LEU B 1 123 ? -6.457 38.938 13.461 1 98.25 123 LEU B N 1
ATOM 3110 C CA . LEU B 1 123 ? -5.32 39.344 14.273 1 98.25 123 LEU B CA 1
ATOM 3111 C C . LEU B 1 123 ? -4.129 39.719 13.391 1 98.25 123 LEU B C 1
ATOM 3113 O O . LEU B 1 123 ? -3.328 40.594 13.75 1 98.25 123 LEU B O 1
ATOM 3117 N N . THR B 1 124 ? -4.047 39.094 12.234 1 97.94 124 THR B N 1
ATOM 3118 C CA . THR B 1 124 ? -2.869 39.312 11.398 1 97.94 124 THR B CA 1
ATOM 3119 C C . THR B 1 124 ? -3.023 40.562 10.539 1 97.94 124 THR B C 1
ATOM 3121 O O . THR B 1 124 ? -2.09 40.938 9.836 1 97.94 124 THR B O 1
ATOM 3124 N N . ALA B 1 125 ? -4.211 41.156 10.539 1 93.81 125 ALA B N 1
ATOM 3125 C CA . ALA B 1 125 ? -4.457 42.375 9.758 1 93.81 125 ALA B CA 1
ATOM 3126 C C . ALA B 1 125 ? -3.756 43.562 10.383 1 93.81 125 ALA B C 1
ATOM 3128 O O . ALA B 1 125 ? -3.57 44.594 9.727 1 93.81 125 ALA B O 1
ATOM 3129 N N . GLN B 1 126 ? -3.346 43.438 11.586 1 92 126 GLN B N 1
ATOM 3130 C CA . GLN B 1 126 ? -2.682 44.531 12.289 1 92 126 GLN B CA 1
ATOM 3131 C C . GLN B 1 126 ? -1.171 44.5 12.078 1 92 126 GLN B C 1
ATOM 3133 O O . GLN B 1 126 ? -0.607 43.438 11.82 1 92 126 GLN B O 1
ATOM 3138 N N . ALA B 1 127 ? -0.539 45.688 12.203 1 94.38 127 ALA B N 1
ATOM 3139 C CA . ALA B 1 127 ? 0.919 45.719 12.125 1 94.38 127 ALA B CA 1
ATOM 3140 C C . ALA B 1 127 ? 1.554 44.875 13.211 1 94.38 127 ALA B C 1
ATOM 3142 O O . ALA B 1 127 ? 1.086 44.844 14.352 1 94.38 127 ALA B O 1
ATOM 3143 N N . PRO B 1 128 ? 2.564 44.156 12.875 1 97.25 128 PRO B N 1
ATOM 3144 C CA . PRO B 1 128 ? 3.154 43.219 13.82 1 97.25 128 PRO B CA 1
ATOM 3145 C C . PRO B 1 128 ? 3.771 43.906 15.039 1 97.25 128 PRO B C 1
ATOM 3147 O O . PRO B 1 128 ? 4.426 44.938 14.898 1 97.25 128 PRO B O 1
ATOM 3150 N N . THR B 1 129 ? 3.496 43.469 16.156 1 97.75 129 THR B N 1
ATOM 3151 C CA . THR B 1 129 ? 4.094 43.812 17.453 1 97.75 129 THR B CA 1
ATOM 3152 C C . THR B 1 129 ? 4.402 42.562 18.266 1 97.75 129 THR B C 1
ATOM 3154 O O . THR B 1 129 ? 4.004 41.438 17.875 1 97.75 129 THR B O 1
ATOM 3157 N N . LYS B 1 130 ? 5.172 42.75 19.281 1 97.69 130 LYS B N 1
ATOM 3158 C CA . LYS B 1 130 ? 5.473 41.625 20.141 1 97.69 130 LYS B CA 1
ATOM 3159 C C . LYS B 1 130 ? 4.199 41.031 20.719 1 97.69 130 LYS B C 1
ATOM 3161 O O . LYS B 1 130 ? 4.012 39.812 20.703 1 97.69 130 LYS B O 1
ATOM 3166 N N . GLU B 1 131 ? 3.336 41.875 21.234 1 97.44 131 GLU B N 1
ATOM 3167 C CA . GLU B 1 131 ? 2.061 41.438 21.797 1 97.44 131 GLU B CA 1
ATOM 3168 C C . GLU B 1 131 ? 1.181 40.781 20.719 1 97.44 131 GLU B C 1
ATOM 3170 O O . GLU B 1 131 ? 0.478 39.812 20.984 1 97.44 131 GLU B O 1
ATOM 3175 N N . GLY B 1 132 ? 1.23 41.406 19.562 1 98.12 132 GLY B N 1
ATOM 3176 C CA . GLY B 1 132 ? 0.503 40.844 18.438 1 98.12 132 GLY B CA 1
ATOM 3177 C C . GLY B 1 132 ? 0.967 39.438 18.094 1 98.12 132 GLY B C 1
ATOM 3178 O O . GLY B 1 132 ? 0.148 38.531 17.844 1 98.12 132 GLY B O 1
ATOM 3179 N N . PHE B 1 133 ? 2.336 39.281 18.031 1 98.44 133 PHE B N 1
ATOM 3180 C CA . PHE B 1 133 ? 2.896 37.969 17.734 1 98.44 133 PHE B CA 1
ATOM 3181 C C . PHE B 1 133 ? 2.455 36.938 18.766 1 98.44 133 PHE B C 1
ATOM 3183 O O . PHE B 1 133 ? 2.084 35.812 18.406 1 98.44 133 PHE B O 1
ATOM 3190 N N . GLN B 1 134 ? 2.465 37.344 20.031 1 98.06 134 GLN B N 1
ATOM 3191 C CA . GLN B 1 134 ? 2.01 36.438 21.094 1 98.06 134 GLN B CA 1
ATOM 3192 C C . GLN B 1 134 ? 0.542 36.062 20.906 1 98.06 134 GLN B C 1
ATOM 3194 O O . GLN B 1 134 ? 0.171 34.906 21.031 1 98.06 134 GLN B O 1
ATOM 3199 N N . ALA B 1 135 ? -0.292 37.031 20.594 1 98.5 135 ALA B N 1
ATOM 3200 C CA . ALA B 1 135 ? -1.725 36.812 20.422 1 98.5 135 ALA B CA 1
ATOM 3201 C C . ALA B 1 135 ? -1.996 35.938 19.188 1 98.5 135 ALA B C 1
ATOM 3203 O O . ALA B 1 135 ? -2.83 35.031 19.25 1 98.5 135 ALA B O 1
ATOM 3204 N N . VAL B 1 136 ? -1.314 36.25 18.109 1 98.81 136 VAL B N 1
ATOM 3205 C CA . VAL B 1 136 ? -1.463 35.469 16.875 1 98.81 136 VAL B CA 1
ATOM 3206 C C . VAL B 1 136 ? -1.042 34.031 17.125 1 98.81 136 VAL B C 1
ATOM 3208 O O . VAL B 1 136 ? -1.713 33.094 16.672 1 98.81 136 VAL B O 1
ATOM 3211 N N . SER B 1 137 ? 0.093 33.844 17.844 1 98.75 137 SER B N 1
ATOM 3212 C CA . SER B 1 137 ? 0.574 32.5 18.156 1 98.75 137 SER B CA 1
ATOM 3213 C C . SER B 1 137 ? -0.449 31.719 18.984 1 98.75 137 SER B C 1
ATOM 3215 O O . SER B 1 137 ? -0.729 30.547 18.688 1 98.75 137 SER B O 1
ATOM 3217 N N . ALA B 1 138 ? -1.009 32.344 19.938 1 98.5 138 ALA B N 1
ATOM 3218 C CA . ALA B 1 138 ? -2.004 31.688 20.797 1 98.5 138 ALA B CA 1
ATOM 3219 C C . ALA B 1 138 ? -3.252 31.328 19.984 1 98.5 138 ALA B C 1
ATOM 3221 O O . ALA B 1 138 ? -3.805 30.234 20.156 1 98.5 138 ALA B O 1
ATOM 3222 N N . GLN B 1 139 ? -3.68 32.219 19.172 1 98.81 139 GLN B N 1
ATOM 3223 C CA . GLN B 1 139 ? -4.859 31.969 18.344 1 98.81 139 GLN B CA 1
ATOM 3224 C C . GLN B 1 139 ? -4.59 30.859 17.328 1 98.81 139 GLN B C 1
ATOM 3226 O O . GLN B 1 139 ? -5.477 30.062 17.016 1 98.81 139 GLN B O 1
ATOM 3231 N N . ALA B 1 140 ? -3.395 30.859 16.734 1 98.94 140 ALA B N 1
ATOM 3232 C CA . ALA B 1 140 ? -3.002 29.781 15.836 1 98.94 140 ALA B CA 1
ATOM 3233 C C . ALA B 1 140 ? -3.094 28.438 16.531 1 98.94 140 ALA B C 1
ATOM 3235 O O . ALA B 1 140 ? -3.541 27.453 15.945 1 98.94 140 ALA B O 1
ATOM 3236 N N . ASP B 1 141 ? -2.688 28.391 17.828 1 98.81 141 ASP B N 1
ATOM 3237 C CA . ASP B 1 141 ? -2.77 27.156 18.594 1 98.81 141 ASP B CA 1
ATOM 3238 C C . ASP B 1 141 ? -4.223 26.734 18.812 1 98.81 141 ASP B C 1
ATOM 3240 O O . ASP B 1 141 ? -4.535 25.547 18.797 1 98.81 141 ASP B O 1
ATOM 3244 N N . GLN B 1 142 ? -5.07 27.703 18.984 1 98.88 142 GLN B N 1
ATOM 3245 C CA . GLN B 1 142 ? -6.488 27.391 19.125 1 98.88 142 GLN B CA 1
ATOM 3246 C C . GLN B 1 142 ? -7.059 26.812 17.828 1 98.88 142 GLN B C 1
ATOM 3248 O O . GLN B 1 142 ? -7.812 25.844 17.844 1 98.88 142 GLN B O 1
ATOM 3253 N N . MET B 1 143 ? -6.715 27.391 16.672 1 98.94 143 MET B N 1
ATOM 3254 C CA . MET B 1 143 ? -7.156 26.859 15.391 1 98.94 143 MET B CA 1
ATOM 3255 C C . MET B 1 143 ? -6.609 25.453 15.164 1 98.94 143 MET B C 1
ATOM 3257 O O . MET B 1 143 ? -7.316 24.594 14.648 1 98.94 143 MET B O 1
ATOM 3261 N N . LEU B 1 144 ? -5.371 25.281 15.523 1 98.94 144 LEU B N 1
ATOM 3262 C CA . LEU B 1 144 ? -4.758 23.969 15.414 1 98.94 144 LEU B CA 1
ATOM 3263 C C . LEU B 1 144 ? -5.539 22.922 16.219 1 98.94 144 LEU B C 1
ATOM 3265 O O . LEU B 1 144 ? -5.812 21.828 15.719 1 98.94 144 LEU B O 1
ATOM 3269 N N . ALA B 1 145 ? -5.875 23.266 17.438 1 98.81 145 ALA B N 1
ATOM 3270 C CA . ALA B 1 145 ? -6.617 22.344 18.297 1 98.81 145 ALA B CA 1
ATOM 3271 C C . ALA B 1 145 ? -7.969 21.984 17.672 1 98.81 145 ALA B C 1
ATOM 3273 O O . ALA B 1 145 ? -8.383 20.828 17.703 1 98.81 145 ALA B O 1
ATOM 3274 N N . ALA B 1 146 ? -8.648 22.969 17.156 1 98.81 146 ALA B N 1
ATOM 3275 C CA . ALA B 1 146 ? -9.93 22.734 16.5 1 98.81 146 ALA B CA 1
ATOM 3276 C C . ALA B 1 146 ? -9.758 21.828 15.281 1 98.81 146 ALA B C 1
ATOM 3278 O O . ALA B 1 146 ? -10.531 20.875 15.086 1 98.81 146 ALA B O 1
ATOM 3279 N N . ALA B 1 147 ? -8.773 22.141 14.461 1 98.81 147 ALA B N 1
ATOM 3280 C CA . ALA B 1 147 ? -8.508 21.344 13.273 1 98.81 147 ALA B CA 1
ATOM 3281 C C . ALA B 1 147 ? -8.133 19.906 13.648 1 98.81 147 ALA B C 1
ATOM 3283 O O . ALA B 1 147 ? -8.555 18.953 12.984 1 98.81 147 ALA B O 1
ATOM 3284 N N . ASN B 1 148 ? -7.375 19.766 14.711 1 98.62 148 ASN B N 1
ATOM 3285 C CA . ASN B 1 148 ? -6.988 18.438 15.188 1 98.62 148 ASN B CA 1
ATOM 3286 C C . ASN B 1 148 ? -8.203 17.625 15.625 1 98.62 148 ASN B C 1
ATOM 3288 O O . ASN B 1 148 ? -8.328 16.453 15.273 1 98.62 148 ASN B O 1
ATOM 3292 N N . THR B 1 149 ? -9.023 18.266 16.344 1 98.5 149 THR B N 1
ATOM 3293 C CA . THR B 1 149 ? -10.242 17.594 16.797 1 98.5 149 THR B CA 1
ATOM 3294 C C . THR B 1 149 ? -11.078 17.141 15.594 1 98.5 149 THR B C 1
ATOM 3296 O O . THR B 1 149 ? -11.609 16.031 15.586 1 98.5 149 THR B O 1
ATOM 3299 N N . THR B 1 150 ? -11.188 17.953 14.609 1 98.38 150 THR B N 1
ATOM 3300 C CA . THR B 1 150 ? -11.945 17.625 13.406 1 98.38 150 THR B CA 1
ATOM 3301 C C . THR B 1 150 ? -11.305 16.453 12.664 1 98.38 150 THR B C 1
ATOM 3303 O O . THR B 1 150 ? -12 15.531 12.242 1 98.38 150 THR B O 1
ATOM 3306 N N . THR B 1 151 ? -9.992 16.516 12.484 1 97.69 151 THR B N 1
ATOM 3307 C CA . THR B 1 151 ? -9.258 15.453 11.789 1 97.69 151 THR B CA 1
ATOM 3308 C C . THR B 1 151 ? -9.438 14.117 12.508 1 97.69 151 THR B C 1
ATOM 3310 O O . THR B 1 151 ? -9.664 13.086 11.867 1 97.69 151 THR B O 1
ATOM 3313 N N . GLU B 1 152 ? -9.391 14.172 13.828 1 96.44 152 GLU B N 1
ATOM 3314 C CA . GLU B 1 152 ? -9.562 12.953 14.609 1 96.44 152 GLU B CA 1
ATOM 3315 C C . GLU B 1 152 ? -10.984 12.406 14.469 1 96.44 152 GLU B C 1
ATOM 3317 O O . GLU B 1 152 ? -11.188 11.188 14.438 1 96.44 152 GLU B O 1
ATOM 3322 N N . ALA B 1 153 ? -11.953 13.25 14.43 1 96.06 153 ALA B N 1
ATOM 3323 C CA . ALA B 1 153 ? -13.336 12.82 14.227 1 96.06 153 ALA B CA 1
ATOM 3324 C C . ALA B 1 153 ? -13.492 12.133 12.867 1 96.06 153 ALA B C 1
ATOM 3326 O O . ALA B 1 153 ? -14.164 11.102 12.766 1 96.06 153 ALA B O 1
ATOM 3327 N N . LEU B 1 154 ? -12.914 12.688 11.852 1 95.31 154 LEU B N 1
ATOM 3328 C CA . LEU B 1 154 ? -12.961 12.109 10.516 1 95.31 154 LEU B CA 1
ATOM 3329 C C . LEU B 1 154 ? -12.258 10.758 10.484 1 95.31 154 LEU B C 1
ATOM 3331 O O . LEU B 1 154 ? -12.719 9.82 9.828 1 95.31 154 LEU B O 1
ATOM 3335 N N . GLU B 1 155 ? -11.133 10.672 11.188 1 93 155 GLU B N 1
ATOM 3336 C CA . GLU B 1 155 ? -10.398 9.406 11.266 1 93 155 GLU B CA 1
ATOM 3337 C C . GLU B 1 155 ? -11.242 8.32 11.93 1 93 155 GLU B C 1
ATOM 3339 O O . GLU B 1 155 ? -11.234 7.168 11.5 1 93 155 GLU B O 1
ATOM 3344 N N . ARG B 1 156 ? -11.977 8.695 12.953 1 90.81 156 ARG B N 1
ATOM 3345 C CA . ARG B 1 156 ? -12.844 7.75 13.641 1 90.81 156 ARG B CA 1
ATOM 3346 C C . ARG B 1 156 ? -13.953 7.258 12.711 1 90.81 156 ARG B C 1
ATOM 3348 O O . ARG B 1 156 ? -14.32 6.082 12.742 1 90.81 156 ARG B O 1
ATOM 3355 N N . LEU B 1 157 ? -14.453 8.133 11.867 1 88.56 157 LEU B N 1
ATOM 3356 C CA . LEU B 1 157 ? -15.484 7.773 10.906 1 88.56 157 LEU B CA 1
ATOM 3357 C C . LEU B 1 157 ? -14.938 6.805 9.867 1 88.56 157 LEU B C 1
ATOM 3359 O O . LEU B 1 157 ? -15.641 5.887 9.43 1 88.56 157 LEU B O 1
ATOM 3363 N N . ALA B 1 158 ? -13.75 7.016 9.398 1 84.81 158 ALA B N 1
ATOM 3364 C CA . ALA B 1 158 ? -13.141 6.203 8.352 1 84.81 158 ALA B CA 1
ATOM 3365 C C . ALA B 1 158 ? -12.82 4.801 8.867 1 84.81 158 ALA B C 1
ATOM 3367 O O . ALA B 1 158 ? -13 3.814 8.148 1 84.81 158 ALA B O 1
ATOM 3368 N N . GLN B 1 159 ? -12.344 4.652 10.141 1 78 159 GLN B N 1
ATOM 3369 C CA . GLN B 1 159 ? -12 3.404 10.812 1 78 159 GLN B CA 1
ATOM 3370 C C . GLN B 1 159 ? -11.062 2.561 9.953 1 78 159 GLN B C 1
ATOM 3372 O O . GLN B 1 159 ? -11.281 1.36 9.773 1 78 159 GLN B O 1
ATOM 3377 N N . ALA B 1 160 ? -10.141 3.125 9.328 1 78.44 160 ALA B N 1
ATOM 3378 C CA . ALA B 1 160 ? -9.203 2.408 8.469 1 78.44 160 ALA B CA 1
ATOM 3379 C C . ALA B 1 160 ? -7.766 2.846 8.742 1 78.44 160 ALA B C 1
ATOM 3381 O O . ALA B 1 160 ? -7.5 4.035 8.922 1 78.44 160 ALA B O 1
ATOM 3382 N N . PRO B 1 161 ? -6.867 1.879 8.797 1 79.69 161 PRO B N 1
ATOM 3383 C CA . PRO B 1 161 ? -5.449 2.213 8.953 1 79.69 161 PRO B CA 1
ATOM 3384 C C . PRO B 1 161 ? -4.945 3.176 7.883 1 79.69 161 PRO B C 1
ATOM 3386 O O . PRO B 1 161 ? -4.023 3.955 8.133 1 79.69 161 PRO B O 1
ATOM 3389 N N . THR B 1 162 ? -5.582 3.139 6.789 1 81.19 162 THR B N 1
ATOM 3390 C CA . THR B 1 162 ? -5.156 4.008 5.699 1 81.19 162 THR B CA 1
ATOM 3391 C C . THR B 1 162 ? -5.43 5.473 6.035 1 81.19 162 THR B C 1
ATOM 3393 O O . THR B 1 162 ? -4.672 6.359 5.641 1 81.19 162 THR B O 1
ATOM 3396 N N . ALA B 1 163 ? -6.465 5.703 6.812 1 86.25 163 ALA B N 1
ATOM 3397 C CA . ALA B 1 163 ? -6.766 7.055 7.277 1 86.25 163 ALA B CA 1
ATOM 3398 C C . ALA B 1 163 ? -5.699 7.555 8.242 1 86.25 163 ALA B C 1
ATOM 3400 O O . ALA B 1 163 ? -5.309 8.727 8.203 1 86.25 163 ALA B O 1
ATOM 3401 N N . ARG B 1 164 ? -5.203 6.672 8.977 1 89.75 164 ARG B N 1
ATOM 3402 C CA . ARG B 1 164 ? -4.164 7.02 9.945 1 89.75 164 ARG B CA 1
ATOM 3403 C C . ARG B 1 164 ? -2.869 7.41 9.242 1 89.75 164 ARG B C 1
ATOM 3405 O O . ARG B 1 164 ? -2.143 8.289 9.711 1 89.75 164 ARG B O 1
ATOM 3412 N N . LEU B 1 165 ? -2.627 6.738 8.18 1 91.19 165 LEU B N 1
ATOM 3413 C CA . LEU B 1 165 ? -1.425 7.035 7.414 1 91.19 165 LEU B CA 1
ATOM 3414 C C . LEU B 1 165 ? -1.478 8.453 6.852 1 91.19 165 LEU B C 1
ATOM 3416 O O . LEU B 1 165 ? -0.504 9.203 6.957 1 91.19 165 LEU B O 1
ATOM 3420 N N . VAL B 1 166 ? -2.6 8.898 6.309 1 93.19 166 VAL B N 1
ATOM 3421 C CA . VAL B 1 166 ? -2.771 10.242 5.762 1 93.19 166 VAL B CA 1
ATOM 3422 C C . VAL B 1 166 ? -2.664 11.273 6.883 1 93.19 166 VAL B C 1
ATOM 3424 O O . VAL B 1 166 ? -2.014 12.305 6.723 1 93.19 166 VAL B O 1
ATOM 3427 N N . ASN B 1 167 ? -3.236 10.922 8.016 1 94.5 167 ASN B N 1
ATOM 3428 C CA . ASN B 1 167 ? -3.178 11.812 9.164 1 94.5 167 ASN B CA 1
ATOM 3429 C C . ASN B 1 167 ? -1.744 12.008 9.656 1 94.5 167 ASN B C 1
ATOM 3431 O O . ASN B 1 167 ? -1.335 13.125 9.961 1 94.5 167 ASN B O 1
ATOM 3435 N N . THR B 1 168 ? -1.006 10.906 9.672 1 96.25 168 THR B N 1
ATOM 3436 C CA . THR B 1 168 ? 0.383 10.961 10.109 1 96.25 168 THR B CA 1
ATOM 3437 C C . THR B 1 168 ? 1.221 11.805 9.156 1 96.25 168 THR B C 1
ATOM 3439 O O . THR B 1 168 ? 1.985 12.672 9.594 1 96.25 168 THR B O 1
ATOM 3442 N N . ALA B 1 169 ? 1.048 11.617 7.887 1 96.75 169 ALA B N 1
ATOM 3443 C CA . ALA B 1 169 ? 1.769 12.398 6.891 1 96.75 169 ALA B CA 1
ATOM 3444 C C . ALA B 1 169 ? 1.383 13.875 6.973 1 96.75 169 ALA B C 1
ATOM 3446 O O . ALA B 1 169 ? 2.248 14.75 6.938 1 96.75 169 ALA B O 1
ATOM 3447 N N . GLY B 1 170 ? 0.094 14.102 7.129 1 97.44 170 GLY B N 1
ATOM 3448 C CA . GLY B 1 170 ? -0.383 15.469 7.238 1 97.44 170 GLY B CA 1
ATOM 3449 C C . GLY B 1 170 ? 0.145 16.188 8.461 1 97.44 170 GLY B C 1
ATOM 3450 O O . GLY B 1 170 ? 0.404 17.391 8.422 1 97.44 170 GLY B O 1
ATOM 3451 N N . ARG B 1 171 ? 0.342 15.484 9.562 1 97.94 171 ARG B N 1
ATOM 3452 C CA . ARG B 1 171 ? 0.842 16.062 10.805 1 97.94 171 ARG B CA 1
ATOM 3453 C C . ARG B 1 171 ? 2.27 16.562 10.633 1 97.94 171 ARG B C 1
ATOM 3455 O O . ARG B 1 171 ? 2.684 17.516 11.312 1 97.94 171 ARG B O 1
ATOM 3462 N N . GLN B 1 172 ? 2.994 15.977 9.734 1 98.38 172 GLN B N 1
ATOM 3463 C CA . GLN B 1 172 ? 4.371 16.406 9.492 1 98.38 172 GLN B CA 1
ATOM 3464 C C . GLN B 1 172 ? 4.43 17.859 9.047 1 98.38 172 GLN B C 1
ATOM 3466 O O . GLN B 1 172 ? 5.344 18.594 9.43 1 98.38 172 GLN B O 1
ATOM 3471 N N . ARG B 1 173 ? 3.424 18.234 8.219 1 98.56 173 ARG B N 1
ATOM 3472 C CA . ARG B 1 173 ? 3.346 19.625 7.793 1 98.56 173 ARG B CA 1
ATOM 3473 C C . ARG B 1 173 ? 3.238 20.562 8.992 1 98.56 173 ARG B C 1
ATOM 3475 O O . ARG B 1 173 ? 4.016 21.516 9.117 1 98.56 173 ARG B O 1
ATOM 3482 N N . MET B 1 174 ? 2.295 20.203 9.852 1 98.81 174 MET B N 1
ATOM 3483 C CA . MET B 1 174 ? 2.02 21.031 11.031 1 98.81 174 MET B CA 1
ATOM 3484 C C . MET B 1 174 ? 3.246 21.125 11.93 1 98.81 174 MET B C 1
ATOM 3486 O O . MET B 1 174 ? 3.621 22.203 12.367 1 98.81 174 MET B O 1
ATOM 3490 N N . LEU B 1 175 ? 3.936 20 12.164 1 98.88 175 LEU B N 1
ATOM 3491 C CA . LEU B 1 175 ? 5.094 19.953 13.047 1 98.88 175 LEU B CA 1
ATOM 3492 C C . LEU B 1 175 ? 6.203 20.859 12.539 1 98.88 175 LEU B C 1
ATOM 3494 O O . LEU B 1 175 ? 6.832 21.578 13.32 1 98.88 175 LEU B O 1
ATOM 3498 N N . SER B 1 176 ? 6.422 20.891 11.227 1 98.81 176 SER B N 1
ATOM 3499 C CA . SER B 1 176 ? 7.473 21.719 10.641 1 98.81 176 SER B CA 1
ATOM 3500 C C . SER B 1 176 ? 7.195 23.203 10.867 1 98.81 176 SER B C 1
ATOM 3502 O O . SER B 1 176 ? 8.102 23.969 11.234 1 98.81 176 SER B O 1
ATOM 3504 N N . GLN B 1 177 ? 5.953 23.547 10.734 1 98.81 177 GLN B N 1
ATOM 3505 C CA . GLN B 1 177 ? 5.59 24.969 10.844 1 98.81 177 GLN B CA 1
ATOM 3506 C C . GLN B 1 177 ? 5.566 25.406 12.305 1 98.81 177 GLN B C 1
ATOM 3508 O O . GLN B 1 177 ? 6.008 26.516 12.625 1 98.81 177 GLN B O 1
ATOM 3513 N N . ARG B 1 178 ? 5.133 24.516 13.211 1 98.88 178 ARG B N 1
ATOM 3514 C CA . ARG B 1 178 ? 5.074 24.875 14.617 1 98.88 178 ARG B CA 1
ATOM 3515 C C . ARG B 1 178 ? 6.473 25 15.211 1 98.88 178 ARG B C 1
ATOM 3517 O O . ARG B 1 178 ? 6.73 25.875 16.047 1 98.88 178 ARG B O 1
ATOM 3524 N N . LEU B 1 179 ? 7.336 24.172 14.773 1 98.88 179 LEU B N 1
ATOM 3525 C CA . LEU B 1 179 ? 8.727 24.266 15.203 1 98.88 179 LEU B CA 1
ATOM 3526 C C . LEU B 1 179 ? 9.328 25.609 14.805 1 98.88 179 LEU B C 1
ATOM 3528 O O . LEU B 1 179 ? 9.977 26.266 15.617 1 98.88 179 LEU B O 1
ATOM 3532 N N . ALA B 1 180 ? 9.07 25.984 13.57 1 98.81 180 ALA B N 1
ATOM 3533 C CA . ALA B 1 180 ? 9.602 27.25 13.086 1 98.81 180 ALA B CA 1
ATOM 3534 C C . ALA B 1 180 ? 8.984 28.422 13.852 1 98.81 180 ALA B C 1
ATOM 3536 O O . ALA B 1 180 ? 9.688 29.359 14.25 1 98.81 180 ALA B O 1
ATOM 3537 N N . LYS B 1 181 ? 7.699 28.391 14.055 1 98.81 181 LYS B N 1
ATOM 3538 C CA . LYS B 1 181 ? 7.008 29.422 14.82 1 98.81 181 LYS B CA 1
ATOM 3539 C C . LYS B 1 181 ? 7.598 29.547 16.219 1 98.81 181 LYS B C 1
ATOM 3541 O O . LYS B 1 181 ? 7.898 30.656 16.672 1 98.81 181 LYS B O 1
ATOM 3546 N N . ASN B 1 182 ? 7.789 28.438 16.875 1 98.56 182 ASN B N 1
ATOM 3547 C CA . ASN B 1 182 ? 8.289 28.453 18.25 1 98.56 182 ASN B CA 1
ATOM 3548 C C . ASN B 1 182 ? 9.734 28.938 18.312 1 98.56 182 ASN B C 1
ATOM 3550 O O . ASN B 1 182 ? 10.117 29.625 19.266 1 98.56 182 ASN B O 1
ATOM 3554 N N . TYR B 1 183 ? 10.523 28.641 17.312 1 98.5 183 TYR B N 1
ATOM 3555 C CA . TYR B 1 183 ? 11.867 29.203 17.188 1 98.5 183 TYR B CA 1
ATOM 3556 C C . TYR B 1 183 ? 11.836 30.719 17.125 1 98.5 183 TYR B C 1
ATOM 3558 O O . TYR B 1 183 ? 12.641 31.391 17.766 1 98.5 183 TYR B O 1
ATOM 3566 N N . GLU B 1 184 ? 10.914 31.203 16.406 1 98.31 184 GLU B N 1
ATOM 3567 C CA . GLU B 1 184 ? 10.773 32.656 16.25 1 98.31 184 GLU B CA 1
ATOM 3568 C C . GLU B 1 184 ? 10.266 33.312 17.531 1 98.31 184 GLU B C 1
ATOM 3570 O O . GLU B 1 184 ? 10.617 34.438 17.844 1 98.31 184 GLU B O 1
ATOM 3575 N N . LEU B 1 185 ? 9.422 32.562 18.266 1 98.19 185 LEU B N 1
ATOM 3576 C CA . LEU B 1 185 ? 9 33.062 19.562 1 98.19 185 LEU B CA 1
ATOM 3577 C C . LEU B 1 185 ? 10.203 33.25 20.484 1 98.19 185 LEU B C 1
ATOM 3579 O O . LEU B 1 185 ? 10.305 34.25 21.188 1 98.19 185 LEU B O 1
ATOM 3583 N N . LEU B 1 186 ? 11.094 32.312 20.453 1 96.88 186 LEU B N 1
ATOM 3584 C CA . LEU B 1 186 ? 12.328 32.438 21.234 1 96.88 186 LEU B CA 1
ATOM 3585 C C . LEU B 1 186 ? 13.094 33.688 20.828 1 96.88 186 LEU B C 1
ATOM 3587 O O . LEU B 1 186 ? 13.555 34.469 21.688 1 96.88 186 LEU B O 1
ATOM 3591 N N . ALA B 1 187 ? 13.227 33.906 19.594 1 97.12 187 ALA B N 1
ATOM 3592 C CA . ALA B 1 187 ? 13.969 35.031 19.062 1 97.12 187 ALA B CA 1
ATOM 3593 C C . ALA B 1 187 ? 13.328 36.375 19.484 1 97.12 187 ALA B C 1
ATOM 3595 O O . ALA B 1 187 ? 14.023 37.375 19.641 1 97.12 187 ALA B O 1
ATOM 3596 N N . ALA B 1 188 ? 12.016 36.344 19.672 1 97.31 188 ALA B N 1
ATOM 3597 C CA . ALA B 1 188 ? 11.266 37.531 20.016 1 97.31 188 ALA B CA 1
ATOM 3598 C C . ALA B 1 188 ? 11.281 37.781 21.516 1 97.31 188 ALA B C 1
ATOM 3600 O O . ALA B 1 188 ? 10.664 38.75 22 1 97.31 188 ALA B O 1
ATOM 3601 N N . GLY B 1 189 ? 12 36.875 22.25 1 96.62 189 GLY B N 1
ATOM 3602 C CA . GLY B 1 189 ? 12.031 37 23.703 1 96.62 189 GLY B CA 1
ATOM 3603 C C . GLY B 1 189 ? 10.781 36.5 24.375 1 96.62 189 GLY B C 1
ATOM 3604 O O . GLY B 1 189 ? 10.484 36.844 25.516 1 96.62 189 GLY B O 1
ATOM 3605 N N . LEU B 1 190 ? 10.016 35.75 23.656 1 96.06 190 LEU B N 1
ATOM 3606 C CA . LEU B 1 190 ? 8.797 35.156 24.172 1 96.06 190 LEU B CA 1
ATOM 3607 C C . LEU B 1 190 ? 9.023 33.688 24.531 1 96.06 190 LEU B C 1
ATOM 3609 O O . LEU B 1 190 ? 8.133 32.844 24.344 1 96.06 190 LEU B O 1
ATOM 3613 N N . ASP B 1 191 ? 10.203 33.469 24.984 1 89.75 191 ASP B N 1
ATOM 3614 C CA . ASP B 1 191 ? 10.648 32.125 25.375 1 89.75 191 ASP B CA 1
ATOM 3615 C C . ASP B 1 191 ? 9.938 31.672 26.641 1 89.75 191 ASP B C 1
ATOM 3617 O O . ASP B 1 191 ? 9.641 32.469 27.516 1 89.75 191 ASP B O 1
ATOM 3621 N N . SER B 1 192 ? 9.508 30.469 26.734 1 94.19 192 SER B N 1
ATOM 3622 C CA . SER B 1 192 ? 8.961 29.828 27.922 1 94.19 192 SER B CA 1
ATOM 3623 C C . SER B 1 192 ? 9.32 28.344 27.953 1 94.19 192 SER B C 1
ATOM 3625 O O . SER B 1 192 ? 9.742 27.781 26.953 1 94.19 192 SER B O 1
ATOM 3627 N N . ARG B 1 193 ? 9.234 27.766 29.125 1 95.69 193 ARG B N 1
ATOM 3628 C CA . ARG B 1 193 ? 9.461 26.344 29.281 1 95.69 193 ARG B CA 1
ATOM 3629 C C . ARG B 1 193 ? 8.516 25.531 28.391 1 95.69 193 ARG B C 1
ATOM 3631 O O . ARG B 1 193 ? 8.922 24.547 27.781 1 95.69 193 ARG B O 1
ATOM 3638 N N . THR B 1 194 ? 7.324 25.969 28.312 1 95.62 194 THR B N 1
ATOM 3639 C CA . THR B 1 194 ? 6.309 25.281 27.5 1 95.62 194 THR B CA 1
ATOM 3640 C C . THR B 1 194 ? 6.699 25.281 26.031 1 95.62 194 THR B C 1
ATOM 3642 O O . THR B 1 194 ? 6.602 24.25 25.359 1 95.62 194 THR B O 1
ATOM 3645 N N . VAL B 1 195 ? 7.164 26.406 25.547 1 96.62 195 VAL B N 1
ATOM 3646 C CA . VAL B 1 195 ? 7.574 26.516 24.156 1 96.62 195 VAL B CA 1
ATOM 3647 C C . VAL B 1 195 ? 8.758 25.594 23.875 1 96.62 195 VAL B C 1
ATOM 3649 O O . VAL B 1 195 ? 8.766 24.875 22.875 1 96.62 195 VAL B O 1
ATOM 3652 N N . ARG B 1 196 ? 9.703 25.562 24.781 1 95.88 196 ARG B N 1
ATOM 3653 C CA . ARG B 1 196 ? 10.891 24.734 24.609 1 95.88 196 ARG B CA 1
ATOM 3654 C C . ARG B 1 196 ? 10.531 23.25 24.672 1 95.88 196 ARG B C 1
ATOM 3656 O O . ARG B 1 196 ? 11.031 22.453 23.859 1 95.88 196 ARG B O 1
ATOM 3663 N N . GLU B 1 197 ? 9.727 22.906 25.578 1 97.38 197 GLU B N 1
ATOM 3664 C CA . GLU B 1 197 ? 9.297 21.516 25.672 1 97.38 197 GLU B CA 1
ATOM 3665 C C . GLU B 1 197 ? 8.508 21.094 24.438 1 97.38 197 GLU B C 1
ATOM 3667 O O . GLU B 1 197 ? 8.656 19.953 23.969 1 97.38 197 GLU B O 1
ATOM 3672 N N . GLN B 1 198 ? 7.711 21.953 23.969 1 97.88 198 GLN B N 1
ATOM 3673 C CA . GLN B 1 198 ? 6.949 21.656 22.75 1 97.88 198 GLN B CA 1
ATOM 3674 C C . GLN B 1 198 ? 7.875 21.484 21.547 1 97.88 198 GLN B C 1
ATOM 3676 O O . GLN B 1 198 ? 7.648 20.609 20.719 1 97.88 198 GLN B O 1
ATOM 3681 N N . MET B 1 199 ? 8.891 22.297 21.438 1 98.06 199 MET B N 1
ATOM 3682 C CA . MET B 1 199 ? 9.844 22.172 20.328 1 98.06 199 MET B CA 1
ATOM 3683 C C . MET B 1 199 ? 10.547 20.812 20.359 1 98.06 199 MET B C 1
ATOM 3685 O O . MET B 1 199 ? 10.68 20.141 19.344 1 98.06 199 MET B O 1
ATOM 3689 N N . THR B 1 200 ? 10.969 20.422 21.578 1 97.88 200 THR B N 1
ATOM 3690 C CA . THR B 1 200 ? 11.617 19.125 21.734 1 97.88 200 THR B CA 1
ATOM 3691 C C . THR B 1 200 ? 10.664 17.984 21.359 1 97.88 200 THR B C 1
ATOM 3693 O O . THR B 1 200 ? 11.031 17.078 20.609 1 97.88 200 THR B O 1
ATOM 3696 N N . GLY B 1 201 ? 9.469 18.094 21.875 1 98.56 201 GLY B N 1
ATOM 3697 C CA . GLY B 1 201 ? 8.469 17.094 21.578 1 98.56 201 GLY B CA 1
ATOM 3698 C C . GLY B 1 201 ? 8.117 17.016 20.109 1 98.56 201 GLY B C 1
ATOM 3699 O O . GLY B 1 201 ? 7.977 15.93 19.547 1 98.56 201 GLY B O 1
ATOM 3700 N N . ASP B 1 202 ? 7.984 18.172 19.484 1 98.75 202 ASP B N 1
ATOM 3701 C CA . ASP B 1 202 ? 7.641 18.234 18.062 1 98.75 202 ASP B CA 1
ATOM 3702 C C . ASP B 1 202 ? 8.758 17.656 17.203 1 98.75 202 ASP B C 1
ATOM 3704 O O . ASP B 1 202 ? 8.492 16.922 16.25 1 98.75 202 ASP B O 1
ATOM 3708 N N . ALA B 1 203 ? 10.008 17.938 17.516 1 98.38 203 ALA B N 1
ATOM 3709 C CA . ALA B 1 203 ? 11.141 17.406 16.766 1 98.38 203 ALA B CA 1
ATOM 3710 C C . ALA B 1 203 ? 11.188 15.883 16.875 1 98.38 203 ALA B C 1
ATOM 3712 O O . ALA B 1 203 ? 11.375 15.188 15.867 1 98.38 203 ALA B O 1
ATOM 3713 N N . ASP B 1 204 ? 10.984 15.406 18.047 1 98.38 204 ASP B N 1
ATOM 3714 C CA . ASP B 1 204 ? 10.977 13.961 18.266 1 98.38 204 ASP B CA 1
ATOM 3715 C C . ASP B 1 204 ? 9.836 13.297 17.484 1 98.38 204 ASP B C 1
ATOM 3717 O O . ASP B 1 204 ? 10.031 12.25 16.859 1 98.38 204 ASP B O 1
ATOM 3721 N N . GLU B 1 205 ? 8.688 13.867 17.578 1 98.56 205 GLU B N 1
ATOM 3722 C CA . GLU B 1 205 ? 7.535 13.312 16.875 1 98.56 205 GLU B CA 1
ATOM 3723 C C . GLU B 1 205 ? 7.75 13.312 15.367 1 98.56 205 GLU B C 1
ATOM 3725 O O . GLU B 1 205 ? 7.371 12.359 14.68 1 98.56 205 GLU B O 1
ATOM 3730 N N . PHE B 1 206 ? 8.32 14.359 14.852 1 98.69 206 PHE B N 1
ATOM 3731 C CA . PHE B 1 206 ? 8.578 14.453 13.422 1 98.69 206 PHE B CA 1
ATOM 3732 C C . PHE B 1 206 ? 9.438 13.289 12.938 1 98.69 206 PHE B C 1
ATOM 3734 O O . PHE B 1 206 ? 9.086 12.617 11.969 1 98.69 206 PHE B O 1
ATOM 3741 N N . GLN B 1 207 ? 10.461 13.023 13.68 1 97.88 207 GLN B N 1
ATOM 3742 C CA . GLN B 1 207 ? 11.391 11.961 13.297 1 97.88 207 GLN B CA 1
ATOM 3743 C C . GLN B 1 207 ? 10.727 10.594 13.414 1 97.88 207 GLN B C 1
ATOM 3745 O O . GLN B 1 207 ? 10.883 9.75 12.531 1 97.88 207 GLN B O 1
ATOM 3750 N N . ARG B 1 208 ? 10.023 10.406 14.469 1 97.75 208 ARG B N 1
ATOM 3751 C CA . ARG B 1 208 ? 9.336 9.133 14.664 1 97.75 208 ARG B CA 1
ATOM 3752 C C . ARG B 1 208 ? 8.312 8.891 13.562 1 97.75 208 ARG B C 1
ATOM 3754 O O . ARG B 1 208 ? 8.18 7.773 13.055 1 97.75 208 ARG B O 1
ATOM 3761 N N . ALA B 1 209 ? 7.594 9.898 13.227 1 97.62 209 ALA B N 1
ATOM 3762 C CA . ALA B 1 209 ? 6.566 9.781 12.195 1 97.62 209 ALA B CA 1
ATOM 3763 C C . ALA B 1 209 ? 7.188 9.492 10.828 1 97.62 209 ALA B C 1
ATOM 3765 O O . ALA B 1 209 ? 6.652 8.703 10.047 1 97.62 209 ALA B O 1
ATOM 3766 N N . LEU B 1 210 ? 8.32 10.148 10.578 1 96.5 210 LEU B N 1
ATOM 3767 C CA . LEU B 1 210 ? 9.016 9.883 9.328 1 96.5 210 LEU B CA 1
ATOM 3768 C C . LEU B 1 210 ? 9.438 8.414 9.242 1 96.5 210 LEU B C 1
ATOM 3770 O O . LEU B 1 210 ? 9.281 7.785 8.195 1 96.5 210 LEU B O 1
ATOM 3774 N N . ALA B 1 211 ? 9.891 7.891 10.336 1 95.62 211 ALA B N 1
ATOM 3775 C CA . ALA B 1 211 ? 10.281 6.484 10.391 1 95.62 211 ALA B CA 1
ATOM 3776 C C . ALA B 1 211 ? 9.078 5.566 10.203 1 95.62 211 ALA B C 1
ATOM 3778 O O . ALA B 1 211 ? 9.164 4.559 9.5 1 95.62 211 ALA B O 1
ATOM 3779 N N . GLN B 1 212 ? 8.031 5.922 10.812 1 94.94 212 GLN B N 1
ATOM 3780 C CA . GLN B 1 212 ? 6.805 5.141 10.68 1 94.94 212 GLN B CA 1
ATOM 3781 C C . GLN B 1 212 ? 6.316 5.121 9.234 1 94.94 212 GLN B C 1
ATOM 3783 O O . GLN B 1 212 ? 5.93 4.066 8.719 1 94.94 212 GLN B O 1
ATOM 3788 N N . LEU B 1 213 ? 6.312 6.215 8.578 1 95.94 213 LEU B N 1
ATOM 3789 C CA . LEU B 1 213 ? 5.875 6.312 7.188 1 95.94 213 LEU B CA 1
ATOM 3790 C C . LEU B 1 213 ? 6.777 5.488 6.273 1 95.94 213 LEU B C 1
ATOM 3792 O O . LEU B 1 213 ? 6.305 4.867 5.32 1 95.94 213 LEU B O 1
ATOM 3796 N N . ASN B 1 214 ? 8.023 5.465 6.652 1 93.81 214 ASN B N 1
ATOM 3797 C CA . ASN B 1 214 ? 8.984 4.691 5.871 1 93.81 214 ASN B CA 1
ATOM 3798 C C . ASN B 1 214 ? 8.711 3.195 5.961 1 93.81 214 ASN B C 1
ATOM 3800 O O . ASN B 1 214 ? 9.031 2.443 5.039 1 93.81 214 ASN B O 1
ATOM 3804 N N . LYS B 1 215 ? 8.086 2.787 6.996 1 92.12 215 LYS B N 1
ATOM 3805 C CA . LYS B 1 215 ? 7.852 1.364 7.227 1 92.12 215 LYS B CA 1
ATOM 3806 C C . LYS B 1 215 ? 6.453 0.958 6.77 1 92.12 215 LYS B C 1
ATOM 3808 O O . LYS B 1 215 ? 6.117 -0.228 6.773 1 92.12 215 LYS B O 1
ATOM 3813 N N . ALA B 1 216 ? 5.633 1.932 6.41 1 91.88 216 ALA B N 1
ATOM 3814 C CA . ALA B 1 216 ? 4.246 1.649 6.043 1 91.88 216 ALA B CA 1
ATOM 3815 C C . ALA B 1 216 ? 4.18 0.802 4.773 1 91.88 216 ALA B C 1
ATOM 3817 O O . ALA B 1 216 ? 5 0.961 3.869 1 91.88 216 ALA B O 1
ATOM 3818 N N . PRO B 1 217 ? 3.182 -0.02 4.688 1 91.19 217 PRO B N 1
ATOM 3819 C CA . PRO B 1 217 ? 3.088 -0.917 3.535 1 91.19 217 PRO B CA 1
ATOM 3820 C C . PRO B 1 217 ? 2.496 -0.235 2.303 1 91.19 217 PRO B C 1
ATOM 3822 O O . PRO B 1 217 ? 2.346 -0.867 1.255 1 91.19 217 PRO B O 1
ATOM 3825 N N . ILE B 1 218 ? 2.141 0.891 2.352 1 91.19 218 ILE B N 1
ATOM 3826 C CA . ILE B 1 218 ? 1.761 1.702 1.201 1 91.19 218 ILE B CA 1
ATOM 3827 C C . ILE B 1 218 ? 2.957 2.523 0.729 1 91.19 218 ILE B C 1
ATOM 3829 O O . ILE B 1 218 ? 3.41 3.432 1.432 1 91.19 218 ILE B O 1
ATOM 3833 N N . SER B 1 219 ? 3.436 2.127 -0.409 1 91.62 219 SER B N 1
ATOM 3834 C CA . SER B 1 219 ? 4.656 2.771 -0.878 1 91.62 219 SER B CA 1
ATOM 3835 C C . SER B 1 219 ? 4.781 2.684 -2.396 1 91.62 219 SER B C 1
ATOM 3837 O O . SER B 1 219 ? 4.402 1.677 -2.998 1 91.62 219 SER B O 1
ATOM 3839 N N . THR B 1 220 ? 5.184 3.688 -3 1 92 220 THR B N 1
ATOM 3840 C CA . THR B 1 220 ? 5.578 3.783 -4.402 1 92 220 THR B CA 1
ATOM 3841 C C . THR B 1 220 ? 6.973 4.387 -4.531 1 92 220 THR B C 1
ATOM 3843 O O . THR B 1 220 ? 7.551 4.852 -3.545 1 92 220 THR B O 1
ATOM 3846 N N . LEU B 1 221 ? 7.504 4.355 -5.719 1 92.25 221 LEU B N 1
ATOM 3847 C CA . LEU B 1 221 ? 8.797 4.996 -5.949 1 92.25 221 LEU B CA 1
ATOM 3848 C C . LEU B 1 221 ? 8.742 6.48 -5.605 1 92.25 221 LEU B C 1
ATOM 3850 O O . LEU B 1 221 ? 9.672 7.02 -5.008 1 92.25 221 LEU B O 1
ATOM 3854 N N . ALA B 1 222 ? 7.637 7.098 -5.941 1 95.31 222 ALA B N 1
ATOM 3855 C CA . ALA B 1 222 ? 7.465 8.523 -5.66 1 95.31 222 ALA B CA 1
ATOM 3856 C C . ALA B 1 222 ? 7.418 8.781 -4.156 1 95.31 222 ALA B C 1
ATOM 3858 O O . ALA B 1 222 ? 8.016 9.742 -3.668 1 95.31 222 ALA B O 1
ATOM 3859 N N . ILE B 1 223 ? 6.711 7.891 -3.426 1 96.25 223 ILE B N 1
ATOM 3860 C CA . ILE B 1 223 ? 6.598 8.039 -1.979 1 96.25 223 ILE B CA 1
ATOM 3861 C C . ILE B 1 223 ? 7.973 7.867 -1.336 1 96.25 223 ILE B C 1
ATOM 3863 O O . ILE B 1 223 ? 8.375 8.664 -0.488 1 96.25 223 ILE B O 1
ATOM 3867 N N . ARG B 1 224 ? 8.695 6.918 -1.786 1 95.31 224 ARG B N 1
ATOM 3868 C CA . ARG B 1 224 ? 10.023 6.672 -1.229 1 95.31 224 ARG B CA 1
ATOM 3869 C C . ARG B 1 224 ? 10.961 7.84 -1.512 1 95.31 224 ARG B C 1
ATOM 3871 O O . ARG B 1 224 ? 11.742 8.242 -0.644 1 95.31 224 ARG B O 1
ATOM 3878 N N . SER B 1 225 ? 10.898 8.367 -2.686 1 96.94 225 SER B N 1
ATOM 3879 C CA . SER B 1 225 ? 11.703 9.531 -3.043 1 96.94 225 SER B CA 1
ATOM 3880 C C . SER B 1 225 ? 11.352 10.742 -2.182 1 96.94 225 SER B C 1
ATOM 3882 O O . SER B 1 225 ? 12.234 11.461 -1.715 1 96.94 225 SER B O 1
ATOM 3884 N N . ALA B 1 226 ? 10.055 10.922 -1.991 1 97.5 226 ALA B N 1
ATOM 3885 C CA . ALA B 1 226 ? 9.609 12.031 -1.153 1 97.5 226 ALA B CA 1
ATOM 3886 C C . ALA B 1 226 ? 10.062 11.852 0.292 1 97.5 226 ALA B C 1
ATOM 3888 O O . ALA B 1 226 ? 10.453 12.812 0.956 1 97.5 226 ALA B O 1
ATOM 3889 N N . LEU B 1 227 ? 10 10.586 0.774 1 97.56 227 LEU B N 1
ATOM 3890 C CA . LEU B 1 227 ? 10.453 10.297 2.129 1 97.56 227 LEU B CA 1
ATOM 3891 C C . LEU B 1 227 ? 11.945 10.57 2.275 1 97.56 227 LEU B C 1
ATOM 3893 O O . LEU B 1 227 ? 12.383 11.133 3.279 1 97.56 227 LEU B O 1
ATOM 3897 N N . GLU B 1 228 ? 12.719 10.25 1.284 1 97.25 228 GLU B N 1
ATOM 3898 C CA . GLU B 1 228 ? 14.156 10.516 1.296 1 97.25 228 GLU B CA 1
ATOM 3899 C C . GLU B 1 228 ? 14.438 12.016 1.293 1 97.25 228 GLU B C 1
ATOM 3901 O O . GLU B 1 228 ? 15.281 12.492 2.051 1 97.25 228 GLU B O 1
ATOM 3906 N N . LEU B 1 229 ? 13.742 12.672 0.472 1 97.81 229 LEU B N 1
ATOM 3907 C CA . LEU B 1 229 ? 13.891 14.125 0.425 1 97.81 229 LEU B CA 1
ATOM 3908 C C . LEU B 1 229 ? 13.477 14.75 1.75 1 97.81 229 LEU B C 1
ATOM 3910 O O . LEU B 1 229 ? 14.133 15.672 2.238 1 97.81 229 LEU B O 1
ATOM 3914 N N . GLY B 1 230 ? 12.367 14.25 2.311 1 97.94 230 GLY B N 1
ATOM 3915 C CA . GLY B 1 230 ? 11.938 14.727 3.613 1 97.94 230 GLY B CA 1
ATOM 3916 C C . GLY B 1 230 ? 12.977 14.523 4.699 1 97.94 230 GLY B C 1
ATOM 3917 O O . GLY B 1 230 ? 13.219 15.422 5.512 1 97.94 230 GLY B O 1
ATOM 3918 N N . GLN B 1 231 ? 13.633 13.398 4.656 1 97.75 231 GLN B N 1
ATOM 3919 C CA . GLN B 1 231 ? 14.68 13.102 5.629 1 97.75 231 GLN B CA 1
ATOM 3920 C C . GLN B 1 231 ? 15.867 14.047 5.465 1 97.75 231 GLN B C 1
ATOM 3922 O O . GLN B 1 231 ? 16.406 14.562 6.449 1 97.75 231 GLN B O 1
ATOM 3927 N N . ALA B 1 232 ? 16.234 14.289 4.281 1 97.69 232 ALA B N 1
ATOM 3928 C CA . ALA B 1 232 ? 17.344 15.188 4.008 1 97.69 232 ALA B CA 1
ATOM 3929 C C . ALA B 1 232 ? 17.016 16.609 4.457 1 97.69 232 ALA B C 1
ATOM 3931 O O . ALA B 1 232 ? 17.844 17.266 5.102 1 97.69 232 ALA B O 1
ATOM 3932 N N . GLN B 1 233 ? 15.805 17.016 4.133 1 97.5 233 GLN B N 1
ATOM 3933 C CA . GLN B 1 233 ? 15.383 18.359 4.516 1 97.5 233 GLN B CA 1
ATOM 3934 C C . GLN B 1 233 ? 15.273 18.484 6.035 1 97.5 233 GLN B C 1
ATOM 3936 O O . GLN B 1 233 ? 15.547 19.547 6.594 1 97.5 233 GLN B O 1
ATOM 3941 N N . TRP B 1 234 ? 14.883 17.438 6.68 1 98.25 234 TRP B N 1
ATOM 3942 C CA . TRP B 1 234 ? 14.805 17.453 8.141 1 98.25 234 TRP B CA 1
ATOM 3943 C C . TRP B 1 234 ? 16.172 17.719 8.758 1 98.25 234 TRP B C 1
ATOM 3945 O O . TRP B 1 234 ? 16.297 18.5 9.695 1 98.25 234 TRP B O 1
ATOM 3955 N N . VAL B 1 235 ? 17.172 17.125 8.242 1 97.44 235 VAL B N 1
ATOM 3956 C CA . VAL B 1 235 ? 18.516 17.297 8.773 1 97.44 235 VAL B CA 1
ATOM 3957 C C . VAL B 1 235 ? 18.922 18.766 8.719 1 97.44 235 VAL B C 1
ATOM 3959 O O . VAL B 1 235 ? 19.438 19.312 9.695 1 97.44 235 VAL B O 1
ATOM 3962 N N . PHE B 1 236 ? 18.609 19.406 7.633 1 96.44 236 PHE B N 1
ATOM 3963 C CA . PHE B 1 236 ? 18.922 20.812 7.48 1 96.44 236 PHE B CA 1
ATOM 3964 C C . PHE B 1 236 ? 18.078 21.656 8.438 1 96.44 236 PHE B C 1
ATOM 3966 O O . PHE B 1 236 ? 18.594 22.594 9.07 1 96.44 236 PHE B O 1
ATOM 3973 N N . PHE B 1 237 ? 16.891 21.344 8.562 1 98.44 237 PHE B N 1
ATOM 3974 C CA . PHE B 1 237 ? 15.977 22.078 9.414 1 98.44 237 PHE B CA 1
ATOM 3975 C C . PHE B 1 237 ? 16.359 21.938 10.883 1 98.44 237 PHE B C 1
ATOM 3977 O O . PHE B 1 237 ? 16.391 22.922 11.625 1 98.44 237 PHE B O 1
ATOM 3984 N N . GLU B 1 238 ? 16.625 20.734 11.219 1 97.31 238 GLU B N 1
ATOM 3985 C CA . GLU B 1 238 ? 17.031 20.469 12.602 1 97.31 238 GLU B CA 1
ATOM 3986 C C . GLU B 1 238 ? 18.297 21.219 12.969 1 97.31 238 GLU B C 1
ATOM 3988 O O . GLU B 1 238 ? 18.406 21.766 14.07 1 97.31 238 GLU B O 1
ATOM 3993 N N . ALA B 1 239 ? 19.234 21.266 12.062 1 96.81 239 ALA B N 1
ATOM 3994 C CA . ALA B 1 239 ? 20.469 22.016 12.289 1 96.81 239 ALA B CA 1
ATOM 3995 C C . ALA B 1 239 ? 20.172 23.5 12.477 1 96.81 239 ALA B C 1
ATOM 3997 O O . ALA B 1 239 ? 20.781 24.156 13.328 1 96.81 239 ALA B O 1
ATOM 3998 N N . ALA B 1 240 ? 19.281 23.984 11.695 1 97.25 240 ALA B N 1
ATOM 3999 C CA . ALA B 1 240 ? 18.891 25.391 11.812 1 97.25 240 ALA B CA 1
ATOM 4000 C C . ALA B 1 240 ? 18.25 25.672 13.172 1 97.25 240 ALA B C 1
ATOM 4002 O O . ALA B 1 240 ? 18.531 26.703 13.789 1 97.25 240 ALA B O 1
ATOM 4003 N N . LEU B 1 241 ? 17.406 24.75 13.633 1 97.62 241 LEU B N 1
ATOM 4004 C CA . LEU B 1 241 ? 16.688 24.922 14.891 1 97.62 241 LEU B CA 1
ATOM 4005 C C . LEU B 1 241 ? 17.656 24.922 16.078 1 97.62 241 LEU B C 1
ATOM 4007 O O . LEU B 1 241 ? 17.359 25.469 17.125 1 97.62 241 LEU B O 1
ATOM 4011 N N . LYS B 1 242 ? 18.766 24.297 15.914 1 95.69 242 LYS B N 1
ATOM 4012 C CA . LYS B 1 242 ? 19.719 24.156 17 1 95.69 242 LYS B CA 1
ATOM 4013 C C . LYS B 1 242 ? 20.594 25.391 17.125 1 95.69 242 LYS B C 1
ATOM 4015 O O . LYS B 1 242 ? 21.266 25.594 18.156 1 95.69 242 LYS B O 1
ATOM 4020 N N . ARG B 1 243 ? 20.531 26.203 16.172 1 93.12 243 ARG B N 1
ATOM 4021 C CA . ARG B 1 243 ? 21.281 27.453 16.219 1 93.12 243 ARG B CA 1
ATOM 4022 C C . ARG B 1 243 ? 20.578 28.484 17.078 1 93.12 243 ARG B C 1
ATOM 4024 O O . ARG B 1 243 ? 19.344 28.547 17.125 1 93.12 243 ARG B O 1
ATOM 4031 N N . GLN B 1 244 ? 21.406 29.359 17.672 1 91 244 GLN B N 1
ATOM 4032 C CA . GLN B 1 244 ? 20.828 30.516 18.359 1 91 244 GLN B CA 1
ATOM 4033 C C . GLN B 1 244 ? 20.078 31.406 17.391 1 91 244 GLN B C 1
ATOM 4035 O O . GLN B 1 244 ? 20.5 31.594 16.25 1 91 244 GLN B O 1
ATOM 4040 N N . PRO B 1 245 ? 19 31.953 17.906 1 91.31 245 PRO B N 1
ATOM 4041 C CA . PRO B 1 245 ? 18.172 32.781 17 1 91.31 245 PRO B CA 1
ATOM 4042 C C . PRO B 1 245 ? 18.828 34.094 16.625 1 91.31 245 PRO B C 1
ATOM 4044 O O . PRO B 1 245 ? 18.422 35.156 17.109 1 91.31 245 PRO B O 1
ATOM 4047 N N . ASP B 1 246 ? 19.828 34.125 15.781 1 91.75 246 ASP B N 1
ATOM 4048 C CA . ASP B 1 246 ? 20.406 35.281 15.133 1 91.75 246 ASP B CA 1
ATOM 4049 C C . ASP B 1 246 ? 19.875 35.438 13.711 1 91.75 246 ASP B C 1
ATOM 4051 O O . ASP B 1 246 ? 19.047 34.656 13.258 1 91.75 246 ASP B O 1
ATOM 4055 N N . PRO B 1 247 ? 20.219 36.5 13.125 1 93.88 247 PRO B N 1
ATOM 4056 C CA . PRO B 1 247 ? 19.625 36.781 11.812 1 93.88 247 PRO B CA 1
ATOM 4057 C C . PRO B 1 247 ? 19.828 35.656 10.82 1 93.88 247 PRO B C 1
ATOM 4059 O O . PRO B 1 247 ? 18.906 35.281 10.078 1 93.88 247 PRO B O 1
ATOM 4062 N N . ARG B 1 248 ? 20.984 35.031 10.867 1 94.56 248 ARG B N 1
ATOM 4063 C CA . ARG B 1 248 ? 21.234 33.938 9.969 1 94.56 248 ARG B CA 1
ATOM 4064 C C . ARG B 1 248 ? 20.391 32.719 10.344 1 94.56 248 ARG B C 1
ATOM 4066 O O . ARG B 1 248 ? 19.828 32.031 9.477 1 94.56 248 ARG B O 1
ATOM 4073 N N . GLY B 1 249 ? 20.328 32.406 11.586 1 96.38 249 GLY B N 1
ATOM 4074 C CA . GLY B 1 249 ? 19.469 31.328 12.062 1 96.38 249 GLY B CA 1
ATOM 4075 C C . GLY B 1 249 ? 18.016 31.516 11.703 1 96.38 249 GLY B C 1
ATOM 4076 O O . GLY B 1 249 ? 17.359 30.578 11.242 1 96.38 249 GLY B O 1
ATOM 4077 N N . LEU B 1 250 ? 17.578 32.719 11.883 1 97.81 250 LEU B N 1
ATOM 4078 C CA . LEU B 1 250 ? 16.188 33.062 11.57 1 97.81 250 LEU B CA 1
ATOM 4079 C C . LEU B 1 250 ? 15.906 32.844 10.086 1 97.81 250 LEU B C 1
ATOM 4081 O O . LEU B 1 250 ? 14.875 32.281 9.719 1 97.81 250 LEU B O 1
ATOM 4085 N N . GLU B 1 251 ? 16.828 33.281 9.273 1 97.44 251 GLU B N 1
ATOM 4086 C CA . GLU B 1 251 ? 16.672 33.125 7.828 1 97.44 251 GLU B CA 1
ATOM 4087 C C . GLU B 1 251 ? 16.672 31.641 7.434 1 97.44 251 GLU B C 1
ATOM 4089 O O . GLU B 1 251 ? 15.859 31.203 6.621 1 97.44 251 GLU B O 1
ATOM 4094 N N . ASN B 1 252 ? 17.594 30.875 8.031 1 97.62 252 ASN B N 1
ATOM 4095 C CA . ASN B 1 252 ? 17.672 29.453 7.734 1 97.62 252 ASN B CA 1
ATOM 4096 C C . ASN B 1 252 ? 16.391 28.719 8.141 1 97.62 252 ASN B C 1
ATOM 4098 O O . ASN B 1 252 ? 15.891 27.891 7.398 1 97.62 252 ASN B O 1
ATOM 4102 N N . VAL B 1 253 ? 15.867 29.016 9.297 1 98.44 253 VAL B N 1
ATOM 4103 C CA . VAL B 1 253 ? 14.641 28.375 9.773 1 98.44 253 VAL B CA 1
ATOM 4104 C C . VAL B 1 253 ? 13.469 28.766 8.883 1 98.44 253 VAL B C 1
ATOM 4106 O O . VAL B 1 253 ? 12.633 27.922 8.539 1 98.44 253 VAL B O 1
ATOM 4109 N N . ALA B 1 254 ? 13.398 30.047 8.5 1 98.06 254 ALA B N 1
ATOM 4110 C CA . ALA B 1 254 ? 12.32 30.531 7.633 1 98.06 254 ALA B CA 1
ATOM 4111 C C . ALA B 1 254 ? 12.305 29.766 6.309 1 98.06 254 ALA B C 1
ATOM 4113 O O . ALA B 1 254 ? 11.258 29.312 5.863 1 98.06 254 ALA B O 1
ATOM 4114 N N . THR B 1 255 ? 13.469 29.5 5.73 1 97.44 255 THR B N 1
ATOM 4115 C CA . THR B 1 255 ? 13.539 28.906 4.402 1 97.44 255 THR B CA 1
ATOM 4116 C C . THR B 1 255 ? 13.406 27.391 4.477 1 97.44 255 THR B C 1
ATOM 4118 O O . THR B 1 255 ? 12.695 26.781 3.672 1 97.44 255 THR B O 1
ATOM 4121 N N . THR B 1 256 ? 14.047 26.797 5.477 1 97.81 256 THR B N 1
ATOM 4122 C CA . THR B 1 256 ? 14.016 25.344 5.566 1 97.81 256 THR B CA 1
ATOM 4123 C C . THR B 1 256 ? 12.633 24.844 5.996 1 97.81 256 THR B C 1
ATOM 4125 O O . THR B 1 256 ? 12.195 23.781 5.582 1 97.81 256 THR B O 1
ATOM 4128 N N . SER B 1 257 ? 11.922 25.625 6.801 1 98.44 257 SER B N 1
ATOM 4129 C CA . SER B 1 257 ? 10.57 25.25 7.188 1 98.44 257 SER B CA 1
ATOM 4130 C C . SER B 1 257 ? 9.633 25.234 5.984 1 98.44 257 SER B C 1
ATOM 4132 O O . SER B 1 257 ? 8.758 24.375 5.887 1 98.44 257 SER B O 1
ATOM 4134 N N . GLU B 1 258 ? 9.836 26.156 5.047 1 98.5 258 GLU B N 1
ATOM 4135 C CA . GLU B 1 258 ? 9 26.188 3.85 1 98.5 258 GLU B CA 1
ATOM 4136 C C . GLU B 1 258 ? 9.32 25.031 2.916 1 98.5 258 GLU B C 1
ATOM 4138 O O . GLU B 1 258 ? 8.414 24.438 2.318 1 98.5 258 GLU B O 1
ATOM 4143 N N . ARG B 1 259 ? 10.594 24.703 2.809 1 97.75 259 ARG B N 1
ATOM 4144 C CA . ARG B 1 259 ? 10.969 23.547 1.995 1 97.75 259 ARG B CA 1
ATOM 4145 C C . ARG B 1 259 ? 10.391 22.266 2.566 1 97.75 259 ARG B C 1
ATOM 4147 O O . ARG B 1 259 ? 9.875 21.422 1.823 1 97.75 259 ARG B O 1
ATOM 4154 N N . LEU B 1 260 ? 10.5 22.172 3.838 1 98.44 260 LEU B N 1
ATOM 4155 C CA . LEU B 1 260 ? 9.977 20.984 4.492 1 98.44 260 LEU B CA 1
ATOM 4156 C C . LEU B 1 260 ? 8.453 20.922 4.352 1 98.44 260 LEU B C 1
ATOM 4158 O O . LEU B 1 260 ? 7.895 19.828 4.172 1 98.44 260 LEU B O 1
ATOM 4162 N N . LEU B 1 261 ? 7.762 22.047 4.445 1 98.38 261 LEU B N 1
ATOM 4163 C CA . LEU B 1 261 ? 6.32 22.094 4.23 1 98.38 261 LEU B CA 1
ATOM 4164 C C . LEU B 1 261 ? 5.957 21.594 2.838 1 98.38 261 LEU B C 1
ATOM 4166 O O . LEU B 1 261 ? 5.031 20.797 2.688 1 98.38 261 LEU B O 1
ATOM 4170 N N . GLU B 1 262 ? 6.727 22 1.837 1 98.06 262 GLU B N 1
ATOM 4171 C CA . GLU B 1 262 ? 6.469 21.594 0.458 1 98.06 262 GLU B CA 1
ATOM 4172 C C . GLU B 1 262 ? 6.645 20.094 0.284 1 98.06 262 GLU B C 1
ATOM 4174 O O . GLU B 1 262 ? 5.801 19.438 -0.322 1 98.06 262 GLU B O 1
ATOM 4179 N N . VAL B 1 263 ? 7.742 19.594 0.851 1 98.25 263 VAL B N 1
ATOM 4180 C CA . VAL B 1 263 ? 8.055 18.172 0.709 1 98.25 263 VAL B CA 1
ATOM 4181 C C . VAL B 1 263 ? 6.996 17.344 1.427 1 98.25 263 VAL B C 1
ATOM 4183 O O . VAL B 1 263 ? 6.508 16.344 0.884 1 98.25 263 VAL B O 1
ATOM 4186 N N . THR B 1 264 ? 6.613 17.719 2.627 1 98.12 264 THR B N 1
ATOM 4187 C CA . THR B 1 264 ? 5.656 16.953 3.416 1 98.12 264 THR B CA 1
ATOM 4188 C C . THR B 1 264 ? 4.25 17.078 2.844 1 98.12 264 THR B C 1
ATOM 4190 O O . THR B 1 264 ? 3.441 16.156 2.938 1 98.12 264 THR B O 1
ATOM 4193 N N . ASP B 1 265 ? 3.93 18.219 2.213 1 97.94 265 ASP B N 1
ATOM 4194 C CA . ASP B 1 265 ? 2.66 18.375 1.51 1 97.94 265 ASP B CA 1
ATOM 4195 C C . ASP B 1 265 ? 2.582 17.438 0.306 1 97.94 265 ASP B C 1
ATOM 4197 O O . ASP B 1 265 ? 1.567 16.766 0.099 1 97.94 265 ASP B O 1
ATOM 4201 N N . SER B 1 266 ? 3.645 17.406 -0.433 1 97.5 266 SER B N 1
ATOM 4202 C CA . SER B 1 266 ? 3.719 16.484 -1.565 1 97.5 266 SER B CA 1
ATOM 4203 C C . SER B 1 266 ? 3.596 15.039 -1.111 1 97.5 266 SER B C 1
ATOM 4205 O O . SER B 1 266 ? 2.879 14.25 -1.729 1 97.5 266 SER B O 1
ATOM 4207 N N . LEU B 1 267 ? 4.262 14.68 -0.058 1 97.44 267 LEU B N 1
ATOM 4208 C CA . LEU B 1 267 ? 4.223 13.336 0.495 1 97.44 267 LEU B CA 1
ATOM 4209 C C . LEU B 1 267 ? 2.795 12.945 0.869 1 97.44 267 LEU B C 1
ATOM 4211 O O . LEU B 1 267 ? 2.34 11.844 0.537 1 97.44 267 LEU B O 1
ATOM 4215 N N . THR B 1 268 ? 2.07 13.828 1.554 1 97 268 THR B N 1
ATOM 4216 C CA . THR B 1 268 ? 0.699 13.547 1.962 1 97 268 THR B CA 1
ATOM 4217 C C . THR B 1 268 ? -0.195 13.336 0.744 1 97 268 THR B C 1
ATOM 4219 O O . THR B 1 268 ? -1.022 12.422 0.726 1 97 268 THR B O 1
ATOM 4222 N N . SER B 1 269 ? 0.025 14.133 -0.274 1 95.5 269 SER B N 1
ATOM 4223 C CA . SER B 1 269 ? -0.739 13.992 -1.509 1 95.5 269 SER B CA 1
ATOM 4224 C C . SER B 1 269 ? -0.448 12.656 -2.189 1 95.5 269 SER B C 1
ATOM 4226 O O . SER B 1 269 ? -1.353 12.023 -2.738 1 95.5 269 SER B O 1
ATOM 4228 N N . LEU B 1 270 ? 0.803 12.281 -2.137 1 94.75 270 LEU B N 1
ATOM 4229 C CA . LEU B 1 270 ? 1.18 11 -2.732 1 94.75 270 LEU B CA 1
ATOM 4230 C C . LEU B 1 270 ? 0.497 9.844 -2.01 1 94.75 270 LEU B C 1
ATOM 4232 O O . LEU B 1 270 ? 0.055 8.883 -2.646 1 94.75 270 LEU B O 1
ATOM 4236 N N . TYR B 1 271 ? 0.356 9.906 -0.69 1 93.5 271 TYR B N 1
ATOM 4237 C CA . TYR B 1 271 ? -0.365 8.883 0.062 1 93.5 271 TYR B CA 1
ATOM 4238 C C . TYR B 1 271 ? -1.842 8.867 -0.314 1 93.5 271 TYR B C 1
ATOM 4240 O O . TYR B 1 271 ? -2.439 7.801 -0.465 1 93.5 271 TYR B O 1
ATOM 4248 N N . GLU B 1 272 ? -2.387 10.039 -0.407 1 90.12 272 GLU B N 1
ATOM 4249 C CA . GLU B 1 272 ? -3.789 10.125 -0.805 1 90.12 272 GLU B CA 1
ATOM 4250 C C . GLU B 1 272 ? -4.027 9.414 -2.135 1 90.12 272 GLU B C 1
ATOM 4252 O O . GLU B 1 272 ? -4.961 8.617 -2.264 1 90.12 272 GLU B O 1
ATOM 4257 N N . VAL B 1 273 ? -3.166 9.633 -3.104 1 88.94 273 VAL B N 1
ATOM 4258 C CA . VAL B 1 273 ? -3.285 9.031 -4.43 1 88.94 273 VAL B CA 1
ATOM 4259 C C . VAL B 1 273 ? -3.084 7.523 -4.332 1 88.94 273 VAL B C 1
ATOM 4261 O O . VAL B 1 273 ? -3.852 6.75 -4.91 1 88.94 273 VAL B O 1
ATOM 4264 N N . ALA B 1 274 ? -2.084 7.105 -3.605 1 89.31 274 ALA B N 1
ATOM 4265 C CA . ALA B 1 274 ? -1.793 5.684 -3.461 1 89.31 274 ALA B CA 1
ATOM 4266 C C . ALA B 1 274 ? -2.963 4.945 -2.818 1 89.31 274 ALA B C 1
ATOM 4268 O O . ALA B 1 274 ? -3.297 3.828 -3.221 1 89.31 274 ALA B O 1
ATOM 4269 N N . LEU B 1 275 ? -3.559 5.543 -1.882 1 84.69 275 LEU B N 1
ATOM 4270 C CA . LEU B 1 275 ? -4.68 4.922 -1.185 1 84.69 275 LEU B CA 1
ATOM 4271 C C . LEU B 1 275 ? -5.895 4.805 -2.1 1 84.69 275 LEU B C 1
ATOM 4273 O O . LEU B 1 275 ? -6.648 3.836 -2.016 1 84.69 275 LEU B O 1
ATOM 4277 N N . GLN B 1 276 ? -6.078 5.797 -2.973 1 83 276 GLN B N 1
ATOM 4278 C CA . GLN B 1 276 ? -7.145 5.707 -3.963 1 83 276 GLN B CA 1
ATOM 4279 C C . GLN B 1 276 ? -6.945 4.5 -4.879 1 83 276 GLN B C 1
ATOM 4281 O O . GLN B 1 276 ? -7.906 3.809 -5.223 1 83 276 GLN B O 1
ATOM 4286 N N . ASP B 1 277 ? -5.727 4.262 -5.152 1 80.75 277 ASP B N 1
ATOM 4287 C CA . ASP B 1 277 ? -5.402 3.137 -6.027 1 80.75 277 ASP B CA 1
ATOM 4288 C C . ASP B 1 277 ? -5.652 1.805 -5.328 1 80.75 277 ASP B C 1
ATOM 4290 O O . ASP B 1 277 ? -6.047 0.826 -5.965 1 80.75 277 ASP B O 1
ATOM 4294 N N . VAL B 1 278 ? -5.449 1.772 -4.109 1 80.94 278 VAL B N 1
ATOM 4295 C CA . VAL B 1 278 ? -5.543 0.534 -3.342 1 80.94 278 VAL B CA 1
ATOM 4296 C C . VAL B 1 278 ? -7.008 0.237 -3.021 1 80.94 278 VAL B C 1
ATOM 4298 O O . VAL B 1 278 ? -7.438 -0.918 -3.07 1 80.94 278 VAL B O 1
ATOM 4301 N N . LEU B 1 279 ? -7.742 1.258 -2.725 1 73.94 279 LEU B N 1
ATOM 4302 C CA . LEU B 1 279 ? -9.109 1.082 -2.248 1 73.94 279 LEU B CA 1
ATOM 4303 C C . LEU B 1 279 ? -10.094 1.109 -3.41 1 73.94 279 LEU B C 1
ATOM 4305 O O . LEU B 1 279 ? -11.219 0.615 -3.287 1 73.94 279 LEU B O 1
ATOM 4309 N N . GLY B 1 280 ? -9.789 1.92 -4.488 1 68.06 280 GLY B N 1
ATOM 4310 C CA . GLY B 1 280 ? -10.734 2.115 -5.574 1 68.06 280 GLY B CA 1
ATOM 4311 C C . GLY B 1 280 ? -10.719 0.988 -6.59 1 68.06 280 GLY B C 1
ATOM 4312 O O . GLY B 1 280 ? -9.805 0.16 -6.594 1 68.06 280 GLY B O 1
#

Secondary structure (DSSP, 8-state):
-------PPPPP-----------------------PPPPHHHHHHHHHHHHHHHHHHHHHHHHHHHHHHHHHTSSHHHHHHHHHHHHHHHHHHHHHHTTS---HHHHHHHHHHHHHHHHHHHHHTSPP-HHHHHHHHHHHHHHHHHHHHHHHHHHHHH-SHHHHHHHHHHHHHHHHHHHHHHHHHHHTT---HHHHHHHHHHHHHHHHHHHHHHH-SB--HHHHHHHHHHHHHHHHHHHHHHS-SSHHHHHHHHHHHHHHHHHHHHHHHHHHHHHHHHH-/--------PPP------------------------PPPPHHHHHHHHHHHHHHHHHHHHHHHHHHHHHHHHHTSSHHHHHHHHHHHHHHHHHHHHHHTTS---HHHHHHHHHHHHHHHHHHHHHTSPP-HHHHHHHHHHHHHHHHHHHHHHHHHHHHH-SHHHHHHHHHHHHHHHHHHHHHHHHHHHTT---HHHHHHHHHHHHHHHHHHHHHHH-SB--HHHHHHHHHHHHHHHHHHHHHHS-SSHHHHHHHHHHHHHHHHHHHHHHHHHHHHHHHHH-